Protein AF-A0A532DEG3-F1 (afdb_monomer_lite)

Sequence (647 aa):
MADTSENNSEFVMNSPAKIVIFGSCVSRDILNYPQAKAQFILVDYYARSSIASLGAGSIEMPVTVQQIRSKFQRRMVERDIRKDFLNDLARLQFDVLLIDLIDERFSLYVEPEGRACTLSSELLCSGFLKDADTASRISSGSEEFWRLWEAGWLILVNKLKDLGVLDRLRVNQVFWGSRTEKGGNFEPHYSSRGIDQANQFLDRLYQRIAVDIPSGQFLRFDQGLMTGSVTHKWGISPFHYVDAYYHAATQQLCAESTLEKRITTSKATATSHTNFSINKVILNHEGDELAATVVFEAPQAGEFAFYVFRNGERIHIQGYSPNPTLRLCIKSEPGLYQVFAFLLTPHGTKITKYSNPLFLHPVVYTLEQAIQKHQPNERTLLLQGQYWKYPALYYAGKPQQPLFIMLSAATDRIKQSLPVFNRWTWAQAGKFPGHVLCIADPTLELHEDMQLGWYLGTDKHDASEELSRFILRFAGALGLPADKIIIWGSSGGGFSALSLASRIEKATAVAINAQTDIFAYEFFKPIEAVKQNCFSNQTAQHIQEHFGPRVNMAKAWKSNRSSRAILIQNKLDAHHYACHFKPYWETLGGTAEGGASADGRHYAWIYSDSRGHAPEPEQMIPEILNLINQDPFMASTVMPRTRAANE

Structure (mmCIF, N/CA/C/O backbone):
data_AF-A0A532DEG3-F1
#
_entry.id   AF-A0A532DEG3-F1
#
loop_
_atom_site.group_PDB
_atom_site.id
_atom_site.type_symbol
_atom_site.label_atom_id
_atom_site.label_alt_id
_atom_site.label_comp_id
_atom_site.label_asym_id
_atom_site.label_entity_id
_atom_site.label_seq_id
_atom_site.pdbx_PDB_ins_code
_atom_site.Cartn_x
_atom_site.Cartn_y
_atom_site.Cartn_z
_atom_site.occupancy
_atom_site.B_iso_or_equiv
_atom_site.auth_seq_id
_atom_site.auth_comp_id
_atom_site.auth_asym_id
_atom_site.auth_atom_id
_atom_site.pdbx_PDB_model_num
ATOM 1 N N . MET A 1 1 ? 1.213 45.164 37.903 1.00 38.34 1 MET A N 1
ATOM 2 C CA . MET A 1 1 ? 1.648 44.319 36.777 1.00 38.34 1 MET A CA 1
ATOM 3 C C . MET A 1 1 ? 0.791 43.078 36.835 1.00 38.34 1 MET A C 1
ATOM 5 O O . MET A 1 1 ? 0.880 42.349 37.813 1.00 38.34 1 MET A O 1
ATOM 9 N N . ALA A 1 2 ? -0.158 42.982 35.910 1.00 27.59 2 ALA A N 1
ATOM 10 C CA . ALA A 1 2 ? -1.075 41.861 35.804 1.00 27.59 2 ALA A CA 1
ATOM 11 C C . ALA A 1 2 ? -0.341 40.704 35.123 1.00 27.59 2 ALA A C 1
ATOM 13 O O . ALA A 1 2 ? 0.267 40.911 34.076 1.00 27.59 2 ALA A O 1
ATOM 14 N N . ASP A 1 3 ? -0.384 39.534 35.747 1.00 25.50 3 ASP A N 1
ATOM 15 C CA . ASP A 1 3 ? 0.069 38.275 35.173 1.00 25.50 3 ASP A CA 1
ATOM 16 C C . ASP A 1 3 ? -1.180 37.553 34.655 1.00 25.50 3 ASP A C 1
ATOM 18 O O . ASP A 1 3 ? -2.003 37.050 35.423 1.00 25.50 3 ASP A O 1
ATOM 22 N N . THR A 1 4 ? -1.402 37.641 33.346 1.00 28.39 4 THR A N 1
ATOM 23 C CA . THR A 1 4 ? -2.490 36.964 32.639 1.00 28.39 4 THR A CA 1
ATOM 24 C C . THR A 1 4 ? -2.034 35.553 32.290 1.00 28.39 4 THR A C 1
ATOM 26 O O . THR A 1 4 ? -1.448 35.330 31.234 1.00 28.39 4 THR A O 1
ATOM 29 N N . SER A 1 5 ? -2.320 34.595 33.171 1.00 26.89 5 SER A N 1
ATOM 30 C CA . SER A 1 5 ? -2.377 33.185 32.785 1.00 26.89 5 SER A CA 1
ATOM 31 C C . SER A 1 5 ? -3.752 32.918 32.170 1.00 26.89 5 SER A C 1
ATOM 33 O O . SER A 1 5 ? -4.768 32.838 32.860 1.00 26.89 5 SER A O 1
ATOM 35 N N . GLU A 1 6 ? -3.799 32.858 30.841 1.00 27.94 6 GLU A N 1
ATOM 36 C CA . GLU A 1 6 ? -4.981 32.412 30.110 1.00 27.94 6 GLU A CA 1
ATOM 37 C C . GLU A 1 6 ? -5.273 30.946 30.453 1.00 27.94 6 GLU A C 1
ATOM 39 O O . GLU A 1 6 ? -4.488 30.036 30.179 1.00 27.94 6 GLU A O 1
ATOM 44 N N . ASN A 1 7 ? -6.433 30.735 31.074 1.00 27.77 7 ASN A N 1
ATOM 45 C CA . ASN A 1 7 ? -7.094 29.444 31.201 1.00 27.77 7 ASN A CA 1
ATOM 46 C C . ASN A 1 7 ? -7.329 28.855 29.800 1.00 27.77 7 ASN A C 1
ATOM 48 O O . ASN A 1 7 ? -8.287 29.226 29.125 1.00 27.77 7 ASN A O 1
ATOM 52 N N . ASN A 1 8 ? -6.519 27.878 29.392 1.00 28.20 8 ASN A N 1
ATOM 53 C CA . ASN A 1 8 ? -6.908 26.930 28.348 1.00 28.20 8 ASN A CA 1
ATOM 54 C C . ASN A 1 8 ? -7.848 25.891 28.968 1.00 28.20 8 ASN A C 1
ATOM 56 O O . ASN A 1 8 ? -7.444 24.795 29.354 1.00 28.20 8 ASN A O 1
ATOM 60 N N . SER A 1 9 ? -9.121 26.258 29.104 1.00 33.81 9 SER A N 1
ATOM 61 C CA . SER A 1 9 ? -10.181 25.296 29.379 1.00 33.81 9 SER A CA 1
ATOM 62 C C . SER A 1 9 ? -10.364 24.419 28.140 1.00 33.81 9 SER A C 1
ATOM 64 O O . SER A 1 9 ? -10.948 24.857 27.149 1.00 33.81 9 SER A O 1
ATOM 66 N N . GLU A 1 10 ? -9.842 23.192 28.166 1.00 37.69 10 GLU A N 1
ATOM 67 C CA . GLU A 1 10 ? -10.142 22.191 27.145 1.00 37.69 10 GLU A CA 1
ATOM 68 C C . GLU A 1 10 ? -11.659 21.957 27.118 1.00 37.69 10 GLU A C 1
ATOM 70 O O . GLU A 1 10 ? -12.242 21.392 28.045 1.00 37.69 10 GLU A O 1
ATOM 75 N N . PHE A 1 11 ? -12.316 22.425 26.056 1.00 40.41 11 PHE A N 1
ATOM 76 C CA . PHE A 1 11 ? -13.724 22.165 25.776 1.00 40.41 11 PHE A CA 1
ATOM 77 C C . PHE A 1 11 ? -13.909 20.675 25.481 1.00 40.41 11 PHE A C 1
ATOM 79 O O . PHE A 1 11 ? -13.934 20.271 24.327 1.00 40.41 11 PHE A O 1
ATOM 86 N N . VAL A 1 12 ? -14.006 19.820 26.495 1.00 40.75 12 VAL A N 1
ATOM 87 C CA . VAL A 1 12 ? -14.364 18.410 26.303 1.00 40.75 12 VAL A CA 1
ATOM 88 C C . VAL A 1 12 ? -15.884 18.324 26.195 1.00 40.75 12 VAL A C 1
ATOM 90 O O . VAL A 1 12 ? -16.603 18.537 27.170 1.00 40.75 12 VAL A O 1
ATOM 93 N N . MET A 1 13 ? -16.404 18.035 25.001 1.00 44.00 13 MET A N 1
ATOM 94 C CA . MET A 1 13 ? -17.835 17.796 24.825 1.00 44.00 13 MET A CA 1
ATOM 95 C C . MET A 1 13 ? -18.230 16.456 25.452 1.00 44.00 13 MET A C 1
ATOM 97 O O . MET A 1 13 ? -17.614 15.431 25.174 1.00 44.00 13 MET A O 1
ATOM 101 N N . ASN A 1 14 ? -19.313 16.438 26.238 1.00 49.31 14 ASN A N 1
ATOM 102 C CA . ASN A 1 14 ? -19.848 15.219 26.872 1.00 49.31 14 ASN A CA 1
ATOM 103 C C . ASN A 1 14 ? -20.275 14.125 25.863 1.00 49.31 14 ASN A C 1
ATOM 105 O O . ASN A 1 14 ? -20.556 12.995 26.257 1.00 49.31 14 ASN A O 1
ATOM 109 N N . SER A 1 15 ? -20.348 14.439 24.563 1.00 65.56 15 SER A N 1
ATOM 110 C CA . SER A 1 15 ? -20.448 13.481 23.453 1.00 65.56 15 SER A CA 1
ATOM 111 C C . SER A 1 15 ? -19.969 14.131 22.144 1.00 65.56 15 SER A C 1
ATOM 113 O O . SER A 1 15 ? -20.365 15.274 21.885 1.00 65.56 15 SER A O 1
ATOM 115 N N . PRO A 1 16 ? -19.190 13.433 21.292 1.00 80.44 16 PRO A N 1
ATOM 116 C CA . PRO A 1 16 ? -18.719 13.984 20.020 1.00 80.44 16 PRO A CA 1
ATOM 117 C C . PRO A 1 16 ? -19.877 14.369 19.084 1.00 80.44 16 PRO A C 1
ATOM 119 O O . PRO A 1 16 ? -20.900 13.679 19.022 1.00 80.44 16 PRO A O 1
ATOM 122 N N . ALA A 1 17 ? -19.726 15.459 18.335 1.00 87.19 17 ALA A N 1
ATOM 123 C CA . ALA A 1 17 ? -20.667 15.884 17.306 1.00 87.19 17 ALA A CA 1
ATOM 124 C C . ALA A 1 17 ? -20.559 15.004 16.053 1.00 87.19 17 ALA A C 1
ATOM 126 O O . ALA A 1 17 ? -19.478 14.647 15.590 1.00 87.19 17 ALA A O 1
ATOM 127 N N . LYS A 1 18 ? -21.700 14.655 15.475 1.00 93.88 18 LYS A N 1
ATOM 128 C CA . LYS A 1 18 ? -21.811 13.864 14.254 1.00 93.88 18 LYS A CA 1
ATOM 129 C C . LYS A 1 18 ? -21.634 14.765 13.036 1.00 93.88 18 LYS A C 1
ATOM 131 O O . LYS A 1 18 ? -22.444 15.662 12.820 1.00 93.88 18 LYS A O 1
ATOM 136 N N . ILE A 1 19 ? -20.614 14.516 12.224 1.00 96.44 19 ILE A N 1
ATOM 137 C CA . ILE A 1 19 ? -20.302 15.330 11.045 1.00 96.44 19 ILE A CA 1
ATOM 138 C C . ILE A 1 19 ? -20.501 14.532 9.754 1.00 96.44 19 ILE A C 1
ATOM 140 O O . ILE A 1 19 ? -20.037 13.400 9.635 1.00 96.44 19 ILE A O 1
ATOM 144 N N . VAL A 1 20 ? -21.196 15.116 8.782 1.00 98.12 20 VAL A N 1
ATOM 145 C CA . VAL A 1 20 ? -21.254 14.643 7.391 1.00 98.12 20 VAL A CA 1
ATOM 146 C C . VAL A 1 20 ? -20.410 15.585 6.550 1.00 98.12 20 VAL A C 1
ATOM 148 O O . VAL A 1 20 ? -20.459 16.794 6.754 1.00 98.12 20 VAL A O 1
ATOM 151 N N . ILE A 1 21 ? -19.639 15.044 5.610 1.00 98.38 21 ILE A N 1
ATOM 152 C CA . ILE A 1 21 ? -18.791 15.846 4.724 1.00 98.38 21 ILE A CA 1
ATOM 153 C C . ILE A 1 21 ? -19.237 15.656 3.275 1.00 98.38 21 ILE A C 1
ATOM 155 O O . ILE A 1 21 ? -19.305 14.520 2.806 1.00 98.38 21 ILE A O 1
ATOM 159 N N . PHE A 1 22 ? -19.477 16.755 2.562 1.00 98.06 22 PHE A N 1
ATOM 160 C CA . PHE A 1 22 ? -19.575 16.784 1.100 1.00 98.06 22 PHE A CA 1
ATOM 161 C C . PHE A 1 22 ? -18.453 17.674 0.569 1.00 98.06 22 PHE A C 1
ATOM 163 O O . PHE A 1 22 ? -18.509 18.889 0.708 1.00 98.06 22 PHE A O 1
ATOM 170 N N . GLY A 1 23 ? -17.395 17.086 0.024 1.00 95.00 23 GLY A N 1
ATOM 171 C CA . GLY A 1 23 ? -16.214 17.858 -0.349 1.00 95.00 23 GLY A CA 1
ATOM 172 C C . GLY A 1 23 ? -14.975 16.999 -0.516 1.00 95.00 23 GLY A C 1
ATOM 173 O O . GLY A 1 23 ? -15.050 15.796 -0.761 1.00 95.00 23 GLY A O 1
ATOM 174 N N . SER A 1 24 ? -13.811 17.616 -0.377 1.00 95.75 24 SER A N 1
ATOM 175 C CA . SER A 1 24 ? -12.537 17.006 -0.723 1.00 95.75 24 SER A CA 1
ATOM 176 C C . SER A 1 24 ? -11.783 16.441 0.487 1.00 95.75 24 SER A C 1
ATOM 178 O O . SER A 1 24 ? -12.245 16.419 1.635 1.00 95.75 24 SER A O 1
ATOM 180 N N . CYS A 1 25 ? -10.552 15.985 0.226 1.00 91.56 25 CYS A N 1
ATOM 181 C CA . CYS A 1 25 ? -9.632 15.581 1.283 1.00 91.56 25 CYS A CA 1
ATOM 182 C C . CYS A 1 25 ? -9.340 16.714 2.270 1.00 91.56 25 CYS A C 1
ATOM 184 O O . CYS A 1 25 ? -9.058 16.393 3.417 1.00 91.56 25 CYS A O 1
ATOM 186 N N . VAL A 1 26 ? -9.468 17.986 1.874 1.00 96.25 26 VAL A N 1
ATOM 187 C CA . VAL A 1 26 ? -9.225 19.139 2.751 1.00 96.25 26 VAL A CA 1
ATOM 188 C C . VAL A 1 26 ? -10.135 19.095 3.977 1.00 96.25 26 VAL A C 1
ATOM 190 O O . VAL A 1 26 ? -9.644 19.114 5.103 1.00 96.25 26 VAL A O 1
ATOM 193 N N . SER A 1 27 ? -11.448 18.937 3.791 1.00 96.88 27 SER A N 1
ATOM 194 C CA . SER A 1 27 ? -12.378 18.852 4.924 1.00 96.88 27 SER A CA 1
ATOM 195 C C . SER A 1 27 ? -12.265 17.532 5.673 1.00 96.88 27 SER A C 1
ATOM 197 O O . SER A 1 27 ? -12.284 17.505 6.904 1.00 96.88 27 SER A O 1
ATOM 199 N N . ARG A 1 28 ? -12.102 16.413 4.952 1.00 96.00 28 ARG A N 1
ATOM 200 C CA . ARG A 1 28 ? -11.952 15.102 5.602 1.00 96.00 28 ARG A CA 1
ATOM 201 C C . ARG A 1 28 ? -10.708 15.058 6.478 1.00 96.00 28 ARG A C 1
ATOM 203 O O . ARG A 1 28 ? -10.697 14.350 7.488 1.00 96.00 28 ARG A O 1
ATOM 210 N N . ASP A 1 29 ? -9.647 15.760 6.084 1.00 94.62 29 ASP A N 1
ATOM 211 C CA . ASP A 1 29 ? -8.365 15.635 6.746 1.00 94.62 29 ASP A CA 1
ATOM 212 C C . ASP A 1 29 ? -8.276 16.319 8.104 1.00 94.62 29 ASP A C 1
ATOM 214 O O . ASP A 1 29 ? -7.547 15.798 8.954 1.00 94.62 29 ASP A O 1
ATOM 218 N N . ILE A 1 30 ? -9.120 17.328 8.345 1.00 95.12 30 ILE A N 1
ATOM 219 C CA . ILE A 1 30 ? -9.346 17.952 9.658 1.00 95.12 30 ILE A CA 1
ATOM 220 C C . ILE A 1 30 ? -9.589 16.871 10.723 1.00 95.12 30 ILE A C 1
ATOM 222 O O . ILE A 1 30 ? -8.966 16.871 11.781 1.00 95.12 30 ILE A O 1
ATOM 226 N N . LEU A 1 31 ? -10.406 15.860 10.405 1.00 93.50 31 LEU A N 1
ATOM 227 C CA . LEU A 1 31 ? -10.779 14.790 11.337 1.00 93.50 31 LEU A CA 1
ATOM 228 C C . LEU A 1 31 ? -9.662 13.774 11.628 1.00 93.50 31 LEU A C 1
ATOM 230 O O . LEU A 1 31 ? -9.880 12.815 12.367 1.00 93.50 31 LEU A O 1
ATOM 234 N N . ASN A 1 32 ? -8.462 13.921 11.055 1.00 89.50 32 ASN A N 1
ATOM 235 C CA . ASN A 1 32 ? -7.340 13.046 11.415 1.00 89.50 32 ASN A CA 1
ATOM 236 C C . ASN A 1 32 ? -6.579 13.517 12.649 1.00 89.50 32 ASN A C 1
ATOM 238 O O . ASN A 1 32 ? -5.885 12.689 13.251 1.00 89.50 32 ASN A O 1
ATOM 242 N N . TYR A 1 33 ? -6.725 14.788 13.023 1.00 85.00 33 TYR A N 1
ATOM 243 C CA . TYR A 1 33 ? -6.002 15.383 14.138 1.00 85.00 33 TYR A CA 1
ATOM 244 C C . TYR A 1 33 ? -6.650 14.981 15.471 1.00 85.00 33 TYR A C 1
ATOM 246 O O . TYR A 1 33 ? -7.881 14.904 15.551 1.00 85.00 33 TYR A O 1
ATOM 254 N N . PRO A 1 34 ? -5.857 14.690 16.521 1.00 80.88 34 PRO A N 1
ATOM 255 C CA . PRO A 1 34 ? -6.378 14.207 17.801 1.00 80.88 34 PRO A CA 1
ATOM 256 C C . PRO A 1 34 ? -7.455 15.110 18.408 1.00 80.88 34 PRO A C 1
ATOM 258 O O . PRO A 1 34 ? -8.463 14.600 18.892 1.00 80.88 34 PRO A O 1
ATOM 261 N N . GLN A 1 35 ? -7.283 16.434 18.313 1.00 79.81 35 GLN A N 1
ATOM 262 C CA . GLN A 1 35 ? -8.253 17.397 18.834 1.00 79.81 35 GLN A CA 1
ATOM 263 C C . GLN A 1 35 ? -9.602 17.267 18.120 1.00 79.81 35 GLN A C 1
ATOM 265 O O . GLN A 1 35 ? -10.636 17.212 18.772 1.00 79.81 35 GLN A O 1
ATOM 270 N N . ALA A 1 36 ? -9.605 17.133 16.792 1.00 83.75 36 ALA A N 1
ATOM 271 C CA . ALA A 1 36 ? -10.836 16.950 16.028 1.00 83.75 36 ALA A CA 1
ATOM 272 C C . ALA A 1 36 ? -11.493 15.591 16.313 1.00 83.75 36 ALA A C 1
ATOM 274 O O . ALA A 1 36 ? -12.709 15.516 16.451 1.00 83.75 36 ALA A O 1
ATOM 275 N N . LYS A 1 37 ? -10.702 14.517 16.457 1.00 83.56 37 LYS A N 1
ATOM 276 C CA . LYS A 1 37 ? -11.210 13.167 16.775 1.00 83.56 37 LYS A CA 1
ATOM 277 C C . LYS A 1 37 ? -11.904 13.084 18.130 1.00 83.56 37 LYS A C 1
ATOM 279 O O . LYS A 1 37 ? -12.808 12.271 18.290 1.00 83.56 37 LYS A O 1
ATOM 284 N N . ALA A 1 38 ? -11.478 13.898 19.093 1.00 80.31 38 ALA A N 1
ATOM 285 C CA . ALA A 1 38 ? -12.138 13.987 20.390 1.00 80.31 38 ALA A CA 1
ATOM 286 C C . ALA A 1 38 ? -13.520 14.658 20.293 1.00 80.31 38 ALA A C 1
ATOM 288 O O . ALA A 1 38 ? -14.407 14.352 21.085 1.00 80.31 38 ALA A O 1
ATOM 289 N N . GLN A 1 39 ? -13.712 15.545 19.313 1.00 83.00 39 GLN A N 1
ATOM 290 C CA . GLN A 1 39 ? -14.900 16.393 19.209 1.00 83.00 39 GLN A CA 1
ATOM 291 C C . GLN A 1 39 ? -15.893 15.926 18.148 1.00 83.00 39 GLN A C 1
ATOM 293 O O . GLN A 1 39 ? -17.077 16.227 18.265 1.00 83.00 39 GLN A O 1
ATOM 298 N N . PHE A 1 40 ? -15.452 15.185 17.129 1.00 89.56 40 PHE A N 1
ATOM 299 C CA . PHE A 1 40 ? -16.274 14.849 15.971 1.00 89.56 40 PHE A CA 1
ATOM 300 C C . PHE A 1 40 ? -16.215 13.363 15.602 1.00 89.56 40 PHE A C 1
ATOM 302 O O . PHE A 1 40 ? -15.153 12.744 15.585 1.00 89.56 40 PHE A O 1
ATOM 309 N N . ILE A 1 41 ? -17.365 12.810 15.211 1.00 92.38 41 ILE A N 1
ATOM 310 C CA . ILE A 1 41 ? -17.506 11.484 14.599 1.00 92.38 41 ILE A CA 1
ATOM 311 C C . ILE A 1 41 ? -17.999 11.664 13.165 1.00 92.38 41 ILE A C 1
ATOM 313 O O . ILE A 1 41 ? -19.086 12.198 12.939 1.00 92.38 41 ILE A O 1
ATOM 317 N N . LEU A 1 42 ? -17.222 11.179 12.195 1.00 95.56 42 LEU A N 1
ATOM 318 C CA . LEU A 1 42 ? -17.619 11.166 10.788 1.00 95.56 42 LEU A CA 1
ATOM 319 C C . LEU A 1 42 ? -18.760 10.164 10.566 1.00 95.56 42 LEU A C 1
ATOM 321 O O . LEU A 1 42 ? -18.565 8.958 10.697 1.00 95.56 42 LEU A O 1
ATOM 325 N N . VAL A 1 43 ? -19.937 10.670 10.206 1.00 96.38 43 VAL A N 1
ATOM 326 C CA . VAL A 1 43 ? -21.124 9.871 9.873 1.00 96.38 43 VAL A CA 1
ATOM 327 C C . VAL A 1 43 ? -21.024 9.331 8.456 1.00 96.38 43 VAL A C 1
ATOM 329 O O . VAL A 1 43 ? -21.231 8.142 8.226 1.00 96.38 43 VAL A O 1
ATOM 332 N N . ASP A 1 44 ? -20.724 10.209 7.500 1.00 96.44 44 ASP A N 1
ATOM 333 C CA . ASP A 1 44 ? -20.568 9.837 6.100 1.00 96.44 44 ASP A CA 1
ATOM 334 C C . ASP A 1 44 ? -19.749 10.884 5.335 1.00 96.44 44 ASP A C 1
ATOM 336 O O . ASP A 1 44 ? -19.616 12.033 5.766 1.00 96.44 44 ASP A O 1
ATOM 340 N N . TYR A 1 45 ? -19.200 10.473 4.195 1.00 96.50 45 TYR A N 1
ATOM 341 C CA . TYR A 1 45 ? -18.330 11.286 3.355 1.00 96.50 45 TYR A CA 1
ATOM 342 C C . TYR A 1 45 ? -18.655 11.093 1.870 1.00 96.50 45 TYR A C 1
ATOM 344 O O . TYR A 1 45 ? -18.571 9.984 1.331 1.00 96.50 45 TYR A O 1
ATOM 352 N N . TYR A 1 46 ? -18.998 12.198 1.214 1.00 96.81 46 TYR A N 1
ATOM 353 C CA . TYR A 1 46 ? -19.266 12.308 -0.215 1.00 96.81 46 TYR A CA 1
ATOM 354 C C . TYR A 1 46 ? -18.119 13.085 -0.840 1.00 96.81 46 TYR A C 1
ATOM 356 O O . TYR A 1 46 ? -18.087 14.311 -0.789 1.00 96.81 46 TYR A O 1
ATOM 364 N N . ALA A 1 47 ? -17.154 12.350 -1.381 1.00 93.50 47 ALA A N 1
ATOM 365 C CA . ALA A 1 47 ? -16.038 12.943 -2.099 1.00 93.50 47 ALA A CA 1
ATOM 366 C C . ALA A 1 47 ? -16.194 12.779 -3.601 1.00 93.50 47 ALA A C 1
ATOM 368 O O . ALA A 1 47 ? -16.983 11.958 -4.074 1.00 93.50 47 ALA A O 1
ATOM 369 N N . ARG A 1 48 ? -15.369 13.517 -4.346 1.00 91.19 48 ARG A N 1
ATOM 370 C CA . ARG A 1 48 ? -15.261 13.436 -5.808 1.00 91.19 48 ARG A CA 1
ATOM 371 C C . ARG A 1 48 ? -16.576 13.739 -6.528 1.00 91.19 48 ARG A C 1
ATOM 373 O O . ARG A 1 48 ? -16.758 13.313 -7.663 1.00 91.19 48 ARG A O 1
ATOM 380 N N . SER A 1 49 ? -17.465 14.463 -5.855 1.00 95.25 49 SER A N 1
ATOM 381 C CA . SER A 1 49 ? -18.792 14.842 -6.329 1.00 95.25 49 SER A CA 1
ATOM 382 C C . SER A 1 49 ? -18.856 16.364 -6.386 1.00 95.25 49 SER A C 1
ATOM 384 O O . SER A 1 49 ? -18.569 17.025 -5.392 1.00 95.25 49 SER A O 1
ATOM 386 N N . SER A 1 50 ? -19.199 16.912 -7.545 1.00 97.56 50 SER A N 1
ATOM 387 C CA . SER A 1 50 ? -19.430 18.342 -7.736 1.00 97.56 50 SER A CA 1
ATOM 388 C C . SER A 1 50 ? -20.882 18.680 -7.408 1.00 97.56 50 SER A C 1
ATOM 390 O O . SER A 1 50 ? -21.798 17.939 -7.775 1.00 97.56 50 SER A O 1
ATOM 392 N N . ILE A 1 51 ? -21.115 19.832 -6.775 1.00 98.06 51 ILE A N 1
ATOM 393 C CA . ILE A 1 51 ? -22.466 20.373 -6.566 1.00 98.06 51 ILE A CA 1
ATOM 394 C C . ILE A 1 51 ? -23.177 20.576 -7.911 1.00 98.06 51 ILE A C 1
ATOM 396 O O . ILE A 1 51 ? -24.386 20.370 -8.004 1.00 98.06 51 ILE A O 1
ATOM 400 N N . ALA A 1 52 ? -22.433 20.878 -8.978 1.00 95.56 52 ALA A N 1
ATOM 401 C CA . ALA A 1 52 ? -22.970 21.039 -10.326 1.00 95.56 52 ALA A CA 1
ATOM 402 C C . ALA A 1 52 ? -23.606 19.767 -10.900 1.00 95.56 52 ALA A C 1
ATOM 404 O O . ALA A 1 52 ? -24.439 19.850 -11.798 1.00 95.56 52 ALA A O 1
ATOM 405 N N . SER A 1 53 ? -23.274 18.591 -10.359 1.00 94.38 53 SER A N 1
ATOM 406 C CA . SER A 1 53 ? -23.904 17.331 -10.755 1.00 94.38 53 SER A CA 1
ATOM 407 C C . SER A 1 53 ? -25.218 17.056 -10.003 1.00 94.38 53 SER A C 1
ATOM 409 O O . SER A 1 53 ? -25.983 16.195 -10.436 1.00 94.38 53 SER A O 1
ATOM 411 N N . LEU A 1 54 ? -25.501 17.754 -8.890 1.00 91.56 54 LEU A N 1
ATOM 412 C CA . LEU A 1 54 ? -26.617 17.431 -7.986 1.00 91.56 54 LEU A CA 1
ATOM 413 C C . LEU A 1 54 ? -27.994 17.712 -8.587 1.00 91.56 54 LEU A C 1
ATOM 415 O O . LEU A 1 54 ? -28.956 17.034 -8.233 1.00 91.56 54 LEU A O 1
ATOM 419 N N . GLY A 1 55 ? -28.092 18.709 -9.469 1.00 80.88 55 GLY A N 1
ATOM 420 C CA . GLY A 1 55 ? -29.348 19.069 -10.129 1.00 80.88 55 GLY A CA 1
ATOM 421 C C . GLY A 1 55 ? -29.701 18.210 -11.340 1.00 80.88 55 GLY A C 1
ATOM 422 O O . GLY A 1 55 ? -30.797 18.340 -11.878 1.00 80.88 55 GLY A O 1
ATOM 423 N N . ALA A 1 56 ? -28.787 17.343 -11.769 1.00 88.50 56 ALA A N 1
ATOM 424 C CA . ALA A 1 56 ? -28.964 16.493 -12.933 1.00 88.50 56 ALA A CA 1
ATOM 425 C C . ALA A 1 56 ? -29.540 15.121 -12.561 1.00 88.50 56 ALA A C 1
ATOM 427 O O . ALA A 1 56 ? -29.331 14.608 -11.458 1.00 88.50 56 ALA A O 1
ATOM 428 N N . GLY A 1 57 ? -30.208 14.483 -13.524 1.00 87.19 57 GLY A N 1
ATOM 429 C CA . GLY A 1 57 ? -30.603 13.081 -13.400 1.00 87.19 57 GLY A CA 1
ATOM 430 C C . GLY A 1 57 ? -29.392 12.139 -13.349 1.00 87.19 57 GLY A C 1
ATOM 431 O O . GLY A 1 57 ? -28.304 12.472 -13.826 1.00 87.19 57 GLY A O 1
ATOM 432 N N . SER A 1 58 ? -29.583 10.944 -12.786 1.00 92.38 58 SER A N 1
ATOM 433 C CA . SER A 1 58 ? -28.558 9.896 -12.774 1.00 92.38 58 SER A CA 1
ATOM 434 C C . SER A 1 58 ? -28.322 9.343 -14.177 1.00 92.38 58 SER A C 1
ATOM 436 O O . SER A 1 58 ? -29.286 8.935 -14.828 1.00 92.38 58 SER A O 1
ATOM 438 N N . ILE A 1 59 ? -27.066 9.261 -14.613 1.00 91.31 59 ILE A N 1
ATOM 439 C CA . ILE A 1 59 ? -26.707 8.505 -15.822 1.00 91.31 59 ILE A CA 1
ATOM 440 C C . ILE A 1 59 ? -26.844 6.996 -15.576 1.00 91.31 59 ILE A C 1
ATOM 442 O O . ILE A 1 59 ? -26.883 6.540 -14.426 1.00 91.31 59 ILE A O 1
ATOM 446 N N . GLU A 1 60 ? -26.903 6.209 -16.650 1.00 91.38 60 GLU A N 1
ATOM 447 C CA . GLU A 1 60 ? -26.796 4.754 -16.525 1.00 91.38 60 GLU A CA 1
ATOM 448 C C . GLU A 1 60 ? -25.417 4.388 -15.967 1.00 91.38 60 GLU A C 1
ATOM 450 O O . GLU A 1 60 ? -24.406 4.937 -16.401 1.00 91.38 60 GLU A O 1
ATOM 455 N N . MET A 1 61 ? -25.371 3.485 -14.980 1.00 93.88 61 MET A N 1
ATOM 456 C CA . MET A 1 61 ? -24.119 3.120 -14.317 1.00 93.88 61 MET A CA 1
ATOM 457 C C . MET A 1 61 ? -23.157 2.479 -15.326 1.00 93.88 61 MET A C 1
ATOM 459 O O . MET A 1 61 ? -23.402 1.347 -15.753 1.00 93.88 61 MET A O 1
ATOM 463 N N . PRO A 1 62 ? -22.033 3.131 -15.668 1.00 88.75 62 PRO A N 1
ATOM 464 C CA . PRO A 1 62 ? -21.125 2.587 -16.660 1.00 88.75 62 PRO A CA 1
ATOM 465 C C . PRO A 1 62 ? -20.495 1.292 -16.152 1.00 88.75 62 PRO A C 1
ATOM 467 O O . PRO A 1 62 ? -20.030 1.215 -15.011 1.00 88.75 62 PRO A O 1
ATOM 470 N N . VAL A 1 63 ? -20.398 0.279 -17.015 1.00 86.31 63 VAL A N 1
ATOM 471 C CA . VAL A 1 63 ? -19.736 -0.997 -16.675 1.00 86.31 63 VAL A CA 1
ATOM 472 C C . VAL A 1 63 ? -18.274 -0.764 -16.264 1.00 86.31 63 VAL A C 1
ATOM 474 O O . VAL A 1 63 ? -17.737 -1.473 -15.410 1.00 86.31 63 VAL A O 1
ATOM 477 N N . THR A 1 64 ? -17.644 0.283 -16.803 1.00 86.06 64 THR A N 1
ATOM 478 C CA . THR A 1 64 ? -16.293 0.733 -16.443 1.00 86.06 64 THR A CA 1
ATOM 479 C C . THR A 1 64 ? -16.155 1.103 -14.966 1.00 86.06 64 THR A C 1
ATOM 481 O O . THR A 1 64 ? -15.101 0.846 -14.390 1.00 86.06 64 THR A O 1
ATOM 484 N N . VAL A 1 65 ? -17.211 1.565 -14.283 1.00 86.75 65 VAL A N 1
ATOM 485 C CA . VAL A 1 65 ? -17.169 1.854 -12.834 1.00 86.75 65 VAL A CA 1
ATOM 486 C C . VAL A 1 65 ? -16.792 0.611 -12.021 1.00 86.75 65 VAL A C 1
ATOM 488 O O . VAL A 1 65 ? -16.076 0.720 -11.023 1.00 86.75 65 VAL A O 1
ATOM 491 N N . GLN A 1 66 ? -17.150 -0.595 -12.480 1.00 86.56 66 GLN A N 1
ATOM 492 C CA . GLN A 1 66 ? -16.738 -1.843 -11.823 1.00 86.56 66 GLN A CA 1
ATOM 493 C C . GLN A 1 66 ? -15.224 -2.100 -11.887 1.00 86.56 66 GLN A C 1
ATOM 495 O O . GLN A 1 66 ? -14.694 -2.860 -11.072 1.00 86.56 66 GLN A O 1
ATOM 500 N N . GLN A 1 67 ? -14.507 -1.430 -12.793 1.00 83.69 67 GLN A N 1
ATOM 501 C CA . GLN A 1 67 ? -13.047 -1.489 -12.902 1.00 83.69 67 GLN A CA 1
ATOM 502 C C . GLN A 1 67 ? -12.346 -0.659 -11.812 1.00 83.69 67 GLN A C 1
ATOM 504 O O . GLN A 1 67 ? -11.151 -0.845 -11.567 1.00 83.69 67 GLN A O 1
ATOM 509 N N . ILE A 1 68 ? -13.070 0.218 -11.098 1.00 82.44 68 ILE A N 1
ATOM 510 C CA . ILE A 1 68 ? -12.517 0.996 -9.983 1.00 82.44 68 ILE A CA 1
ATOM 511 C C . ILE A 1 68 ? -12.264 0.065 -8.789 1.00 82.44 68 ILE A C 1
ATOM 513 O O . ILE A 1 68 ? -13.177 -0.436 -8.127 1.00 82.44 68 ILE A O 1
ATOM 517 N N . ARG A 1 69 ? -10.986 -0.173 -8.489 1.00 64.88 69 ARG A N 1
ATOM 518 C CA . ARG A 1 69 ? -10.536 -1.220 -7.553 1.00 64.88 69 ARG A CA 1
ATOM 519 C C . ARG A 1 69 ? -10.871 -0.945 -6.103 1.00 64.88 69 ARG A C 1
ATOM 521 O O . ARG A 1 69 ? -11.358 -1.825 -5.395 1.00 64.88 69 ARG A O 1
ATOM 528 N N . SER A 1 70 ? -10.590 0.273 -5.651 1.00 84.00 70 SER A N 1
ATOM 529 C CA . SER A 1 70 ? -10.885 0.671 -4.284 1.00 84.00 70 SER A CA 1
ATOM 530 C C . SER A 1 70 ? -12.397 0.732 -4.114 1.00 84.00 70 SER A C 1
ATOM 532 O O . SER A 1 70 ? -13.062 1.543 -4.751 1.00 84.00 70 SER A O 1
ATOM 534 N N . LYS A 1 71 ? -12.942 -0.113 -3.229 1.00 82.38 71 LYS A N 1
ATOM 535 C CA . LYS A 1 71 ? -14.374 -0.100 -2.878 1.00 82.38 71 LYS A CA 1
ATOM 536 C C . LYS A 1 71 ? -14.829 1.290 -2.443 1.00 82.38 71 LYS A C 1
ATOM 538 O O . LYS A 1 71 ? -15.941 1.693 -2.749 1.00 82.38 71 LYS A O 1
ATOM 543 N N . PHE A 1 72 ? -13.952 2.021 -1.757 1.00 83.25 72 PHE A N 1
ATOM 544 C CA . PHE A 1 72 ? -14.197 3.400 -1.363 1.00 83.25 72 PHE A CA 1
ATOM 545 C C . PHE A 1 72 ? -14.282 4.329 -2.585 1.00 83.25 72 PHE A C 1
ATOM 547 O O . PHE A 1 72 ? -15.281 5.020 -2.736 1.00 83.25 72 PHE A O 1
ATOM 554 N N . GLN A 1 73 ? -13.302 4.290 -3.497 1.00 88.12 73 GLN A N 1
ATOM 555 C CA . GLN A 1 73 ? -13.323 5.085 -4.738 1.00 88.12 73 GLN A CA 1
ATOM 556 C C . GLN A 1 73 ? -14.515 4.767 -5.628 1.00 88.12 73 GLN A C 1
ATOM 558 O O . GLN A 1 73 ? -15.196 5.676 -6.093 1.00 88.12 73 GLN A O 1
ATOM 563 N N . ARG A 1 74 ? -14.810 3.479 -5.798 1.00 93.88 74 ARG A N 1
ATOM 564 C CA . ARG A 1 74 ? -15.968 3.017 -6.551 1.00 93.88 74 ARG A CA 1
ATOM 565 C C . ARG A 1 74 ? -17.256 3.534 -5.933 1.00 93.88 74 ARG A C 1
ATOM 567 O O . ARG A 1 74 ? -18.045 4.152 -6.630 1.00 93.88 74 ARG A O 1
ATOM 574 N N . ARG A 1 75 ? -17.427 3.364 -4.617 1.00 94.31 75 ARG A N 1
ATOM 575 C CA . ARG A 1 75 ? -18.597 3.871 -3.894 1.00 94.31 75 ARG A CA 1
ATOM 576 C C . ARG A 1 75 ? -18.760 5.381 -4.075 1.00 94.31 75 ARG A C 1
ATOM 578 O O . ARG A 1 75 ? -19.887 5.820 -4.229 1.00 94.31 75 ARG A O 1
ATOM 585 N N . MET A 1 76 ? -17.687 6.172 -4.069 1.00 94.25 76 MET A N 1
ATOM 586 C CA . MET A 1 76 ? -17.783 7.623 -4.296 1.00 94.25 76 MET A CA 1
ATOM 587 C C . MET A 1 76 ? -18.317 7.954 -5.695 1.00 94.25 76 MET A C 1
ATOM 589 O O . MET A 1 76 ? -19.289 8.693 -5.808 1.00 94.25 76 MET A O 1
ATOM 593 N N . VAL A 1 77 ? -17.744 7.347 -6.740 1.00 94.88 77 VAL A N 1
ATOM 594 C CA . VAL A 1 77 ? -18.194 7.536 -8.132 1.00 94.88 77 VAL A CA 1
ATOM 595 C C . VAL A 1 77 ? -19.636 7.076 -8.315 1.00 94.88 77 VAL A C 1
ATOM 597 O O . VAL A 1 77 ? -20.461 7.782 -8.886 1.00 94.88 77 VAL A O 1
ATOM 600 N N . GLU A 1 78 ? -19.964 5.906 -7.778 1.00 96.12 78 GLU A N 1
ATOM 601 C CA . GLU A 1 78 ? -21.309 5.362 -7.853 1.00 96.12 78 GLU A CA 1
ATOM 602 C C . GLU A 1 78 ? -22.353 6.261 -7.171 1.00 96.12 78 GLU A C 1
ATOM 604 O O . GLU A 1 78 ? -23.465 6.401 -7.676 1.00 96.12 78 GLU A O 1
ATOM 609 N N . ARG A 1 79 ? -22.007 6.869 -6.028 1.00 95.56 79 ARG A N 1
ATOM 610 C CA . ARG A 1 79 ? -22.898 7.770 -5.282 1.00 95.56 79 ARG A CA 1
ATOM 611 C C . ARG A 1 79 ? -23.136 9.091 -6.002 1.00 95.56 79 ARG A C 1
ATOM 613 O O . ARG A 1 79 ? -24.252 9.601 -5.928 1.00 95.56 79 ARG A O 1
ATOM 620 N N . ASP A 1 80 ? -22.129 9.624 -6.695 1.00 96.38 80 ASP A N 1
ATOM 621 C CA . ASP A 1 80 ? -22.295 10.796 -7.564 1.00 96.38 80 ASP A CA 1
ATOM 622 C C . ASP A 1 80 ? -23.216 10.476 -8.750 1.00 96.38 80 ASP A C 1
ATOM 624 O O . ASP A 1 80 ? -24.141 11.236 -9.028 1.00 96.38 80 ASP A O 1
ATOM 628 N N . ILE A 1 81 ? -23.024 9.322 -9.400 1.00 95.56 81 ILE A N 1
ATOM 629 C CA . ILE A 1 81 ? -23.863 8.884 -10.524 1.00 95.56 81 ILE A CA 1
ATOM 630 C C . ILE A 1 81 ? -25.314 8.678 -10.078 1.00 95.56 81 ILE A C 1
ATOM 632 O O . ILE A 1 81 ? -26.225 9.186 -10.725 1.00 95.56 81 ILE A O 1
ATOM 636 N N . ARG A 1 82 ? -25.547 7.985 -8.956 1.00 95.12 82 ARG A N 1
ATOM 637 C CA . ARG A 1 82 ? -26.899 7.720 -8.428 1.00 95.12 82 ARG A CA 1
ATOM 638 C C . ARG A 1 82 ? -27.556 8.917 -7.736 1.00 95.12 82 ARG A C 1
ATOM 640 O O . ARG A 1 82 ? -28.737 8.839 -7.412 1.00 95.12 82 ARG A O 1
ATOM 647 N N . LYS A 1 83 ? -26.816 10.009 -7.507 1.00 92.75 83 LYS A N 1
ATOM 648 C CA . LYS A 1 83 ? -27.273 11.185 -6.740 1.00 92.75 83 LYS A CA 1
ATOM 649 C C . LYS A 1 83 ? -27.678 10.834 -5.303 1.00 92.75 83 LYS A C 1
ATOM 651 O O . LYS A 1 83 ? -28.620 11.398 -4.747 1.00 92.75 83 LYS A O 1
ATOM 656 N N . ASP A 1 84 ? -26.936 9.919 -4.674 1.00 93.88 84 ASP A N 1
ATOM 657 C CA . ASP A 1 84 ? -27.274 9.368 -3.353 1.00 93.88 84 ASP A CA 1
ATOM 658 C C . ASP A 1 84 ? -27.293 10.455 -2.255 1.00 93.88 84 ASP A C 1
ATOM 660 O O . ASP A 1 84 ? -28.103 10.383 -1.334 1.00 93.88 84 ASP A O 1
ATOM 664 N N . PHE A 1 85 ? -26.465 11.503 -2.372 1.00 95.81 85 PHE A N 1
ATOM 665 C CA . PHE A 1 85 ? -26.294 12.534 -1.337 1.00 95.81 85 PHE A CA 1
ATOM 666 C C . PHE A 1 85 ? -27.598 13.203 -0.884 1.00 95.81 85 PHE A C 1
ATOM 668 O O . PHE A 1 85 ? -27.897 13.219 0.310 1.00 95.81 85 PHE A O 1
ATOM 675 N N . LEU A 1 86 ? -28.399 13.726 -1.819 1.00 90.00 86 LEU A N 1
ATOM 676 C CA . LEU A 1 86 ? -29.634 14.444 -1.477 1.00 90.00 86 LEU A CA 1
ATOM 677 C C . LEU A 1 86 ? -30.667 13.528 -0.805 1.00 90.00 86 LEU A C 1
ATOM 679 O O . LEU A 1 86 ? -31.427 13.973 0.059 1.00 90.00 86 LEU A O 1
ATOM 683 N N . ASN A 1 87 ? -30.680 12.246 -1.178 1.00 88.19 87 ASN A N 1
ATOM 684 C CA . ASN A 1 87 ? -31.556 11.236 -0.587 1.00 88.19 87 ASN A CA 1
ATOM 685 C C . ASN A 1 87 ? -31.071 10.816 0.804 1.00 88.19 87 ASN A C 1
ATOM 687 O O . ASN A 1 87 ? -31.865 10.652 1.732 1.00 88.19 87 ASN A O 1
ATOM 691 N N . ASP A 1 88 ? -29.761 10.674 0.964 1.00 93.56 88 ASP A N 1
ATOM 692 C CA . ASP A 1 88 ? -29.134 10.281 2.216 1.00 93.56 88 ASP A CA 1
ATOM 693 C C . ASP A 1 88 ? -29.270 11.358 3.301 1.00 93.56 88 ASP A C 1
ATOM 695 O O . ASP A 1 88 ? -29.454 11.003 4.465 1.00 93.56 88 ASP A O 1
ATOM 699 N N . LEU A 1 89 ? -29.277 12.653 2.951 1.00 92.00 89 LEU A N 1
ATOM 700 C CA . LEU A 1 89 ? -29.459 13.755 3.913 1.00 92.00 89 LEU A CA 1
ATOM 701 C C . LEU A 1 89 ? -30.706 13.600 4.797 1.00 92.00 89 LEU A C 1
ATOM 703 O O . LEU A 1 89 ? -30.673 13.974 5.964 1.00 92.00 89 LEU A O 1
ATOM 707 N N . ALA A 1 90 ? -31.788 13.017 4.273 1.00 86.88 90 ALA A N 1
ATOM 708 C CA . ALA A 1 90 ? -33.011 12.785 5.044 1.00 86.88 90 ALA A CA 1
ATOM 709 C C . ALA A 1 90 ? -32.894 11.616 6.044 1.00 86.88 90 ALA A C 1
ATOM 711 O O . ALA A 1 90 ? -33.680 11.520 6.983 1.00 86.88 90 ALA A O 1
ATOM 712 N N . ARG A 1 91 ? -31.943 10.700 5.827 1.00 90.62 91 ARG A N 1
ATOM 713 C CA . ARG A 1 91 ? -31.759 9.472 6.620 1.00 90.62 91 ARG A CA 1
ATOM 714 C C . ARG A 1 91 ? -30.634 9.598 7.640 1.00 90.62 91 ARG A C 1
ATOM 716 O O . ARG A 1 91 ? -30.676 8.961 8.692 1.00 90.62 91 ARG A O 1
ATOM 723 N N . LEU A 1 92 ? -29.612 10.382 7.315 1.00 92.12 92 LEU A N 1
ATOM 724 C CA . LEU A 1 92 ? -28.434 10.542 8.151 1.00 92.12 92 LEU A CA 1
ATOM 725 C C . LEU A 1 92 ? -28.747 11.383 9.392 1.00 92.12 92 LEU A C 1
ATOM 727 O O . LEU A 1 92 ? -29.376 12.433 9.325 1.00 92.12 92 LEU A O 1
ATOM 731 N N . GLN A 1 93 ? -28.248 10.929 10.538 1.00 91.38 93 GLN A N 1
ATOM 732 C CA . GLN A 1 93 ? -28.294 11.682 11.789 1.00 91.38 93 GLN A CA 1
ATOM 733 C C . GLN A 1 93 ? -26.979 12.439 11.949 1.00 91.38 93 GLN A C 1
ATOM 735 O O . GLN A 1 93 ? -25.960 11.821 12.258 1.00 91.38 93 GLN A O 1
ATOM 740 N N . PHE A 1 94 ? -26.994 13.754 11.737 1.00 93.81 94 PHE A N 1
ATOM 741 C CA . PHE A 1 94 ? -25.799 14.597 11.807 1.00 93.81 94 PHE A CA 1
ATOM 742 C C . PHE A 1 94 ? -26.074 15.943 12.476 1.00 93.81 94 PHE A C 1
ATOM 744 O O . PHE A 1 94 ? -27.169 16.493 12.374 1.00 93.81 94 PHE A O 1
ATOM 751 N N . ASP A 1 95 ? -25.058 16.464 13.152 1.00 93.75 95 ASP A N 1
ATOM 752 C CA . ASP A 1 95 ? -25.051 17.763 13.825 1.00 93.75 95 ASP A CA 1
ATOM 753 C C . ASP A 1 95 ? -24.431 18.852 12.946 1.00 93.75 95 ASP A C 1
ATOM 755 O O . ASP A 1 95 ? -24.834 20.007 13.030 1.00 93.75 95 ASP A O 1
ATOM 759 N N . VAL A 1 96 ? -23.472 18.474 12.094 1.00 96.00 96 VAL A N 1
ATOM 760 C CA . VAL A 1 96 ? -22.764 19.375 11.178 1.00 96.00 96 VAL A CA 1
ATOM 761 C C . VAL A 1 96 ? -22.719 18.751 9.786 1.00 96.00 96 VAL A C 1
ATOM 763 O O . VAL A 1 96 ? -22.329 17.593 9.636 1.00 96.00 96 VAL A O 1
ATOM 766 N N . LEU A 1 97 ? -23.095 19.519 8.765 1.00 97.88 97 LEU A N 1
ATOM 767 C CA . LEU A 1 97 ? -22.787 19.221 7.367 1.00 97.88 97 LEU A CA 1
ATOM 768 C C . LEU A 1 97 ? -21.658 20.152 6.934 1.00 97.88 97 LEU A C 1
ATOM 770 O O . LEU A 1 97 ? -21.877 21.351 6.818 1.00 97.88 97 LEU A O 1
ATOM 774 N N . LEU A 1 98 ? -20.466 19.614 6.707 1.00 98.31 98 LEU A N 1
ATOM 775 C CA . LEU A 1 98 ? -19.301 20.383 6.281 1.00 98.31 98 LEU A CA 1
ATOM 776 C C . LEU A 1 98 ? -19.100 20.259 4.768 1.00 98.31 98 LEU A C 1
ATOM 778 O O . LEU A 1 98 ? -19.008 19.145 4.247 1.00 98.31 98 LEU A O 1
ATOM 782 N N . ILE A 1 99 ? -19.010 21.399 4.083 1.00 98.44 99 ILE A N 1
ATOM 783 C CA . ILE A 1 99 ? -18.805 21.480 2.634 1.00 98.44 99 ILE A CA 1
ATOM 784 C C . ILE A 1 99 ? -17.539 22.264 2.301 1.00 98.44 99 ILE A C 1
ATOM 786 O O . ILE A 1 99 ? -17.344 23.353 2.830 1.00 98.44 99 ILE A O 1
ATOM 790 N N . ASP A 1 100 ? -16.718 21.749 1.383 1.00 98.38 100 ASP A N 1
ATOM 791 C CA . ASP A 1 100 ? -15.687 22.523 0.675 1.00 98.38 100 ASP A CA 1
ATOM 792 C C . ASP A 1 100 ? -15.823 22.367 -0.840 1.00 98.38 100 ASP A C 1
ATOM 794 O O . ASP A 1 100 ? -16.396 21.392 -1.325 1.00 98.38 100 ASP A O 1
ATOM 798 N N . LEU A 1 101 ? -15.272 23.328 -1.584 1.00 98.31 101 LEU A N 1
ATOM 799 C CA . LEU A 1 101 ? -15.445 23.423 -3.035 1.00 98.31 101 LEU A CA 1
ATOM 800 C C . LEU A 1 101 ? -14.208 22.986 -3.838 1.00 98.31 101 LEU A C 1
ATOM 802 O O . LEU A 1 101 ? -14.139 23.208 -5.042 1.00 98.31 101 LEU A O 1
ATOM 806 N N . ILE A 1 102 ? -13.217 22.334 -3.222 1.00 97.75 102 ILE A N 1
ATOM 807 C CA . ILE A 1 102 ? -11.985 21.938 -3.932 1.00 97.75 102 ILE A CA 1
ATOM 808 C C . ILE A 1 102 ? -12.258 20.861 -4.996 1.00 97.75 102 ILE A C 1
ATOM 810 O O . ILE A 1 102 ? -11.545 20.781 -6.002 1.00 97.75 102 ILE A O 1
ATOM 814 N N . ASP A 1 103 ? -13.285 20.027 -4.811 1.00 96.69 103 ASP A N 1
ATOM 815 C CA . ASP A 1 103 ? -13.722 19.044 -5.813 1.00 96.69 103 ASP A CA 1
ATOM 816 C C . ASP A 1 103 ? -14.447 19.688 -7.019 1.00 96.69 103 ASP A C 1
ATOM 818 O O . ASP A 1 103 ? -14.535 19.052 -8.067 1.00 96.69 103 ASP A O 1
ATOM 822 N N . GLU A 1 104 ? -14.804 20.981 -6.974 1.00 97.50 104 GLU A N 1
ATOM 823 C CA . GLU A 1 104 ? -15.322 21.725 -8.142 1.00 97.50 104 GLU A CA 1
ATOM 824 C C . GLU A 1 104 ? -14.273 21.927 -9.245 1.00 97.50 104 GLU A C 1
ATOM 826 O O . GLU A 1 104 ? -14.587 22.386 -10.341 1.00 97.50 104 GLU A O 1
ATOM 831 N N . ARG A 1 105 ? -13.023 21.516 -8.999 1.00 95.12 105 ARG A N 1
ATOM 832 C CA . ARG A 1 105 ? -11.970 21.397 -10.018 1.00 95.12 105 ARG A CA 1
ATOM 833 C C . ARG A 1 105 ? -12.272 20.350 -11.093 1.00 95.12 105 ARG A C 1
ATOM 835 O O . ARG A 1 105 ? -11.642 20.358 -12.151 1.00 95.12 105 ARG A O 1
ATOM 842 N N . PHE A 1 106 ? -13.163 19.397 -10.815 1.00 96.12 106 PHE A N 1
ATOM 843 C CA . PHE A 1 106 ? -13.513 18.348 -11.767 1.00 96.12 106 PHE A CA 1
ATOM 844 C C . PHE A 1 106 ? -14.483 18.866 -12.829 1.00 96.12 106 PHE A C 1
ATOM 846 O O . PHE A 1 106 ? -15.374 19.656 -12.551 1.00 96.12 106 PHE A O 1
ATOM 853 N N . SER A 1 107 ? -14.308 18.403 -14.068 1.00 96.06 107 SER A N 1
ATOM 854 C CA . SER A 1 107 ? -15.275 18.642 -15.149 1.00 96.06 107 SER A CA 1
ATOM 855 C C . SER A 1 107 ? -16.532 17.781 -14.951 1.00 96.06 107 SER A C 1
ATOM 857 O O . SER A 1 107 ? -16.513 16.836 -14.162 1.00 96.06 107 SER A O 1
ATOM 859 N N . LEU A 1 108 ? -17.595 18.050 -15.704 1.00 95.44 108 LEU A N 1
ATOM 860 C CA . LEU A 1 108 ? -18.774 17.183 -15.772 1.00 95.44 108 LEU A CA 1
ATOM 861 C C . LEU A 1 108 ? -18.837 16.433 -17.100 1.00 95.44 108 LEU A C 1
ATOM 863 O O . LEU A 1 108 ? -18.337 16.906 -18.122 1.00 95.44 108 LEU A O 1
ATOM 867 N N . TYR A 1 109 ? -19.497 15.283 -17.062 1.00 94.62 109 TYR A N 1
ATOM 868 C CA . TYR A 1 109 ? -20.076 14.634 -18.229 1.00 94.62 109 TYR A CA 1
ATOM 869 C C . TYR A 1 109 ? -21.584 14.857 -18.193 1.00 94.62 109 TYR A C 1
ATOM 871 O O . TYR A 1 109 ? -22.195 14.620 -17.149 1.00 94.62 109 TYR A O 1
ATOM 879 N N . VAL A 1 110 ? -22.157 15.321 -19.302 1.00 90.19 110 VAL A N 1
ATOM 880 C CA . VAL A 1 110 ? -23.582 15.635 -19.438 1.00 90.19 110 VAL A CA 1
ATOM 881 C C . VAL A 1 110 ? -24.131 15.032 -20.726 1.00 90.19 110 VAL A C 1
ATOM 883 O O . VAL A 1 110 ? -23.642 15.301 -21.823 1.00 90.19 110 VAL A O 1
ATOM 886 N N . GLU A 1 111 ? -25.162 14.212 -20.587 1.00 86.19 111 GLU A N 1
ATOM 887 C CA . GLU A 1 111 ? -25.886 13.618 -21.708 1.00 86.19 111 GLU A CA 1
ATOM 888 C C . GLU A 1 111 ? -26.910 14.607 -22.295 1.00 86.19 111 GLU A C 1
ATOM 890 O O . GLU A 1 111 ? -27.364 15.507 -21.580 1.00 86.19 111 GLU A O 1
ATOM 895 N N . PRO A 1 112 ? -27.330 14.441 -23.564 1.00 75.12 112 PRO A N 1
ATOM 896 C CA . PRO A 1 112 ? -28.315 15.318 -24.206 1.00 75.12 112 PRO A CA 1
ATOM 897 C C . PRO A 1 112 ? -29.628 15.476 -23.424 1.00 75.12 112 PRO A C 1
ATOM 899 O O . PRO A 1 112 ? -30.260 16.529 -23.479 1.00 75.12 112 PRO A O 1
ATOM 902 N N . GLU A 1 113 ? -30.028 14.456 -22.661 1.00 77.69 113 GLU A N 1
ATOM 903 C CA . GLU A 1 113 ? -31.235 14.458 -21.829 1.00 77.69 113 GLU A CA 1
ATOM 904 C C . GLU A 1 113 ? -31.055 15.182 -20.477 1.00 77.69 113 GLU A C 1
ATOM 906 O O . GLU A 1 113 ? -31.963 15.177 -19.646 1.00 77.69 113 GLU A O 1
ATOM 911 N N . GLY A 1 114 ? -29.891 15.791 -20.220 1.00 78.88 114 GLY A N 1
ATOM 912 C CA . GLY A 1 114 ? -29.602 16.539 -18.991 1.00 78.88 114 GLY A CA 1
ATOM 913 C C . GLY A 1 114 ? -29.231 15.669 -17.783 1.00 78.88 114 GLY A C 1
ATOM 914 O O . GLY A 1 114 ? -29.204 16.160 -16.652 1.00 78.88 114 GLY A O 1
ATOM 915 N N . ARG A 1 115 ? -28.942 14.377 -17.994 1.00 90.25 115 ARG A N 1
ATOM 916 C CA . ARG A 1 115 ? -28.330 13.497 -16.983 1.00 90.25 115 ARG A CA 1
ATOM 917 C C . ARG A 1 115 ? -26.834 13.785 -16.906 1.00 90.25 115 ARG A C 1
ATOM 919 O O . ARG A 1 115 ? -26.210 14.038 -17.933 1.00 90.25 115 ARG A O 1
ATOM 926 N N . ALA A 1 116 ? -26.251 13.756 -15.710 1.00 92.88 116 ALA A N 1
ATOM 927 C CA . ALA A 1 116 ? -24.847 14.128 -15.553 1.00 92.88 116 ALA A CA 1
ATOM 928 C C . ALA A 1 116 ? -24.136 13.409 -14.411 1.00 92.88 116 ALA A C 1
ATOM 930 O O . ALA A 1 116 ? -24.748 12.999 -13.423 1.00 92.88 116 ALA A O 1
ATOM 931 N N . CYS A 1 117 ? -22.811 13.346 -14.499 1.00 95.06 117 CYS A N 1
ATOM 932 C CA . CYS A 1 117 ? -21.939 12.939 -13.403 1.00 95.06 117 CYS A CA 1
ATOM 933 C C . CYS A 1 117 ? -20.639 13.747 -13.389 1.00 95.06 117 CYS A C 1
ATOM 935 O O . CYS A 1 117 ? -20.212 14.328 -14.390 1.00 95.06 117 CYS A O 1
ATOM 937 N N . THR A 1 118 ? -19.983 13.758 -12.238 1.00 97.06 118 THR A N 1
ATOM 938 C CA . THR A 1 118 ? -18.674 14.374 -12.049 1.00 97.06 118 THR A CA 1
ATOM 939 C C . THR A 1 118 ? -17.599 13.512 -12.712 1.00 97.06 118 THR A C 1
ATOM 941 O O . THR A 1 118 ? -17.439 12.335 -12.382 1.00 97.06 118 THR A O 1
ATOM 944 N N . LEU A 1 119 ? -16.799 14.095 -13.612 1.00 95.19 119 LEU A N 1
ATOM 945 C CA . LEU A 1 119 ? -15.614 13.458 -14.202 1.00 95.19 119 LEU A CA 1
ATOM 946 C C . LEU A 1 119 ? -14.445 13.473 -13.211 1.00 95.19 119 LEU A C 1
ATOM 948 O O . LEU A 1 119 ? -13.404 14.096 -13.434 1.00 95.19 119 LEU A O 1
ATOM 952 N N . SER A 1 120 ? -14.642 12.785 -12.089 1.00 93.62 120 SER A N 1
ATOM 953 C CA . SER A 1 120 ? -13.602 12.543 -11.094 1.00 93.62 120 SER A CA 1
ATOM 954 C C . SER A 1 120 ? -12.417 11.797 -11.707 1.00 93.62 120 SER A C 1
ATOM 956 O O . SER A 1 120 ? -12.568 11.030 -12.662 1.00 93.62 120 SER A O 1
ATOM 958 N N . SER A 1 121 ? -11.225 11.973 -11.133 1.00 87.94 121 SER A N 1
ATOM 959 C CA . SER A 1 121 ? -10.035 11.232 -11.570 1.00 87.94 121 SER A CA 1
ATOM 960 C C . SER A 1 121 ? -10.269 9.719 -11.550 1.00 87.94 121 SER A C 1
ATOM 962 O O . SER A 1 121 ? -9.826 9.017 -12.449 1.00 87.94 121 SER A O 1
ATOM 964 N N . GLU A 1 122 ? -11.008 9.218 -10.561 1.00 91.75 122 GLU A N 1
ATOM 965 C CA . GLU A 1 122 ? -11.362 7.810 -10.418 1.00 91.75 122 GLU A CA 1
ATOM 966 C C . GLU A 1 122 ? -12.258 7.310 -11.563 1.00 91.75 122 GLU A C 1
ATOM 968 O O . GLU A 1 122 ? -11.987 6.247 -12.125 1.00 91.75 122 GLU A O 1
ATOM 973 N N . LEU A 1 123 ? -13.280 8.083 -11.951 1.00 91.25 123 LEU A N 1
ATOM 974 C CA . LEU A 1 123 ? -14.130 7.755 -13.099 1.00 91.25 123 LEU A CA 1
ATOM 975 C C . LEU A 1 123 ? -13.333 7.808 -14.410 1.00 91.25 123 LEU A C 1
ATOM 977 O O . LEU A 1 123 ? -13.452 6.907 -15.238 1.00 91.25 123 LEU A O 1
ATOM 981 N N . LEU A 1 124 ? -12.461 8.802 -14.585 1.00 86.44 124 LEU A N 1
ATOM 982 C CA . LEU A 1 124 ? -11.598 8.898 -15.765 1.00 86.44 124 LEU A CA 1
ATOM 983 C C . LEU A 1 124 ? -10.636 7.704 -15.870 1.00 86.44 124 LEU A C 1
ATOM 985 O O . LEU A 1 124 ? -10.539 7.077 -16.926 1.00 86.44 124 LEU A O 1
ATOM 989 N N . CYS A 1 125 ? -9.987 7.331 -14.765 1.00 81.56 125 CYS A N 1
ATOM 990 C CA . CYS A 1 125 ? -9.087 6.177 -14.696 1.00 81.56 125 CYS A CA 1
ATOM 991 C C . CYS A 1 125 ? -9.800 4.836 -14.919 1.00 81.56 125 CYS A C 1
ATOM 993 O O . CYS A 1 125 ? -9.149 3.862 -15.292 1.00 81.56 125 CYS A O 1
ATOM 995 N N . SER A 1 126 ? -11.124 4.776 -14.734 1.00 84.62 126 SER A N 1
ATOM 996 C CA . SER A 1 126 ? -11.927 3.589 -15.053 1.00 84.62 126 SER A CA 1
ATOM 997 C C . SER A 1 126 ? -12.042 3.314 -16.560 1.00 84.62 126 SER A C 1
ATOM 999 O O . SER A 1 126 ? -12.506 2.253 -16.962 1.00 84.62 126 SER A O 1
ATOM 1001 N N . GLY A 1 127 ? -11.612 4.258 -17.407 1.00 83.88 127 GLY A N 1
ATOM 1002 C CA . GLY A 1 127 ? -11.746 4.169 -18.858 1.00 83.88 127 GLY A CA 1
ATOM 1003 C C . GLY A 1 127 ? -13.070 4.709 -19.394 1.00 83.88 127 GLY A C 1
ATOM 1004 O O . GLY A 1 127 ? -13.320 4.554 -20.581 1.00 83.88 127 GLY A O 1
ATOM 1005 N N . PHE A 1 128 ? -13.878 5.375 -18.562 1.00 84.88 128 PHE A N 1
ATOM 1006 C CA . PHE A 1 128 ? -15.196 5.917 -18.918 1.00 84.88 128 PHE A CA 1
ATOM 1007 C C . PHE A 1 128 ? -15.219 6.713 -20.236 1.00 84.88 128 PHE A C 1
ATOM 1009 O O . PHE A 1 128 ? -16.087 6.490 -21.071 1.00 84.88 128 PHE A O 1
ATOM 1016 N N . LEU A 1 129 ? -14.225 7.576 -20.479 1.00 80.06 129 LEU A N 1
ATOM 1017 C CA . LEU A 1 129 ? -14.165 8.385 -21.707 1.00 80.06 129 LEU A CA 1
ATOM 1018 C C . LEU A 1 129 ? -13.823 7.602 -22.985 1.00 80.06 129 LEU A C 1
ATOM 1020 O O . LEU A 1 129 ? -13.840 8.189 -24.060 1.00 80.06 129 LEU A O 1
ATOM 1024 N N . LYS A 1 130 ? -13.482 6.310 -22.904 1.00 75.38 130 LYS A N 1
ATOM 1025 C CA . LYS A 1 130 ? -13.295 5.482 -24.108 1.00 75.38 130 LYS A CA 1
ATOM 1026 C C . LYS A 1 130 ? -14.623 5.170 -24.792 1.00 75.38 130 LYS A C 1
ATOM 1028 O O . LYS A 1 130 ? -14.645 5.028 -26.008 1.00 75.38 130 LYS A O 1
ATOM 1033 N N . ASP A 1 131 ? -15.686 5.088 -23.997 1.00 64.75 131 ASP A N 1
ATOM 1034 C CA . ASP A 1 131 ? -17.024 4.702 -24.441 1.00 64.75 131 ASP A CA 1
ATOM 1035 C C . ASP A 1 131 ? -17.987 5.905 -24.486 1.00 64.75 131 ASP A C 1
ATOM 1037 O O . ASP A 1 131 ? -19.075 5.806 -25.047 1.00 64.75 131 ASP A O 1
ATOM 1041 N N . ALA A 1 132 ? -17.595 7.044 -23.901 1.00 65.50 132 ALA A N 1
ATOM 1042 C CA . ALA A 1 132 ? -18.418 8.245 -23.791 1.00 65.50 132 ALA A CA 1
ATOM 1043 C C . ALA A 1 132 ? -18.090 9.289 -24.873 1.00 65.50 132 ALA A C 1
ATOM 1045 O O . ALA A 1 132 ? -16.928 9.486 -25.234 1.00 65.50 132 ALA A O 1
ATOM 1046 N N . ASP A 1 133 ? -19.112 10.010 -25.344 1.00 70.50 133 ASP A N 1
ATOM 1047 C CA . ASP A 1 133 ? -18.934 11.121 -26.283 1.00 70.50 133 ASP A CA 1
ATOM 1048 C C . ASP A 1 133 ? -18.127 12.261 -25.638 1.00 70.50 133 ASP A C 1
ATOM 1050 O O . ASP A 1 133 ? -18.438 12.760 -24.554 1.00 70.50 133 ASP A O 1
ATOM 1054 N N . THR A 1 134 ? -17.075 12.693 -26.327 1.00 62.72 134 THR A N 1
ATOM 1055 C CA . THR A 1 134 ? -16.201 13.782 -25.875 1.00 62.72 134 THR A CA 1
ATOM 1056 C C . THR A 1 134 ? -16.861 15.159 -25.973 1.00 62.72 134 THR A C 1
ATOM 1058 O O . THR A 1 134 ? -16.450 16.065 -25.246 1.00 62.72 134 THR A O 1
ATOM 1061 N N . ALA A 1 135 ? -17.905 15.313 -26.799 1.00 61.53 135 ALA A N 1
ATOM 1062 C CA . ALA A 1 135 ? -18.701 16.540 -26.898 1.00 61.53 135 ALA A CA 1
ATOM 1063 C C . ALA A 1 135 ? -19.576 16.796 -25.655 1.00 61.53 135 ALA A C 1
ATOM 1065 O O . ALA A 1 135 ? -19.956 17.933 -25.391 1.00 61.53 135 ALA A O 1
ATOM 1066 N N . SER A 1 136 ? -19.828 15.765 -24.846 1.00 82.31 136 SER A N 1
ATOM 1067 C CA . SER A 1 136 ? -20.618 15.819 -23.609 1.00 82.31 136 SER A CA 1
ATOM 1068 C C . SER A 1 136 ? -19.836 16.315 -22.387 1.00 82.31 136 SER A C 1
ATOM 1070 O O . SER A 1 136 ? -20.305 16.211 -21.252 1.00 82.31 136 SER A O 1
ATOM 1072 N N . ARG A 1 137 ? -18.611 16.818 -22.573 1.00 91.69 137 ARG A N 1
ATOM 1073 C CA . ARG A 1 137 ? -17.771 17.295 -21.472 1.00 91.69 137 ARG A CA 1
ATOM 1074 C C . ARG A 1 137 ? -17.960 18.789 -21.227 1.00 91.69 137 ARG A C 1
ATOM 1076 O O . ARG A 1 137 ? -17.571 19.610 -22.052 1.00 91.69 137 ARG A O 1
ATOM 1083 N N . ILE A 1 138 ? -18.388 19.138 -20.017 1.00 91.75 138 ILE A N 1
ATOM 1084 C CA . ILE A 1 138 ? -18.428 20.523 -19.540 1.00 91.75 138 ILE A CA 1
ATOM 1085 C C . ILE A 1 138 ? -17.225 20.775 -18.634 1.00 91.75 138 ILE A C 1
ATOM 1087 O O . ILE A 1 138 ? -17.084 20.182 -17.561 1.00 91.75 138 ILE A O 1
ATOM 1091 N N . SER A 1 139 ? -16.333 21.661 -19.071 1.00 92.31 139 SER A N 1
ATOM 1092 C CA . SER A 1 139 ? -15.127 22.011 -18.317 1.00 92.31 139 SER A CA 1
ATOM 1093 C C . SER A 1 139 ? -15.459 22.814 -17.057 1.00 92.31 139 SER A C 1
ATOM 1095 O O . SER A 1 139 ? -16.271 23.741 -17.100 1.00 92.31 139 SER A O 1
ATOM 1097 N N . SER A 1 140 ? -14.782 22.488 -15.952 1.00 94.38 140 SER A N 1
ATOM 1098 C CA . SER A 1 140 ? -14.813 23.294 -14.723 1.00 94.38 140 SER A CA 1
ATOM 1099 C C . SER A 1 140 ? -14.400 24.741 -15.019 1.00 94.38 140 SER A C 1
ATOM 1101 O O . SER A 1 140 ? -13.549 24.987 -15.877 1.00 94.38 140 SER A O 1
ATOM 1103 N N . GLY A 1 141 ? -15.043 25.694 -14.343 1.00 91.50 141 GLY A N 1
ATOM 1104 C CA . GLY A 1 141 ? -14.813 27.128 -14.529 1.00 91.50 141 GLY A CA 1
ATOM 1105 C C . GLY A 1 141 ? -15.484 27.750 -15.760 1.00 91.50 141 GLY A C 1
ATOM 1106 O O . GLY A 1 141 ? -15.386 28.959 -15.948 1.00 91.50 141 GLY A O 1
ATOM 1107 N N . SER A 1 142 ? -16.174 26.967 -16.599 1.00 93.38 142 SER A N 1
ATOM 1108 C CA . SER A 1 142 ? -16.982 27.509 -17.702 1.00 93.38 142 SER A CA 1
ATOM 1109 C C . SER A 1 142 ? -18.304 28.121 -17.209 1.00 93.38 142 SER A C 1
ATOM 1111 O O . SER A 1 142 ? -18.817 27.755 -16.151 1.00 93.38 142 SER A O 1
ATOM 1113 N N . GLU A 1 143 ? -18.905 29.018 -17.999 1.00 93.81 143 GLU A N 1
ATOM 1114 C CA . GLU A 1 143 ? -20.230 29.588 -17.685 1.00 93.81 143 GLU A CA 1
ATOM 1115 C C . GLU A 1 143 ? -21.341 28.532 -17.646 1.00 93.81 143 GLU A C 1
ATOM 1117 O O . GLU A 1 143 ? -22.315 28.668 -16.908 1.00 93.81 143 GLU A O 1
ATOM 1122 N N . GLU A 1 144 ? -21.209 27.466 -18.431 1.00 89.38 144 GLU A N 1
ATOM 1123 C CA . GLU A 1 144 ? -22.168 26.367 -18.415 1.00 89.38 144 GLU A CA 1
ATOM 1124 C C . GLU A 1 144 ? -22.054 25.553 -17.121 1.00 89.38 144 GLU A C 1
ATOM 1126 O O . GLU A 1 144 ? -23.063 25.310 -16.458 1.00 89.38 144 GLU A O 1
ATOM 1131 N N . PHE A 1 145 ? -20.824 25.233 -16.699 1.00 95.94 145 PHE A N 1
ATOM 1132 C CA . PHE A 1 145 ? -20.574 24.618 -15.396 1.00 95.94 145 PHE A CA 1
ATOM 1133 C C . PHE A 1 145 ? -21.133 25.485 -14.265 1.00 95.94 145 PHE A C 1
ATOM 1135 O O . PHE A 1 145 ? -21.799 24.967 -13.377 1.00 95.94 145 PHE A O 1
ATOM 1142 N N . TRP A 1 146 ? -20.907 26.804 -14.312 1.00 94.94 146 TRP A N 1
ATOM 1143 C CA . TRP A 1 146 ? -21.455 27.752 -13.338 1.00 94.94 146 TRP A CA 1
ATOM 1144 C C . TRP A 1 146 ? -22.979 27.643 -13.206 1.00 94.94 146 TRP A C 1
ATOM 1146 O O . TRP A 1 146 ? -23.487 27.562 -12.091 1.00 94.94 146 TRP A O 1
ATOM 1156 N N . ARG A 1 147 ? -23.714 27.619 -14.326 1.00 89.94 147 ARG A N 1
ATOM 1157 C CA . ARG A 1 147 ? -25.185 27.527 -14.309 1.00 89.94 147 ARG A CA 1
ATOM 1158 C C . ARG A 1 147 ? -25.666 26.225 -13.671 1.00 89.94 147 ARG A C 1
ATOM 1160 O O . ARG A 1 147 ? -26.604 26.245 -12.878 1.00 89.94 147 ARG A O 1
ATOM 1167 N N . LEU A 1 148 ? -25.015 25.108 -13.997 1.00 91.94 148 LEU A N 1
ATOM 1168 C CA . LEU A 1 148 ? -25.319 23.805 -13.399 1.00 91.94 148 LEU A CA 1
ATOM 1169 C C . LEU A 1 148 ? -24.981 23.779 -11.905 1.00 91.94 148 LEU A C 1
ATOM 1171 O O . LEU A 1 148 ? -25.766 23.281 -11.099 1.00 91.94 148 LEU A O 1
ATOM 1175 N N . TRP A 1 149 ? -23.847 24.370 -11.530 1.00 98.00 149 TRP A N 1
ATOM 1176 C CA . TRP A 1 149 ? -23.425 24.527 -10.143 1.00 98.00 149 TRP A CA 1
ATOM 1177 C C . TRP A 1 149 ? -24.435 25.332 -9.329 1.00 98.00 149 TRP A C 1
ATOM 1179 O O . TRP A 1 149 ? -24.875 24.874 -8.277 1.00 98.00 149 TRP A O 1
ATOM 1189 N N . GLU A 1 150 ? -24.865 26.489 -9.834 1.00 95.19 150 GLU A N 1
ATOM 1190 C CA . GLU A 1 150 ? -25.838 27.345 -9.156 1.00 95.19 150 GLU A CA 1
ATOM 1191 C C . GLU A 1 150 ? -27.192 26.639 -8.986 1.00 95.19 150 GLU A C 1
ATOM 1193 O O . GLU A 1 150 ? -27.789 26.697 -7.908 1.00 95.19 150 GLU A O 1
ATOM 1198 N N . ALA A 1 151 ? -27.650 25.907 -10.005 1.00 88.19 151 ALA A N 1
ATOM 1199 C CA . ALA A 1 151 ? -28.863 25.098 -9.912 1.00 88.19 151 ALA A CA 1
ATOM 1200 C C . ALA A 1 151 ? -28.737 23.988 -8.850 1.00 88.19 151 ALA A C 1
ATOM 1202 O O . ALA A 1 151 ? -29.630 23.826 -8.014 1.00 88.19 151 ALA A O 1
ATOM 1203 N N . GLY A 1 152 ? -27.619 23.256 -8.837 1.00 94.44 152 GLY A N 1
ATOM 1204 C CA . GLY A 1 152 ? -27.340 22.224 -7.836 1.00 94.44 152 GLY A CA 1
ATOM 1205 C C . GLY A 1 152 ? -27.245 22.780 -6.412 1.00 94.44 152 GLY A C 1
ATOM 1206 O O . GLY A 1 152 ? -27.776 22.179 -5.475 1.00 94.44 152 GLY A O 1
ATOM 1207 N N . TRP A 1 153 ? -26.644 23.960 -6.247 1.00 97.38 153 TRP A N 1
ATOM 1208 C CA . TRP A 1 153 ? -26.561 24.665 -4.970 1.00 97.38 153 TRP A CA 1
ATOM 1209 C C . TRP A 1 153 ? -27.946 25.058 -4.445 1.00 97.38 153 TRP A C 1
ATOM 1211 O O . TRP A 1 153 ? -28.276 24.768 -3.295 1.00 97.38 153 TRP A O 1
ATOM 1221 N N . LEU A 1 154 ? -28.795 25.646 -5.294 1.00 91.88 154 LEU A N 1
ATOM 1222 C CA . LEU A 1 154 ? -30.169 25.996 -4.928 1.00 91.88 154 LEU A CA 1
ATOM 1223 C C . LEU A 1 154 ? -30.986 24.766 -4.512 1.00 91.88 154 LEU A C 1
ATOM 1225 O O . LEU A 1 154 ? -31.730 24.823 -3.531 1.00 91.88 154 LEU A O 1
ATOM 1229 N N . ILE A 1 155 ? -30.823 23.641 -5.216 1.00 93.12 155 ILE A N 1
ATOM 1230 C CA . ILE A 1 155 ? -31.460 22.366 -4.859 1.00 93.12 155 ILE A CA 1
ATOM 1231 C C . ILE A 1 155 ? -30.995 21.895 -3.479 1.00 93.12 155 ILE A C 1
ATOM 1233 O O . ILE A 1 155 ? -31.827 21.521 -2.652 1.00 93.12 155 ILE A O 1
ATOM 1237 N N . LEU A 1 156 ? -29.691 21.949 -3.203 1.00 96.94 156 LEU A N 1
ATOM 1238 C CA . LEU A 1 156 ? -29.140 21.580 -1.902 1.00 96.94 156 LEU A CA 1
ATOM 1239 C C . LEU A 1 156 ? -29.676 22.481 -0.781 1.00 96.94 156 LEU A C 1
ATOM 1241 O O . LEU A 1 156 ? -30.150 21.974 0.235 1.00 96.94 156 LEU A O 1
ATOM 1245 N N . VAL A 1 157 ? -29.651 23.802 -0.964 1.00 95.31 157 VAL A N 1
ATOM 1246 C CA . VAL A 1 157 ? -30.162 24.761 0.027 1.00 95.31 157 VAL A CA 1
ATOM 1247 C C . VAL A 1 157 ? -31.642 24.521 0.306 1.00 95.31 157 VAL A C 1
ATOM 1249 O O . VAL A 1 157 ? -32.034 24.453 1.471 1.00 95.31 157 VAL A O 1
ATOM 1252 N N . ASN A 1 158 ? -32.464 24.352 -0.732 1.00 92.81 158 ASN A N 1
ATOM 1253 C CA . ASN A 1 158 ? -33.888 24.059 -0.564 1.00 92.81 158 ASN A CA 1
ATOM 1254 C C . ASN A 1 158 ? -34.096 22.733 0.171 1.00 92.81 158 ASN A C 1
ATOM 1256 O O . ASN A 1 158 ? -34.851 22.688 1.136 1.00 92.81 158 ASN A O 1
ATOM 1260 N N . LYS A 1 159 ? -33.334 21.689 -0.176 1.00 95.31 159 LYS A N 1
ATOM 1261 C CA . LYS A 1 159 ? -33.395 20.401 0.522 1.00 95.31 159 LYS A CA 1
ATOM 1262 C C . LYS A 1 159 ? -33.060 20.524 2.011 1.00 95.31 159 LYS A C 1
ATOM 1264 O O . LYS A 1 159 ? -33.726 19.906 2.839 1.00 95.31 159 LYS A O 1
ATOM 1269 N N . LEU A 1 160 ? -32.046 21.311 2.369 1.00 96.38 160 LEU A N 1
ATOM 1270 C CA . LEU A 1 160 ? -31.668 21.545 3.767 1.00 96.38 160 LEU A CA 1
ATOM 1271 C C . LEU A 1 160 ? -32.711 22.386 4.520 1.00 96.38 160 LEU A C 1
ATOM 1273 O O . LEU A 1 160 ? -32.945 22.132 5.704 1.00 96.38 160 LEU A O 1
ATOM 1277 N N . LYS A 1 161 ? -33.353 23.353 3.848 1.00 94.31 161 LYS A N 1
ATOM 1278 C CA . LYS A 1 161 ? -34.487 24.119 4.395 1.00 94.31 161 LYS A CA 1
ATOM 1279 C C . LYS A 1 161 ? -35.685 23.214 4.668 1.00 94.31 161 LYS A C 1
ATOM 1281 O O . LYS A 1 161 ? -36.207 23.249 5.777 1.00 94.31 161 LYS A O 1
ATOM 1286 N N . ASP A 1 162 ? -36.053 22.366 3.711 1.00 94.06 162 ASP A N 1
ATOM 1287 C CA . ASP A 1 162 ? -37.175 21.428 3.830 1.00 94.06 162 ASP A CA 1
ATOM 1288 C C . ASP A 1 162 ? -36.973 20.432 4.978 1.00 94.06 162 ASP A C 1
ATOM 1290 O O . ASP A 1 162 ? -37.916 20.067 5.677 1.00 94.06 162 ASP A O 1
ATOM 1294 N N . LEU A 1 163 ? -35.727 20.005 5.198 1.00 93.75 163 LEU A N 1
ATOM 1295 C CA . LEU A 1 163 ? -35.351 19.134 6.312 1.00 93.75 163 LEU A CA 1
ATOM 1296 C C . LEU A 1 163 ? -35.197 19.881 7.650 1.00 93.75 163 LEU A C 1
ATOM 1298 O O . LEU A 1 163 ? -35.019 19.233 8.679 1.00 93.75 163 LEU A O 1
ATOM 1302 N N . GLY A 1 164 ? -35.241 21.218 7.660 1.00 93.88 164 GLY A N 1
ATOM 1303 C CA . GLY A 1 164 ? -35.053 22.030 8.865 1.00 93.88 164 GLY A CA 1
ATOM 1304 C C . GLY A 1 164 ? -33.642 21.943 9.457 1.00 93.88 164 GLY A C 1
ATOM 1305 O O . GLY A 1 164 ? -33.487 22.038 10.671 1.00 93.88 164 GLY A O 1
ATOM 1306 N N . VAL A 1 165 ? -32.623 21.718 8.619 1.00 95.44 165 VAL A N 1
ATOM 1307 C CA . VAL A 1 165 ? -31.218 21.521 9.037 1.00 95.44 165 VAL A CA 1
ATOM 1308 C C . VAL A 1 165 ? -30.237 22.462 8.334 1.00 95.44 165 VAL A C 1
ATOM 1310 O O . VAL A 1 165 ? -29.027 22.237 8.376 1.00 95.44 165 VAL A O 1
ATOM 1313 N N . LEU A 1 166 ? -30.725 23.516 7.668 1.00 95.12 166 LEU A N 1
ATOM 1314 C CA . LEU A 1 166 ? -29.862 24.503 7.003 1.00 95.12 166 LEU A CA 1
ATOM 1315 C C . LEU A 1 166 ? -28.871 25.158 7.979 1.00 95.12 166 LEU A C 1
ATOM 1317 O O . LEU A 1 166 ? -27.739 25.434 7.599 1.00 95.12 166 LEU A O 1
ATOM 1321 N N . ASP A 1 167 ? -29.257 25.350 9.238 1.00 93.06 167 ASP A N 1
ATOM 1322 C CA . ASP A 1 167 ? -28.419 25.895 10.313 1.00 93.06 167 ASP A CA 1
ATOM 1323 C C . ASP A 1 167 ? -27.225 24.993 10.688 1.00 93.06 167 ASP A C 1
ATOM 1325 O O . ASP A 1 167 ? -26.240 25.463 11.263 1.00 93.06 167 ASP A O 1
ATOM 1329 N N . ARG A 1 168 ? -27.271 23.707 10.315 1.00 95.38 168 ARG A N 1
ATOM 1330 C CA . ARG A 1 168 ? -26.181 22.732 10.509 1.00 95.38 168 ARG A CA 1
ATOM 1331 C C . ARG A 1 168 ? -25.120 22.783 9.415 1.00 95.38 168 ARG A C 1
ATOM 1333 O O . ARG A 1 168 ? -24.074 22.150 9.556 1.00 95.38 168 ARG A O 1
ATOM 1340 N N . LEU A 1 169 ? -25.373 23.498 8.320 1.00 97.38 169 LEU A N 1
ATOM 1341 C CA . LEU A 1 169 ? -24.406 23.649 7.240 1.00 97.38 169 LEU A CA 1
ATOM 1342 C C . LEU A 1 169 ? -23.213 24.492 7.707 1.00 97.38 169 LEU A C 1
ATOM 1344 O O . LEU A 1 169 ? -23.381 25.520 8.368 1.00 97.38 169 LEU A O 1
ATOM 1348 N N . ARG A 1 170 ? -22.009 24.054 7.357 1.00 97.69 170 ARG A N 1
ATOM 1349 C CA . ARG A 1 170 ? -20.760 24.798 7.480 1.00 97.69 170 ARG A CA 1
ATOM 1350 C C . ARG A 1 170 ? -20.003 24.731 6.167 1.00 97.69 170 ARG A C 1
ATOM 1352 O O . ARG A 1 170 ? -19.849 23.659 5.588 1.00 97.69 170 ARG A O 1
ATOM 1359 N N . VAL A 1 171 ? -19.531 25.881 5.708 1.00 98.38 171 VAL A N 1
ATOM 1360 C CA . VAL A 1 171 ? -18.762 26.022 4.474 1.00 98.38 171 VAL A CA 1
ATOM 1361 C C . VAL A 1 171 ? -17.314 26.288 4.847 1.00 98.38 171 VAL A C 1
ATOM 1363 O O . VAL A 1 171 ? -16.973 27.334 5.390 1.00 98.38 171 VAL A O 1
ATOM 1366 N N . ASN A 1 172 ? -16.460 25.316 4.569 1.00 98.25 172 ASN A N 1
ATOM 1367 C CA . ASN A 1 172 ? -15.021 25.415 4.715 1.00 98.25 172 ASN A CA 1
ATOM 1368 C C . ASN A 1 172 ? -14.465 26.241 3.545 1.00 98.25 172 ASN A C 1
ATOM 1370 O O . ASN A 1 172 ? -14.229 25.709 2.459 1.00 98.25 172 ASN A O 1
ATOM 1374 N N . GLN A 1 173 ? -14.332 27.557 3.743 1.00 98.00 173 GLN A N 1
ATOM 1375 C CA . GLN A 1 173 ? -13.950 28.494 2.688 1.00 98.00 173 GLN A CA 1
ATOM 1376 C C . GLN A 1 173 ? -12.435 28.467 2.473 1.00 98.00 173 GLN A C 1
ATOM 1378 O O . GLN A 1 173 ? -11.680 29.192 3.121 1.00 98.00 173 GLN A O 1
ATOM 1383 N N . VAL A 1 174 ? -12.002 27.623 1.540 1.00 97.81 174 VAL A N 1
ATOM 1384 C CA . VAL A 1 174 ? -10.589 27.410 1.203 1.00 97.81 174 VAL A CA 1
ATOM 1385 C C . VAL A 1 174 ? -10.287 27.665 -0.269 1.00 97.81 174 VAL A C 1
ATOM 1387 O O . VAL A 1 174 ? -11.145 27.486 -1.138 1.00 97.81 174 VAL A O 1
ATOM 1390 N N . PHE A 1 175 ? -9.036 28.044 -0.529 1.00 97.69 175 PHE A N 1
ATOM 1391 C CA . PHE A 1 175 ? -8.488 28.393 -1.838 1.00 97.69 175 PHE A CA 1
ATOM 1392 C C . PHE A 1 175 ? -7.178 27.652 -2.100 1.00 97.69 175 PHE A C 1
ATOM 1394 O O . PHE A 1 175 ? -6.453 27.287 -1.178 1.00 97.69 175 PHE A O 1
ATOM 1401 N N . TRP A 1 176 ? -6.844 27.439 -3.363 1.00 97.44 176 TRP A N 1
ATOM 1402 C CA . TRP A 1 176 ? -5.592 26.820 -3.779 1.00 97.44 176 TRP A CA 1
ATOM 1403 C C . TRP A 1 176 ? -4.407 27.710 -3.388 1.00 97.44 176 TRP A C 1
ATOM 1405 O O . TRP A 1 176 ? -4.339 28.879 -3.768 1.00 97.44 176 TRP A O 1
ATOM 1415 N N . GLY A 1 177 ? -3.463 27.149 -2.643 1.00 95.44 177 GLY A N 1
ATOM 1416 C CA . GLY A 1 177 ? -2.208 27.791 -2.287 1.00 95.44 177 GLY A CA 1
ATOM 1417 C C . GLY A 1 177 ? -1.335 28.038 -3.511 1.00 95.44 177 GLY A C 1
ATOM 1418 O O . GLY A 1 177 ? -1.245 27.199 -4.404 1.00 95.44 177 GLY A O 1
ATOM 1419 N N . SER A 1 178 ? -0.657 29.185 -3.546 1.00 91.88 178 SER A N 1
ATOM 1420 C CA . SER A 1 178 ? 0.276 29.536 -4.628 1.00 91.88 178 SER A CA 1
ATOM 1421 C C . SER A 1 178 ? 1.700 29.031 -4.384 1.00 91.88 178 SER A C 1
ATOM 1423 O O . SER A 1 178 ? 2.499 28.949 -5.320 1.00 91.88 178 SER A O 1
ATOM 1425 N N . ARG A 1 179 ? 2.031 28.701 -3.128 1.00 92.94 179 ARG A N 1
ATOM 1426 C CA . ARG A 1 179 ? 3.363 28.262 -2.704 1.00 92.94 179 ARG A CA 1
ATOM 1427 C C . ARG A 1 179 ? 3.310 27.155 -1.659 1.00 92.94 179 ARG A C 1
ATOM 1429 O O . ARG A 1 179 ? 2.299 26.964 -0.980 1.00 92.94 179 ARG A O 1
ATOM 1436 N N . THR A 1 180 ? 4.432 26.459 -1.527 1.00 92.88 180 THR A N 1
ATOM 1437 C CA . THR A 1 180 ? 4.712 25.555 -0.412 1.00 92.88 180 THR A CA 1
ATOM 1438 C C . THR A 1 180 ? 5.326 26.299 0.771 1.00 92.88 180 THR A C 1
ATOM 1440 O O . THR A 1 180 ? 5.809 27.425 0.627 1.00 92.88 180 THR A O 1
ATOM 1443 N N . GLU A 1 181 ? 5.383 25.662 1.939 1.00 89.69 181 GLU A N 1
ATOM 1444 C CA . GLU A 1 181 ? 6.002 26.219 3.149 1.00 89.69 181 GLU A CA 1
ATOM 1445 C C . GLU A 1 181 ? 7.510 26.470 2.991 1.00 89.69 181 GLU A C 1
ATOM 1447 O O . GLU A 1 181 ? 8.099 27.249 3.736 1.00 89.69 181 GLU A O 1
ATOM 1452 N N . LYS A 1 182 ? 8.132 25.860 1.974 1.00 88.00 182 LYS A N 1
ATOM 1453 C CA . LYS A 1 182 ? 9.527 26.101 1.571 1.00 88.00 182 LYS A CA 1
ATOM 1454 C C . LYS A 1 182 ? 9.675 27.156 0.463 1.00 88.00 182 LYS A C 1
ATOM 1456 O O . LYS A 1 182 ? 10.770 27.339 -0.060 1.00 88.00 182 LYS A O 1
ATOM 1461 N N . GLY A 1 183 ? 8.591 27.826 0.070 1.00 87.38 183 GLY A N 1
ATOM 1462 C CA . GLY A 1 183 ? 8.576 28.884 -0.947 1.00 87.38 183 GLY A CA 1
ATOM 1463 C C . GLY A 1 183 ? 8.512 28.407 -2.406 1.00 87.38 183 GLY A C 1
ATOM 1464 O O . GLY A 1 183 ? 8.446 29.251 -3.307 1.00 87.38 183 GLY A O 1
ATOM 1465 N N . GLY A 1 184 ? 8.501 27.089 -2.645 1.00 87.19 184 GLY A N 1
ATOM 1466 C CA . GLY A 1 184 ? 8.385 26.486 -3.979 1.00 87.19 184 GLY A CA 1
ATOM 1467 C C . GLY A 1 184 ? 6.987 26.646 -4.585 1.00 87.19 184 GLY A C 1
ATOM 1468 O O . GLY A 1 184 ? 6.023 26.866 -3.856 1.00 87.19 184 GLY A O 1
ATOM 1469 N N . ASN A 1 185 ? 6.875 26.548 -5.912 1.00 90.81 185 ASN A N 1
ATOM 1470 C CA . ASN A 1 185 ? 5.592 26.511 -6.625 1.00 90.81 185 ASN A CA 1
ATOM 1471 C C . ASN A 1 185 ? 5.154 25.052 -6.895 1.00 90.81 185 ASN A C 1
ATOM 1473 O O . ASN A 1 185 ? 5.797 24.108 -6.437 1.00 90.81 185 ASN A O 1
ATOM 1477 N N . PHE A 1 186 ? 4.047 24.870 -7.620 1.00 89.94 186 PHE A N 1
ATOM 1478 C CA . PHE A 1 186 ? 3.450 23.557 -7.911 1.00 89.94 186 PHE A CA 1
ATOM 1479 C C . PHE A 1 186 ? 3.653 23.095 -9.365 1.00 89.94 186 PHE A C 1
ATOM 1481 O O . PHE A 1 186 ? 2.963 22.190 -9.844 1.00 89.94 186 PHE A O 1
ATOM 1488 N N . GLU A 1 187 ? 4.591 23.710 -10.085 1.00 85.56 187 GLU A N 1
ATOM 1489 C CA . GLU A 1 187 ? 4.899 23.343 -11.466 1.00 85.56 187 GLU A CA 1
ATOM 1490 C C . GLU A 1 187 ? 5.685 22.020 -11.549 1.00 85.56 187 GLU A C 1
ATOM 1492 O O . GLU A 1 187 ? 6.431 21.684 -10.628 1.00 85.56 187 GLU A O 1
ATOM 1497 N N . PRO A 1 188 ? 5.526 21.244 -12.641 1.00 79.19 188 PRO A N 1
ATOM 1498 C CA . PRO A 1 188 ? 4.696 21.525 -13.822 1.00 79.19 188 PRO A CA 1
ATOM 1499 C C . PRO A 1 188 ? 3.217 21.124 -13.666 1.00 79.19 188 PRO A C 1
ATOM 1501 O O . PRO A 1 188 ? 2.423 21.363 -14.570 1.00 79.19 188 PRO A O 1
ATOM 1504 N N . HIS A 1 189 ? 2.834 20.498 -12.549 1.00 79.06 189 HIS A N 1
ATOM 1505 C CA . HIS A 1 189 ? 1.510 19.886 -12.386 1.00 79.06 189 HIS A CA 1
ATOM 1506 C C . HIS A 1 189 ? 0.375 20.904 -12.224 1.00 79.06 189 HIS A C 1
ATOM 1508 O O . HIS A 1 189 ? -0.730 20.667 -12.709 1.00 79.06 189 HIS A O 1
ATOM 1514 N N . TYR A 1 190 ? 0.655 22.039 -11.581 1.00 88.56 190 TYR A N 1
ATOM 1515 C CA . TYR A 1 190 ? -0.271 23.156 -11.439 1.00 88.56 190 TYR A CA 1
ATOM 1516 C C . TYR A 1 190 ? 0.461 24.456 -11.768 1.00 88.56 190 TYR A C 1
ATOM 1518 O O . TYR A 1 190 ? 1.359 24.880 -11.040 1.00 88.56 190 TYR A O 1
ATOM 1526 N N . SER A 1 191 ? 0.085 25.085 -12.880 1.00 92.19 191 SER A N 1
ATOM 1527 C CA . SER A 1 191 ? 0.645 26.380 -13.264 1.00 92.19 191 SER A CA 1
ATOM 1528 C C . SER A 1 191 ? 0.090 27.493 -12.380 1.00 92.19 191 SER A C 1
ATOM 1530 O O . SER A 1 191 ? -1.069 27.440 -11.961 1.00 92.19 191 SER A O 1
ATOM 1532 N N . SER A 1 192 ? 0.884 28.544 -12.160 1.00 90.62 192 SER A N 1
ATOM 1533 C CA . SER A 1 192 ? 0.439 29.727 -11.404 1.00 90.62 192 SER A CA 1
ATOM 1534 C C . SER A 1 192 ? -0.861 30.307 -11.977 1.00 90.62 192 SER A C 1
ATOM 1536 O O . SER A 1 192 ? -1.813 30.548 -11.244 1.00 90.62 192 SER A O 1
ATOM 1538 N N . ARG A 1 193 ? -0.961 30.401 -13.312 1.00 89.88 193 ARG A N 1
ATOM 1539 C CA . ARG A 1 193 ? -2.183 30.848 -14.001 1.00 89.88 193 ARG A CA 1
ATOM 1540 C C . ARG A 1 193 ? -3.381 29.932 -13.735 1.00 89.88 193 ARG A C 1
ATOM 1542 O O . ARG A 1 193 ? -4.493 30.426 -13.584 1.00 89.88 193 ARG A O 1
ATOM 1549 N N . GLY A 1 194 ? -3.174 28.615 -13.712 1.00 90.81 194 GLY A N 1
ATOM 1550 C CA . GLY A 1 194 ? -4.236 27.652 -13.418 1.00 90.81 194 GLY A CA 1
ATOM 1551 C C . GLY A 1 194 ? -4.739 27.767 -11.978 1.00 90.81 194 GLY A C 1
ATOM 1552 O O . GLY A 1 194 ? -5.944 27.706 -11.750 1.00 90.81 194 GLY A O 1
ATOM 1553 N N . ILE A 1 195 ? -3.831 27.999 -11.024 1.00 94.69 195 ILE A N 1
ATOM 1554 C CA . ILE A 1 195 ? -4.168 28.263 -9.616 1.00 94.69 195 ILE A CA 1
ATOM 1555 C C . ILE A 1 195 ? -4.998 29.548 -9.495 1.00 94.69 195 ILE A C 1
ATOM 1557 O O . ILE A 1 195 ? -6.047 29.536 -8.853 1.00 94.69 195 ILE A O 1
ATOM 1561 N N . ASP A 1 196 ? -4.584 30.629 -10.161 1.00 94.19 196 ASP A N 1
ATOM 1562 C CA . ASP A 1 196 ? -5.315 31.901 -10.142 1.00 94.19 196 ASP A CA 1
ATOM 1563 C C . ASP A 1 196 ? -6.730 31.755 -10.721 1.00 94.19 196 ASP A C 1
ATOM 1565 O O . ASP A 1 196 ? -7.696 32.242 -10.135 1.00 94.19 196 ASP A O 1
ATOM 1569 N N . GLN A 1 197 ? -6.873 31.038 -11.840 1.00 93.56 197 GLN A N 1
ATOM 1570 C CA . GLN A 1 197 ? -8.174 30.764 -12.459 1.00 93.56 197 GLN A CA 1
ATOM 1571 C C . GLN A 1 197 ? -9.079 29.919 -11.554 1.00 93.56 197 GLN A C 1
ATOM 1573 O O . GLN A 1 197 ? -10.263 30.228 -11.413 1.00 93.56 197 GLN A O 1
ATOM 1578 N N . ALA A 1 198 ? -8.529 28.886 -10.909 1.00 95.38 198 ALA A N 1
ATOM 1579 C CA . ALA A 1 198 ? -9.273 28.068 -9.956 1.00 95.38 198 ALA A CA 1
ATOM 1580 C C . ALA A 1 198 ? -9.758 28.906 -8.763 1.00 95.38 198 ALA A C 1
ATOM 1582 O O . ALA A 1 198 ? -10.920 28.810 -8.377 1.00 95.38 198 ALA A O 1
ATOM 1583 N N . ASN A 1 199 ? -8.904 29.778 -8.221 1.00 97.50 199 ASN A N 1
ATOM 1584 C CA . ASN A 1 199 ? -9.254 30.642 -7.094 1.00 97.50 199 ASN A CA 1
ATOM 1585 C C . ASN A 1 199 ? -10.279 31.721 -7.453 1.00 97.50 199 ASN A C 1
ATOM 1587 O O . ASN A 1 199 ? -11.179 31.972 -6.658 1.00 97.50 199 ASN A O 1
ATOM 1591 N N . GLN A 1 200 ? -10.196 32.316 -8.646 1.00 97.38 200 GLN A N 1
ATOM 1592 C CA . GLN A 1 200 ? -11.223 33.240 -9.145 1.00 97.38 200 GLN A CA 1
ATOM 1593 C C . GLN A 1 200 ? -12.583 32.548 -9.270 1.00 97.38 200 GLN A C 1
ATOM 1595 O O . GLN A 1 200 ? -13.611 33.119 -8.906 1.00 97.38 200 GLN A O 1
ATOM 1600 N N . PHE A 1 201 ? -12.593 31.305 -9.758 1.00 97.81 201 PHE A N 1
ATOM 1601 C CA . PHE A 1 201 ? -13.823 30.533 -9.850 1.00 97.81 201 PHE A CA 1
ATOM 1602 C C . PHE A 1 201 ? -14.374 30.183 -8.461 1.00 97.81 201 PHE A C 1
ATOM 1604 O O . PHE A 1 201 ? -15.545 30.443 -8.202 1.00 97.81 201 PHE A O 1
ATOM 1611 N N . LEU A 1 202 ? -13.534 29.689 -7.543 1.00 98.38 202 LEU A N 1
ATOM 1612 C CA . LEU A 1 202 ? -13.916 29.415 -6.152 1.00 98.38 202 LEU A CA 1
ATOM 1613 C C . LEU A 1 202 ? -14.501 30.651 -5.458 1.00 98.38 202 LEU A C 1
ATOM 1615 O O . LEU A 1 202 ? -15.524 30.538 -4.787 1.00 98.38 202 LEU A O 1
ATOM 1619 N N . ASP A 1 203 ? -13.895 31.826 -5.643 1.00 97.69 203 ASP A N 1
ATOM 1620 C CA . ASP A 1 203 ? -14.386 33.072 -5.050 1.00 97.69 203 ASP A CA 1
ATOM 1621 C C . ASP A 1 203 ? -15.801 33.401 -5.539 1.00 97.69 203 ASP A C 1
ATOM 1623 O O . ASP A 1 203 ? -16.694 33.659 -4.731 1.00 97.69 203 ASP A O 1
ATOM 1627 N N . ARG A 1 204 ? -16.053 33.266 -6.848 1.00 98.00 204 ARG A N 1
ATOM 1628 C CA . ARG A 1 204 ? -17.396 33.421 -7.427 1.00 98.00 204 ARG A CA 1
ATOM 1629 C C . ARG A 1 204 ? -18.407 32.451 -6.801 1.00 98.00 204 ARG A C 1
ATOM 1631 O O . ARG A 1 204 ? -19.527 32.861 -6.494 1.00 98.00 204 ARG A O 1
ATOM 1638 N N . LEU A 1 205 ? -18.029 31.186 -6.587 1.00 98.25 205 LEU A N 1
ATOM 1639 C CA . LEU A 1 205 ? -18.899 30.204 -5.927 1.00 98.25 205 LEU A CA 1
ATOM 1640 C C . LEU A 1 205 ? -19.207 30.621 -4.481 1.00 98.25 205 LEU A C 1
ATOM 1642 O O . LEU A 1 205 ? -20.374 30.679 -4.095 1.00 98.25 205 LEU A O 1
ATOM 1646 N N . TYR A 1 206 ? -18.192 30.978 -3.687 1.00 98.38 206 TYR A N 1
ATOM 1647 C CA . TYR A 1 206 ? -18.385 31.394 -2.294 1.00 98.38 206 TYR A CA 1
ATOM 1648 C C . TYR A 1 206 ? -19.217 32.673 -2.162 1.00 98.38 206 TYR A C 1
ATOM 1650 O O . TYR A 1 206 ? -20.066 32.751 -1.272 1.00 98.38 206 TYR A O 1
ATOM 1658 N N . GLN A 1 207 ? -19.030 33.650 -3.055 1.00 96.06 207 GLN A N 1
ATOM 1659 C CA . GLN A 1 207 ? -19.861 34.855 -3.105 1.00 96.06 207 GLN A CA 1
ATOM 1660 C C . GLN A 1 207 ? -21.336 34.504 -3.319 1.00 96.06 207 GLN A C 1
ATOM 1662 O O . GLN A 1 207 ? -22.205 35.074 -2.662 1.00 96.06 207 GLN A O 1
ATOM 1667 N N . ARG A 1 208 ? -21.632 33.524 -4.180 1.00 97.50 208 ARG A N 1
ATOM 1668 C CA . ARG A 1 208 ? -23.009 33.073 -4.396 1.00 97.50 208 ARG A CA 1
ATOM 1669 C C . ARG A 1 208 ? -23.584 32.326 -3.201 1.00 97.50 208 ARG A C 1
ATOM 1671 O O . ARG A 1 208 ? -24.737 32.583 -2.861 1.00 97.50 208 ARG A O 1
ATOM 1678 N N . ILE A 1 209 ? -22.802 31.470 -2.541 1.00 97.62 209 ILE A N 1
ATOM 1679 C CA . ILE A 1 209 ? -23.201 30.814 -1.282 1.00 97.62 209 ILE A CA 1
ATOM 1680 C C . ILE A 1 209 ? -23.562 31.865 -0.227 1.00 97.62 209 ILE A C 1
ATOM 1682 O O . ILE A 1 209 ? -24.579 31.731 0.450 1.00 97.62 209 ILE A O 1
ATOM 1686 N N . ALA A 1 210 ? -22.764 32.931 -0.113 1.00 93.31 210 ALA A N 1
ATOM 1687 C CA . ALA A 1 210 ? -22.936 33.976 0.898 1.00 93.31 210 ALA A CA 1
ATOM 1688 C C . ALA A 1 210 ? -24.237 34.785 0.746 1.00 93.31 210 ALA A C 1
ATOM 1690 O O . ALA A 1 210 ? -24.633 35.480 1.680 1.00 93.31 210 ALA A O 1
ATOM 1691 N N . VAL A 1 211 ? -24.914 34.685 -0.402 1.00 93.88 211 VAL A N 1
ATOM 1692 C CA . VAL A 1 211 ? -26.258 35.248 -0.600 1.00 93.88 211 VAL A CA 1
ATOM 1693 C C . VAL A 1 211 ? -27.332 34.405 0.102 1.00 93.88 211 VAL A C 1
ATOM 1695 O O . VAL A 1 211 ? -28.322 34.959 0.572 1.00 93.88 211 VAL A O 1
ATOM 1698 N N . ASP A 1 212 ? -27.150 33.084 0.199 1.00 90.56 212 ASP A N 1
ATOM 1699 C CA . ASP A 1 212 ? -28.188 32.163 0.688 1.00 90.56 212 ASP A CA 1
ATOM 1700 C C . ASP A 1 212 ? -28.020 31.754 2.156 1.00 90.56 212 ASP A C 1
ATOM 1702 O O . ASP A 1 212 ? -28.990 31.295 2.768 1.00 90.56 212 ASP A O 1
ATOM 1706 N N . ILE A 1 213 ? -26.814 31.894 2.719 1.00 92.81 213 ILE A N 1
ATOM 1707 C CA . ILE A 1 213 ? -26.514 31.530 4.111 1.00 92.81 213 ILE A CA 1
ATOM 1708 C C . ILE A 1 213 ? -25.742 32.642 4.844 1.00 92.81 213 ILE A C 1
ATOM 1710 O O . ILE A 1 213 ? -24.929 33.338 4.233 1.00 92.81 213 ILE A O 1
ATOM 1714 N N . PRO A 1 214 ? -25.955 32.817 6.161 1.00 89.62 214 PRO A N 1
ATOM 1715 C CA . PRO A 1 214 ? -25.253 33.811 6.965 1.00 89.62 214 PRO A CA 1
ATOM 1716 C C . PRO A 1 214 ? -23.733 33.609 7.004 1.00 89.62 214 PRO A C 1
ATOM 1718 O O . PRO A 1 214 ? -23.210 32.495 6.972 1.00 89.62 214 PRO A O 1
ATOM 1721 N N . SER A 1 215 ? -23.014 34.720 7.180 1.00 88.69 215 SER A N 1
ATOM 1722 C CA . SER A 1 215 ? -21.548 34.758 7.220 1.00 88.69 215 SER A CA 1
ATOM 1723 C C . SER A 1 215 ? -20.922 33.894 8.317 1.00 88.69 215 SER A C 1
ATOM 1725 O O . SER A 1 215 ? -19.789 33.458 8.130 1.00 88.69 215 SER A O 1
ATOM 1727 N N . GLY A 1 216 ? -21.648 33.643 9.414 1.00 88.06 216 GLY A N 1
ATOM 1728 C CA . GLY A 1 216 ? -21.232 32.791 10.534 1.00 88.06 216 GLY A CA 1
ATOM 1729 C C . GLY A 1 216 ? -21.382 31.286 10.293 1.00 88.06 216 GLY A C 1
ATOM 1730 O O . GLY A 1 216 ? -21.207 30.515 11.223 1.00 88.06 216 GLY A O 1
ATOM 1731 N N . GLN A 1 217 ? -21.752 30.858 9.082 1.00 94.75 217 GLN A N 1
ATOM 1732 C CA . GLN A 1 217 ? -21.659 29.454 8.661 1.00 94.75 217 GLN A CA 1
ATOM 1733 C C . GLN A 1 217 ? -20.400 29.178 7.824 1.00 94.75 217 GLN A C 1
ATOM 1735 O O . GLN A 1 217 ? -20.245 28.072 7.310 1.00 94.75 217 GLN A O 1
ATOM 1740 N N . PHE A 1 218 ? -19.512 30.162 7.658 1.00 96.31 218 PHE A N 1
ATOM 1741 C CA . PHE A 1 218 ? -18.274 30.024 6.896 1.00 96.31 218 PHE A CA 1
ATOM 1742 C C . PHE A 1 218 ? -17.066 29.941 7.822 1.00 96.31 218 PHE A C 1
ATOM 1744 O O . PHE A 1 218 ? -16.801 30.880 8.569 1.00 96.31 218 PHE A O 1
ATOM 1751 N N . LEU A 1 219 ? -16.263 28.893 7.655 1.00 96.69 219 LEU A N 1
ATOM 1752 C CA . LEU A 1 219 ? -14.920 28.834 8.220 1.00 96.69 219 LEU A CA 1
ATOM 1753 C C . LEU A 1 219 ? -13.985 29.620 7.303 1.00 96.69 219 LEU A C 1
ATOM 1755 O O . LEU A 1 219 ? -13.896 29.307 6.113 1.00 96.69 219 LEU A O 1
ATOM 1759 N N . ARG A 1 220 ? -13.310 30.640 7.836 1.00 94.62 220 ARG A N 1
ATOM 1760 C CA . ARG A 1 220 ? -12.431 31.536 7.069 1.00 94.62 220 ARG A CA 1
ATOM 1761 C C . ARG A 1 220 ? -11.045 31.574 7.679 1.00 94.62 220 ARG A C 1
ATOM 1763 O O . ARG A 1 220 ? -10.896 31.644 8.894 1.00 94.62 220 ARG A O 1
ATOM 1770 N N . PHE A 1 221 ? -10.033 31.570 6.824 1.00 94.25 221 PHE A N 1
ATOM 1771 C CA . PHE A 1 221 ? -8.645 31.397 7.234 1.00 94.25 221 PHE A CA 1
ATOM 1772 C C . PHE A 1 221 ? -7.766 32.497 6.659 1.00 94.25 221 PHE A C 1
ATOM 1774 O O . PHE A 1 221 ? -8.005 32.977 5.548 1.00 94.25 221 PHE A O 1
ATOM 1781 N N . ASP A 1 222 ? -6.704 32.835 7.383 1.00 88.31 222 ASP A N 1
ATOM 1782 C CA . ASP A 1 222 ? -5.635 33.659 6.837 1.00 88.31 222 ASP A CA 1
ATOM 1783 C C . ASP A 1 222 ? -4.994 32.961 5.635 1.00 88.31 222 ASP A C 1
ATOM 1785 O O . ASP A 1 222 ? -4.767 31.747 5.647 1.00 88.31 222 ASP A O 1
ATOM 1789 N N . GLN A 1 223 ? -4.641 33.733 4.603 1.00 80.88 223 GLN A N 1
ATOM 1790 C CA . GLN A 1 223 ? -4.039 33.193 3.376 1.00 80.88 223 GLN A CA 1
ATOM 1791 C C . GLN A 1 223 ? -2.787 32.349 3.646 1.00 80.88 223 GLN A C 1
ATOM 1793 O O . GLN A 1 223 ? -2.567 31.349 2.968 1.00 80.88 223 GLN A O 1
ATOM 1798 N N . GLY A 1 224 ? -2.004 32.699 4.673 1.00 84.31 224 GLY A N 1
ATOM 1799 C CA . GLY A 1 224 ? -0.809 31.951 5.067 1.00 84.31 224 GLY A CA 1
ATOM 1800 C C . GLY A 1 224 ? -1.088 30.514 5.523 1.00 84.31 224 GLY A C 1
ATOM 1801 O O . GLY A 1 224 ? -0.214 29.659 5.384 1.00 84.31 224 GLY A O 1
ATOM 1802 N N . LEU A 1 225 ? -2.298 30.211 6.006 1.00 90.06 225 LEU A N 1
ATOM 1803 C CA . LEU A 1 225 ? -2.686 28.849 6.382 1.00 90.06 225 LEU A CA 1
ATOM 1804 C C . LEU A 1 225 ? -2.950 27.974 5.153 1.00 90.06 225 LEU A C 1
ATOM 1806 O O . LEU A 1 225 ? -2.682 26.778 5.185 1.00 90.06 225 LEU A O 1
ATOM 1810 N N . MET A 1 226 ? -3.368 28.568 4.035 1.00 93.44 226 MET A N 1
ATOM 1811 C CA . MET A 1 226 ? -3.560 27.878 2.754 1.00 93.44 226 MET A CA 1
ATOM 1812 C C . MET A 1 226 ? -2.236 27.701 1.984 1.00 93.44 226 MET A C 1
ATOM 1814 O O . MET A 1 226 ? -2.196 27.731 0.756 1.00 93.44 226 MET A O 1
ATOM 1818 N N . THR A 1 227 ? -1.135 27.502 2.708 1.00 93.69 227 THR A N 1
ATOM 1819 C CA . THR A 1 227 ? 0.185 27.177 2.154 1.00 93.69 227 THR A CA 1
ATOM 1820 C C . THR A 1 227 ? 0.303 25.667 1.999 1.00 93.69 227 THR A C 1
ATOM 1822 O O . THR A 1 227 ? 0.012 24.934 2.944 1.00 93.69 227 THR A O 1
ATOM 1825 N N . GLY A 1 228 ? 0.722 25.183 0.827 1.00 91.06 228 GLY A N 1
ATOM 1826 C CA . GLY A 1 228 ? 0.876 23.744 0.598 1.00 91.06 228 GLY A CA 1
ATOM 1827 C C . GLY A 1 228 ? 2.008 23.155 1.434 1.00 91.06 228 GLY A C 1
ATOM 1828 O O . GLY A 1 228 ? 3.023 23.810 1.637 1.00 91.06 228 GLY A O 1
ATOM 1829 N N . SER A 1 229 ? 1.842 21.919 1.893 1.00 91.81 229 SER A N 1
ATOM 1830 C CA . SER A 1 229 ? 2.859 21.187 2.635 1.00 91.81 229 SER A CA 1
ATOM 1831 C C . SER A 1 229 ? 3.638 20.235 1.732 1.00 91.81 229 SER A C 1
ATOM 1833 O O . SER A 1 229 ? 3.058 19.396 1.035 1.00 91.81 229 SER A O 1
ATOM 1835 N N . VAL A 1 230 ? 4.970 20.315 1.779 1.00 88.25 230 VAL A N 1
ATOM 1836 C CA . VAL A 1 230 ? 5.853 19.383 1.064 1.00 88.25 230 VAL A CA 1
ATOM 1837 C C . VAL A 1 230 ? 5.873 17.982 1.683 1.00 88.25 230 VAL A C 1
ATOM 1839 O O . VAL A 1 230 ? 6.295 17.031 1.028 1.00 88.25 230 VAL A O 1
ATOM 1842 N N . THR A 1 231 ? 5.415 17.839 2.929 1.00 85.75 231 THR A N 1
ATOM 1843 C CA . THR A 1 231 ? 5.329 16.568 3.667 1.00 85.75 231 THR A CA 1
ATOM 1844 C C . THR A 1 231 ? 3.896 16.049 3.798 1.00 85.75 231 THR A C 1
ATOM 1846 O O . THR A 1 231 ? 3.660 15.069 4.508 1.00 85.75 231 THR A O 1
ATOM 1849 N N . HIS A 1 232 ? 2.928 16.656 3.100 1.00 85.19 232 HIS A N 1
ATOM 1850 C CA . HIS A 1 232 ? 1.536 16.231 3.181 1.00 85.19 232 HIS A CA 1
ATOM 1851 C C . HIS A 1 232 ? 1.371 14.757 2.785 1.00 85.19 232 HIS A C 1
ATOM 1853 O O . HIS A 1 232 ? 1.889 14.293 1.768 1.00 85.19 232 HIS A O 1
ATOM 1859 N N . LYS A 1 233 ? 0.573 14.008 3.551 1.00 79.12 233 LYS A N 1
ATOM 1860 C CA . LYS A 1 233 ? 0.372 12.555 3.370 1.00 79.12 233 LYS A CA 1
ATOM 1861 C C . LYS A 1 233 ? -0.171 12.129 1.996 1.00 79.12 233 LYS A C 1
ATOM 1863 O O . LYS A 1 233 ? -0.026 10.967 1.629 1.00 79.12 233 LYS A O 1
ATOM 1868 N N . TRP A 1 234 ? -0.801 13.044 1.256 1.00 78.38 234 TRP A N 1
ATOM 1869 C CA . TRP A 1 234 ? -1.323 12.812 -0.101 1.00 78.38 234 TRP A CA 1
ATOM 1870 C C . TRP A 1 234 ? -0.415 13.374 -1.208 1.00 78.38 234 TRP A C 1
ATOM 1872 O O . TRP A 1 234 ? -0.836 13.448 -2.359 1.00 78.38 234 TRP A O 1
ATOM 1882 N N . GLY A 1 235 ? 0.813 13.779 -0.870 1.00 85.62 235 GLY A N 1
ATOM 1883 C CA . GLY A 1 235 ? 1.759 14.411 -1.789 1.00 85.62 235 GLY A CA 1
ATOM 1884 C C . GLY A 1 235 ? 1.569 15.923 -1.910 1.00 85.62 235 GLY A C 1
ATOM 1885 O O . GLY A 1 235 ? 0.662 16.502 -1.316 1.00 85.62 235 GLY A O 1
ATOM 1886 N N . ILE A 1 236 ? 2.432 16.569 -2.691 1.00 89.62 236 ILE A N 1
ATOM 1887 C CA . ILE A 1 236 ? 2.444 18.026 -2.858 1.00 89.62 236 ILE A CA 1
ATOM 1888 C C . ILE A 1 236 ? 1.318 18.444 -3.810 1.00 89.62 236 ILE A C 1
ATOM 1890 O O . ILE A 1 236 ? 1.226 17.953 -4.932 1.00 89.62 236 ILE A O 1
ATOM 1894 N N . SER A 1 237 ? 0.453 19.349 -3.359 1.00 92.38 237 SER A N 1
ATOM 1895 C CA . SER A 1 237 ? -0.656 19.905 -4.139 1.00 92.38 237 SER A CA 1
ATOM 1896 C C . SER A 1 237 ? -1.034 21.281 -3.584 1.00 92.38 237 SER A C 1
ATOM 1898 O O . SER A 1 237 ? -0.894 21.479 -2.373 1.00 92.38 237 SER A O 1
ATOM 1900 N N . PRO A 1 238 ? -1.565 22.216 -4.394 1.00 94.88 238 PRO A N 1
ATOM 1901 C CA . PRO A 1 238 ? -1.998 23.527 -3.906 1.00 94.88 238 PRO A CA 1
ATOM 1902 C C . PRO A 1 238 ? -3.126 23.475 -2.862 1.00 94.88 238 PRO A C 1
ATOM 1904 O O . PRO A 1 238 ? -3.382 24.4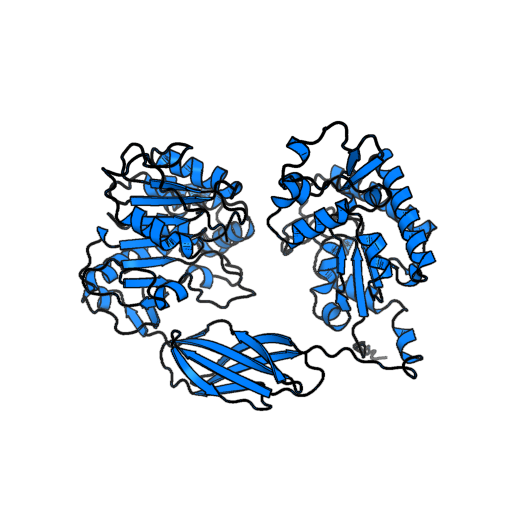59 -2.187 1.00 94.88 238 PRO A O 1
ATOM 1907 N N . PHE A 1 239 ? -3.795 22.341 -2.684 1.00 94.88 239 PHE A N 1
ATOM 1908 C CA . PHE A 1 239 ? -4.858 22.143 -1.689 1.00 94.88 239 PHE A CA 1
ATOM 1909 C C . PHE A 1 239 ? -4.494 21.070 -0.647 1.00 94.88 239 PHE A C 1
ATOM 1911 O O . PHE A 1 239 ? -5.359 20.431 -0.062 1.00 94.88 239 PHE A O 1
ATOM 1918 N N . HIS A 1 240 ? -3.202 20.822 -0.437 1.00 95.12 240 HIS A N 1
ATOM 1919 C CA . HIS A 1 240 ? -2.679 19.933 0.602 1.00 95.12 240 HIS A CA 1
ATOM 1920 C C . HIS A 1 240 ? -1.894 20.767 1.612 1.00 95.12 240 HIS A C 1
ATOM 1922 O O . HIS A 1 240 ? -0.673 20.854 1.525 1.00 95.12 240 HIS A O 1
ATOM 1928 N N . TYR A 1 241 ? -2.610 21.451 2.505 1.00 95.88 241 TYR A N 1
ATOM 1929 C CA . TYR A 1 241 ? -2.046 22.521 3.328 1.00 95.88 241 TYR A CA 1
ATOM 1930 C C . TYR A 1 241 ? -1.147 22.034 4.471 1.00 95.88 241 TYR A C 1
ATOM 1932 O O . TYR A 1 241 ? -1.112 20.850 4.802 1.00 95.88 241 TYR A O 1
ATOM 1940 N N . VAL A 1 242 ? -0.429 22.968 5.091 1.00 94.31 242 VAL A N 1
ATOM 1941 C CA . VAL A 1 242 ? 0.308 22.764 6.347 1.00 94.31 242 VAL A CA 1
ATOM 1942 C C . VAL A 1 242 ? -0.609 22.404 7.522 1.00 94.31 242 VAL A C 1
ATOM 1944 O O . VAL A 1 242 ? -1.763 22.822 7.578 1.00 94.31 242 VAL A O 1
ATOM 1947 N N . ASP A 1 243 ? -0.070 21.693 8.517 1.00 93.31 243 ASP A N 1
ATOM 1948 C CA . ASP A 1 243 ? -0.807 21.250 9.715 1.00 93.31 243 ASP A CA 1
ATOM 1949 C C . ASP A 1 243 ? -1.521 22.389 10.460 1.00 93.31 243 ASP A C 1
ATOM 1951 O O . ASP A 1 243 ? -2.613 22.200 11.001 1.00 93.31 243 ASP A O 1
ATOM 1955 N N . ALA A 1 244 ? -0.942 23.595 10.439 1.00 93.38 244 ALA A N 1
ATOM 1956 C CA . ALA A 1 244 ? -1.521 24.786 11.057 1.00 93.38 244 ALA A CA 1
ATOM 1957 C C . ALA A 1 244 ? -2.942 25.092 10.548 1.00 93.38 244 ALA A C 1
ATOM 1959 O O . ALA A 1 244 ? -3.796 25.500 11.336 1.00 93.38 244 ALA A O 1
ATOM 1960 N N . TYR A 1 245 ? -3.226 24.841 9.264 1.00 96.56 245 TYR A N 1
ATOM 1961 C CA . TYR A 1 245 ? -4.571 24.990 8.709 1.00 96.56 245 TYR A CA 1
ATOM 1962 C C . TYR A 1 245 ? -5.566 24.041 9.380 1.00 96.56 245 TYR A C 1
ATOM 1964 O O . TYR A 1 245 ? -6.632 24.467 9.820 1.00 96.56 245 TYR A O 1
ATOM 1972 N N . TYR A 1 246 ? -5.219 22.759 9.503 1.00 94.88 246 TYR A N 1
ATOM 1973 C CA . TYR A 1 246 ? -6.132 21.757 10.051 1.00 94.88 246 TYR A CA 1
ATOM 1974 C C . TYR A 1 246 ? -6.403 21.975 11.543 1.00 94.88 246 TYR A C 1
ATOM 1976 O O . TYR A 1 246 ? -7.523 21.747 12.012 1.00 94.88 246 TYR A O 1
ATOM 1984 N N . HIS A 1 247 ? -5.412 22.476 12.285 1.00 92.25 247 HIS A N 1
ATOM 1985 C CA . HIS A 1 247 ? -5.606 22.918 13.664 1.00 92.25 247 HIS A CA 1
ATOM 1986 C C . HIS A 1 247 ? -6.552 24.123 13.754 1.00 92.25 247 HIS A C 1
ATOM 1988 O O . HIS A 1 247 ? -7.502 24.078 14.537 1.00 92.25 247 HIS A O 1
ATOM 1994 N N . ALA A 1 248 ? -6.364 25.148 12.918 1.00 92.69 248 ALA A N 1
ATOM 1995 C CA . ALA A 1 248 ? -7.254 26.310 12.874 1.00 92.69 248 ALA A CA 1
ATOM 1996 C C . ALA A 1 248 ? -8.692 25.926 12.478 1.00 92.69 248 ALA A C 1
ATOM 1998 O O . ALA A 1 248 ? -9.656 26.378 13.094 1.00 92.69 248 ALA A O 1
ATOM 1999 N N . ALA A 1 249 ? -8.849 25.033 11.497 1.00 94.56 249 ALA A N 1
ATOM 2000 C CA . ALA A 1 249 ? -10.153 24.535 11.066 1.00 94.56 249 ALA A CA 1
ATOM 2001 C C . ALA A 1 249 ? -10.861 23.746 12.175 1.00 94.56 249 ALA A C 1
ATOM 2003 O O . ALA A 1 249 ? -12.062 23.911 12.380 1.00 94.56 249 ALA A O 1
ATOM 2004 N N . THR A 1 250 ? -10.112 22.947 12.943 1.00 92.25 250 THR A N 1
ATOM 2005 C CA . THR A 1 250 ? -10.641 22.257 14.130 1.00 92.25 250 THR A CA 1
ATOM 2006 C C . THR A 1 250 ? -11.147 23.257 15.167 1.00 92.25 250 THR A C 1
ATOM 2008 O O . THR A 1 250 ? -12.245 23.092 15.689 1.00 92.25 250 THR A O 1
ATOM 2011 N N . GLN A 1 251 ? -10.376 24.309 15.452 1.00 89.56 251 GLN A N 1
ATOM 2012 C CA . GLN A 1 251 ? -10.756 25.326 16.433 1.00 89.56 251 GLN A CA 1
ATOM 2013 C C . GLN A 1 251 ? -12.038 26.064 16.033 1.00 89.56 251 GLN A C 1
ATOM 2015 O O . GLN A 1 251 ? -12.942 26.178 16.857 1.00 89.56 251 GLN A O 1
ATOM 2020 N N . GLN A 1 252 ? -12.156 26.509 14.778 1.00 92.00 252 GLN A N 1
ATOM 2021 C CA . GLN A 1 252 ? -13.361 27.208 14.312 1.00 92.00 252 GLN A CA 1
ATOM 2022 C C . GLN A 1 252 ? -14.599 26.302 14.330 1.00 92.00 252 GLN A C 1
ATOM 2024 O O . GLN A 1 252 ? -15.655 26.721 14.801 1.00 92.00 252 GLN A O 1
ATOM 2029 N N . LEU A 1 253 ? -14.462 25.035 13.919 1.00 90.00 253 LEU A N 1
ATOM 2030 C CA . LEU A 1 253 ? -15.552 24.057 14.002 1.00 90.00 253 LEU A CA 1
ATOM 2031 C C . LEU A 1 253 ? -16.023 23.811 15.442 1.00 90.00 253 LEU A C 1
ATOM 2033 O O . LEU A 1 253 ? -17.207 23.558 15.659 1.00 90.00 253 LEU A O 1
ATOM 2037 N N . CYS A 1 254 ? -15.118 23.878 16.420 1.00 82.94 254 CYS A N 1
ATOM 2038 C CA . CYS A 1 254 ? -15.457 23.742 17.837 1.00 82.94 254 CYS A CA 1
ATOM 2039 C C . CYS A 1 254 ? -16.066 25.021 18.438 1.00 82.94 254 CYS A C 1
ATOM 2041 O O . CYS A 1 254 ? -16.882 24.925 19.351 1.00 82.94 254 CYS A O 1
ATOM 2043 N N . ALA A 1 255 ? -15.674 26.202 17.951 1.00 71.69 255 ALA A N 1
ATOM 2044 C CA . ALA A 1 255 ? -16.091 27.494 18.499 1.00 71.69 255 ALA A CA 1
ATOM 2045 C C . ALA A 1 255 ? -17.518 27.915 18.085 1.00 71.69 255 ALA A C 1
ATOM 2047 O O . ALA A 1 255 ? -18.177 28.671 18.798 1.00 71.69 255 ALA A O 1
ATOM 2048 N N . GLU A 1 256 ? -18.033 27.435 16.950 1.00 59.75 256 GLU A N 1
ATOM 2049 C CA . GLU A 1 256 ? -19.317 27.890 16.400 1.00 59.75 256 GLU A CA 1
ATOM 2050 C C . GLU A 1 256 ? -20.551 27.140 16.954 1.00 59.75 256 GLU A C 1
ATOM 2052 O O . GLU A 1 256 ? -21.035 26.155 16.390 1.00 59.75 256 GLU A O 1
ATOM 2057 N N . SER A 1 257 ? -21.082 27.651 18.072 1.00 48.38 257 SER A N 1
ATOM 2058 C CA . SER A 1 257 ? -22.507 27.961 18.366 1.00 48.38 257 SER A CA 1
ATOM 2059 C C . SER A 1 257 ? -23.663 27.001 17.986 1.00 48.38 257 SER A C 1
ATOM 2061 O O . SER A 1 257 ? -24.832 27.381 18.080 1.00 48.38 257 SER A O 1
ATOM 2063 N N . THR A 1 258 ? -23.405 25.726 17.685 1.00 43.78 258 THR A N 1
ATOM 2064 C CA . THR A 1 258 ? -24.439 24.656 17.658 1.00 43.78 258 THR A CA 1
ATOM 2065 C C . THR A 1 258 ? -24.295 23.679 18.830 1.00 43.78 258 THR A C 1
ATOM 2067 O O . THR A 1 258 ? -25.186 22.874 19.102 1.00 43.78 258 THR A O 1
ATOM 2070 N N . LEU A 1 259 ? -23.192 23.788 19.575 1.00 45.72 259 LEU A N 1
ATOM 2071 C CA . LEU A 1 259 ? -22.812 22.884 20.660 1.00 45.72 259 LEU A CA 1
ATOM 2072 C C . LEU A 1 259 ? -23.141 23.417 22.061 1.00 45.72 259 LEU A C 1
ATOM 2074 O O . LEU A 1 259 ? -23.459 22.621 22.942 1.00 45.72 259 LEU A O 1
ATOM 2078 N N . GLU A 1 260 ? -23.219 24.737 22.255 1.00 40.09 260 GLU A N 1
ATOM 2079 C CA . GLU A 1 260 ? -23.661 25.333 23.530 1.00 40.09 260 GLU A CA 1
ATOM 2080 C C . GLU A 1 260 ? -25.142 25.047 23.842 1.00 40.09 260 GLU A C 1
ATOM 2082 O O . GLU A 1 260 ? -25.516 24.854 25.000 1.00 40.09 260 GLU A O 1
ATOM 2087 N N . LYS A 1 261 ? -25.996 24.902 22.816 1.00 41.91 261 LYS A N 1
ATOM 2088 C CA . LYS A 1 261 ? -27.420 24.555 23.003 1.00 41.91 261 LYS A CA 1
ATOM 2089 C C . LYS A 1 261 ? -27.640 23.143 23.568 1.00 41.91 261 LYS A C 1
ATOM 2091 O O . LYS A 1 261 ? -28.722 22.868 24.082 1.00 41.91 261 LYS A O 1
ATOM 2096 N N . ARG A 1 262 ? -26.632 22.255 23.554 1.00 41.22 262 ARG A N 1
ATOM 2097 C CA . ARG A 1 262 ? -26.736 20.910 24.157 1.00 41.22 262 ARG A CA 1
ATOM 2098 C C . ARG A 1 262 ? -26.743 20.920 25.690 1.00 41.22 262 ARG A C 1
ATOM 2100 O O . ARG A 1 262 ? -27.160 19.928 26.285 1.00 41.22 262 ARG A O 1
ATOM 2107 N N . ILE A 1 263 ? -26.359 22.025 26.337 1.00 37.81 263 ILE A N 1
ATOM 2108 C CA . ILE A 1 263 ? -26.320 22.118 27.807 1.00 37.81 263 ILE A CA 1
ATOM 2109 C C . ILE A 1 263 ? -27.730 22.270 28.413 1.00 37.81 263 ILE A C 1
ATOM 2111 O O . ILE A 1 263 ? -27.944 21.910 29.568 1.00 37.81 263 ILE A O 1
ATOM 2115 N N . THR A 1 264 ? -28.733 22.715 27.648 1.00 29.59 264 THR A N 1
ATOM 2116 C CA . THR A 1 264 ? -30.053 23.073 28.207 1.00 29.59 264 THR A CA 1
ATOM 2117 C C . THR A 1 264 ? -31.209 22.131 27.865 1.00 29.59 264 THR A C 1
ATOM 2119 O O . THR A 1 264 ? -32.268 22.263 28.470 1.00 29.59 264 THR A O 1
ATOM 2122 N N . THR A 1 265 ? -31.044 21.147 26.974 1.00 28.47 265 THR A N 1
ATOM 2123 C CA . THR A 1 265 ? -32.171 20.277 26.548 1.00 28.47 265 THR A CA 1
ATOM 2124 C C . THR A 1 265 ? -31.969 18.774 26.764 1.00 28.47 265 THR A C 1
ATOM 2126 O O . THR A 1 265 ? -32.886 17.996 26.522 1.00 28.47 265 THR A O 1
ATOM 2129 N N . SER A 1 266 ? -30.842 18.341 27.340 1.00 32.53 266 SER A N 1
ATOM 2130 C CA . SER A 1 266 ? -30.592 16.941 27.745 1.00 32.53 266 SER A CA 1
ATOM 2131 C C . SER A 1 266 ? -31.277 16.559 29.079 1.00 32.53 266 SER A C 1
ATOM 2133 O O . SER A 1 266 ? -30.726 15.837 29.911 1.00 32.53 266 SER A O 1
ATOM 2135 N N . LYS A 1 267 ? -32.499 17.051 29.301 1.00 29.83 267 LYS A N 1
ATOM 2136 C CA . LYS A 1 267 ? -33.415 16.603 30.363 1.00 29.83 267 LYS A CA 1
ATOM 2137 C C . LYS A 1 267 ? -34.736 16.114 29.765 1.00 29.83 267 LYS A C 1
ATOM 2139 O O . LYS A 1 267 ? -35.797 16.357 30.316 1.00 29.83 267 LYS A O 1
ATOM 2144 N N . ALA A 1 268 ? -34.695 15.421 28.636 1.00 30.47 268 ALA A N 1
ATOM 2145 C CA . ALA A 1 268 ? -35.811 14.588 28.214 1.00 30.47 268 ALA A CA 1
ATOM 2146 C C . ALA A 1 268 ? -35.330 13.573 27.180 1.00 30.47 268 ALA A C 1
ATOM 2148 O O . ALA A 1 268 ? -34.682 13.927 26.201 1.00 30.47 268 ALA A O 1
ATOM 2149 N N . THR A 1 269 ? -35.696 12.313 27.407 1.00 29.27 269 THR A N 1
ATOM 2150 C CA . THR A 1 269 ? -35.703 11.212 26.431 1.00 29.27 269 THR A CA 1
ATOM 2151 C C . THR A 1 269 ? -34.347 10.712 25.924 1.00 29.27 269 THR A C 1
ATOM 2153 O O . THR A 1 269 ? -33.953 10.916 24.781 1.00 29.27 269 THR A O 1
ATOM 2156 N N . ALA A 1 270 ? -33.679 9.938 26.783 1.00 28.36 270 ALA A N 1
ATOM 2157 C CA . ALA A 1 270 ? -32.684 8.952 26.382 1.00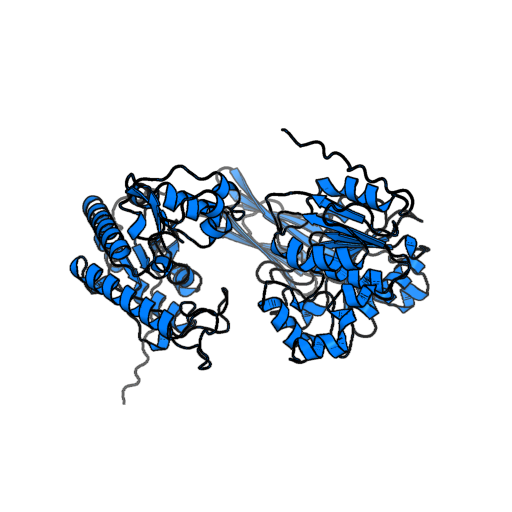 28.36 270 ALA A CA 1
ATOM 2158 C C . ALA A 1 270 ? -33.371 7.705 25.795 1.00 28.36 270 ALA A C 1
ATOM 2160 O O . ALA A 1 270 ? -34.236 7.116 26.442 1.00 28.36 270 ALA A O 1
ATOM 2161 N N . THR A 1 271 ? -32.945 7.264 24.611 1.00 26.20 271 THR A N 1
ATOM 2162 C CA . THR A 1 271 ? -33.035 5.857 24.179 1.00 26.20 271 THR A CA 1
ATOM 2163 C C . THR A 1 271 ? -31.727 5.475 23.477 1.00 26.20 271 THR A C 1
ATOM 2165 O O . THR A 1 271 ? -31.233 6.185 22.605 1.00 26.20 271 THR A O 1
ATOM 2168 N N . SER A 1 272 ? -31.109 4.397 23.962 1.00 29.31 272 SER A N 1
ATOM 2169 C CA . SER A 1 272 ? -29.732 3.963 23.709 1.00 29.31 272 SER A CA 1
ATOM 2170 C C . SER A 1 272 ? -29.577 3.113 22.445 1.00 29.31 272 SER A C 1
ATOM 2172 O O . SER A 1 272 ? -30.343 2.169 22.251 1.00 29.31 272 SER A O 1
ATOM 2174 N N . HIS A 1 273 ? -28.496 3.320 21.687 1.00 37.84 273 HIS A N 1
ATOM 2175 C CA . HIS A 1 273 ? -27.934 2.292 20.805 1.00 37.84 273 HIS A CA 1
ATOM 2176 C C . HIS A 1 273 ? -26.548 1.873 21.314 1.00 37.84 273 HIS A C 1
ATOM 2178 O O . HIS A 1 273 ? -25.633 2.682 21.436 1.00 37.84 273 HIS A O 1
ATOM 2184 N N . THR A 1 274 ? -26.441 0.595 21.662 1.00 40.78 274 THR A N 1
ATOM 2185 C CA . THR A 1 274 ? -25.329 -0.085 22.332 1.00 40.78 274 THR A CA 1
ATOM 2186 C C . THR A 1 274 ? -24.405 -0.758 21.311 1.00 40.78 274 THR A C 1
ATOM 2188 O O . THR A 1 274 ? -24.782 -1.794 20.770 1.00 40.78 274 THR A O 1
ATOM 2191 N N . ASN A 1 275 ? -23.197 -0.239 21.065 1.00 62.19 275 ASN A N 1
ATOM 2192 C CA . ASN A 1 275 ? -22.214 -0.921 20.209 1.00 62.19 275 ASN A CA 1
ATOM 2193 C C . ASN A 1 275 ? -20.951 -1.299 20.995 1.00 62.19 275 ASN A C 1
ATOM 2195 O O . ASN A 1 275 ? -20.338 -0.454 21.639 1.00 62.19 275 ASN A O 1
ATOM 2199 N N . PHE A 1 276 ? -20.577 -2.580 20.922 1.00 74.50 276 PHE A N 1
ATOM 2200 C CA . PHE A 1 276 ? -19.311 -3.130 21.416 1.00 74.50 276 PHE A CA 1
ATOM 2201 C C . PHE A 1 276 ? -18.354 -3.335 20.227 1.00 74.50 276 PHE A C 1
ATOM 2203 O O . PHE A 1 276 ? -18.789 -3.847 19.194 1.00 74.50 276 PHE A O 1
ATOM 2210 N N . SER A 1 277 ? -17.068 -2.988 20.339 1.00 77.56 277 SER A N 1
ATOM 2211 C CA . SER A 1 277 ? -16.069 -3.202 19.272 1.00 77.56 277 SER A CA 1
ATOM 2212 C C . SER A 1 277 ? -14.635 -3.351 19.816 1.00 77.56 277 SER A C 1
ATOM 2214 O O . SER A 1 277 ? -14.330 -2.840 20.888 1.00 77.56 277 SER A O 1
ATOM 2216 N N . ILE A 1 278 ? -13.735 -4.037 19.087 1.00 77.56 278 ILE A N 1
ATOM 2217 C CA . ILE A 1 278 ? -12.281 -4.032 19.366 1.00 77.56 278 ILE A CA 1
ATOM 2218 C C . ILE A 1 278 ? -11.548 -3.191 18.306 1.00 77.56 278 ILE A C 1
ATOM 2220 O O . ILE A 1 278 ? -11.401 -3.595 17.145 1.00 77.56 278 ILE A O 1
ATOM 2224 N N . ASN A 1 279 ? -10.991 -2.058 18.733 1.00 77.25 279 ASN A N 1
ATOM 2225 C CA . ASN A 1 279 ? -10.246 -1.118 17.896 1.00 77.25 279 ASN A CA 1
ATOM 2226 C C . ASN A 1 279 ? -8.853 -1.647 17.534 1.00 77.25 279 ASN A C 1
ATOM 2228 O O . ASN A 1 279 ? -8.482 -1.635 16.359 1.00 77.25 279 ASN A O 1
ATOM 2232 N N . LYS A 1 280 ? -8.089 -2.173 18.496 1.00 82.25 280 LYS A N 1
ATOM 2233 C CA . LYS A 1 280 ? -6.798 -2.854 18.263 1.00 82.25 280 LYS A CA 1
ATOM 2234 C C . LYS A 1 280 ? -6.385 -3.687 19.476 1.00 82.25 280 LYS A C 1
ATOM 2236 O O . LYS A 1 280 ? -6.885 -3.465 20.572 1.00 82.25 280 LYS A O 1
ATOM 2241 N N . VAL A 1 281 ? -5.444 -4.605 19.278 1.00 87.06 281 VAL A N 1
ATOM 2242 C CA . VAL A 1 281 ? -4.736 -5.288 20.369 1.00 87.06 281 VAL A CA 1
ATOM 2243 C C . VAL A 1 281 ? -3.289 -4.817 20.327 1.00 87.06 281 VAL A C 1
ATOM 2245 O O . VAL A 1 281 ? -2.593 -5.055 19.339 1.00 87.06 281 VAL A O 1
ATOM 2248 N N . ILE A 1 282 ? -2.863 -4.096 21.360 1.00 89.38 282 ILE A N 1
ATOM 2249 C CA . ILE A 1 282 ? -1.481 -3.629 21.504 1.00 89.38 282 ILE A CA 1
ATOM 2250 C C . ILE A 1 282 ? -0.692 -4.754 22.166 1.00 89.38 282 ILE A C 1
ATOM 2252 O O . ILE A 1 282 ? -1.083 -5.199 23.241 1.00 89.38 282 ILE A O 1
ATOM 2256 N N . LEU A 1 283 ? 0.390 -5.202 21.534 1.00 93.19 283 LEU A N 1
ATOM 2257 C CA . LEU A 1 283 ? 1.289 -6.223 22.066 1.00 93.19 283 LEU A CA 1
ATOM 2258 C C . LEU A 1 283 ? 2.673 -5.609 22.266 1.00 93.19 283 LEU A C 1
ATOM 2260 O O . LEU A 1 283 ? 3.298 -5.209 21.289 1.00 93.19 283 LEU A O 1
ATOM 2264 N N . ASN A 1 284 ? 3.128 -5.558 23.514 1.00 92.88 284 ASN A N 1
ATOM 2265 C CA . ASN A 1 284 ? 4.426 -5.017 23.912 1.00 92.88 284 ASN A CA 1
ATOM 2266 C C . ASN A 1 284 ? 5.150 -6.017 24.825 1.00 92.88 284 ASN A C 1
ATOM 2268 O O . ASN A 1 284 ? 4.536 -6.964 25.320 1.00 92.88 284 ASN A O 1
ATOM 2272 N N . HIS A 1 285 ? 6.435 -5.781 25.086 1.00 93.06 285 HIS A N 1
ATOM 2273 C CA . HIS A 1 285 ? 7.187 -6.523 26.097 1.00 93.06 285 HIS A CA 1
ATOM 2274 C C . HIS A 1 285 ? 8.052 -5.586 26.947 1.00 93.06 285 HIS A C 1
ATOM 2276 O O . HIS A 1 285 ? 8.486 -4.540 26.456 1.00 93.06 285 HIS A O 1
ATOM 2282 N N . GLU A 1 286 ? 8.326 -5.997 28.181 1.00 87.81 286 GLU A N 1
ATOM 2283 C CA . GLU A 1 286 ? 9.342 -5.416 29.056 1.00 87.81 286 GLU A CA 1
ATOM 2284 C C . GLU A 1 286 ? 10.118 -6.559 29.726 1.00 87.81 286 GLU A C 1
ATOM 2286 O O . GLU A 1 286 ? 9.561 -7.333 30.507 1.00 87.81 286 GLU A O 1
ATOM 2291 N N . GLY A 1 287 ? 11.399 -6.711 29.379 1.00 86.25 287 GLY A N 1
ATOM 2292 C CA . GLY A 1 287 ? 12.207 -7.844 29.837 1.00 86.25 287 GLY A CA 1
ATOM 2293 C C . GLY A 1 287 ? 11.598 -9.182 29.407 1.00 86.25 287 GLY A C 1
ATOM 2294 O O . GLY A 1 287 ? 11.375 -9.413 28.227 1.00 86.25 287 GLY A O 1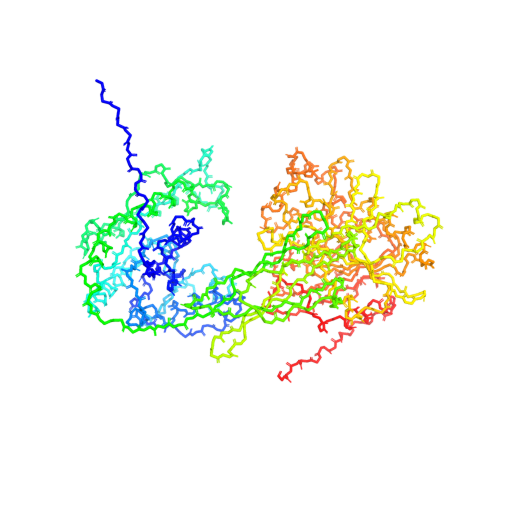
ATOM 2295 N N . ASP A 1 288 ? 11.297 -10.054 30.366 1.00 89.81 288 ASP A N 1
ATOM 2296 C CA . ASP A 1 288 ? 10.669 -11.353 30.098 1.00 89.81 288 ASP A CA 1
ATOM 2297 C C . ASP A 1 288 ? 9.139 -11.321 30.151 1.00 89.81 288 ASP A C 1
ATOM 2299 O O . ASP A 1 288 ? 8.514 -12.379 30.094 1.00 89.81 288 ASP A O 1
ATOM 2303 N N . GLU A 1 289 ? 8.510 -10.153 30.283 1.00 93.88 289 GLU A N 1
ATOM 2304 C CA . GLU A 1 289 ? 7.058 -10.039 30.368 1.00 93.88 289 GLU A CA 1
ATOM 2305 C C . GLU A 1 289 ? 6.452 -9.520 29.061 1.00 93.88 289 GLU A C 1
ATOM 2307 O O . GLU A 1 289 ? 6.747 -8.421 28.598 1.00 93.88 289 GLU A O 1
ATOM 2312 N N . LEU A 1 290 ? 5.552 -10.311 28.483 1.00 95.19 290 LEU A N 1
ATOM 2313 C CA . LEU A 1 290 ? 4.714 -9.952 27.349 1.00 95.19 290 LEU A CA 1
ATOM 2314 C C . LEU A 1 290 ? 3.385 -9.386 27.860 1.00 95.19 290 LEU A C 1
ATOM 2316 O O . LEU A 1 290 ? 2.664 -10.063 28.594 1.00 95.19 290 LEU A O 1
ATOM 2320 N N . ALA A 1 291 ? 3.028 -8.179 27.426 1.00 96.31 291 ALA A N 1
ATOM 2321 C CA . ALA A 1 291 ? 1.778 -7.518 27.784 1.00 96.31 291 ALA A CA 1
ATOM 2322 C C . ALA A 1 291 ? 0.915 -7.275 26.540 1.00 96.31 291 ALA A C 1
ATOM 2324 O O . ALA A 1 291 ? 1.336 -6.606 25.592 1.00 96.31 291 ALA A O 1
ATOM 2325 N N . ALA A 1 292 ? -0.316 -7.788 26.553 1.00 96.00 292 ALA A N 1
ATOM 2326 C CA . ALA A 1 292 ? -1.281 -7.602 25.474 1.00 96.00 292 ALA A CA 1
ATOM 2327 C C . ALA A 1 292 ? -2.524 -6.879 25.989 1.00 96.00 292 ALA A C 1
ATOM 2329 O O . ALA A 1 292 ? -3.223 -7.404 26.848 1.00 96.00 292 ALA A O 1
ATOM 2330 N N . THR A 1 293 ? -2.806 -5.689 25.460 1.00 94.88 293 THR A N 1
ATOM 2331 C CA . THR A 1 293 ? -3.925 -4.838 25.896 1.00 94.88 293 THR A CA 1
ATOM 2332 C C . THR A 1 293 ? -4.942 -4.665 24.775 1.00 94.88 293 THR A C 1
ATOM 2334 O O . THR A 1 293 ? -4.596 -4.246 23.665 1.00 94.88 293 THR A O 1
ATOM 2337 N N . VAL A 1 294 ? -6.209 -4.958 25.063 1.00 89.62 294 VAL A N 1
ATOM 2338 C CA . VAL A 1 294 ? -7.328 -4.702 24.152 1.00 89.62 294 VAL A CA 1
ATOM 2339 C C . VAL A 1 294 ? -7.735 -3.237 24.256 1.00 89.62 294 VAL A C 1
ATOM 2341 O O . VAL A 1 294 ? -8.103 -2.758 25.322 1.00 89.62 294 VAL A O 1
ATOM 2344 N N . VAL A 1 295 ? -7.714 -2.528 23.130 1.00 87.44 295 VAL A N 1
ATOM 2345 C CA . VAL A 1 295 ? -8.343 -1.210 22.990 1.00 87.44 295 VAL A CA 1
ATOM 2346 C C . VAL A 1 295 ? -9.717 -1.434 22.370 1.00 87.44 295 VAL A C 1
ATOM 2348 O O . VAL A 1 295 ? -9.802 -1.932 21.245 1.00 87.44 295 VAL A O 1
ATOM 2351 N N . PHE A 1 296 ? -10.782 -1.101 23.096 1.00 85.62 296 PHE A N 1
ATOM 2352 C CA . PHE A 1 296 ? -12.167 -1.418 22.741 1.00 85.62 296 PHE A CA 1
ATOM 2353 C C . PHE A 1 296 ? -13.110 -0.243 23.022 1.00 85.62 296 PHE A C 1
ATOM 2355 O O . PHE A 1 296 ? -12.779 0.658 23.789 1.00 85.62 296 PHE A O 1
ATOM 2362 N N . GLU A 1 297 ? -14.291 -0.287 22.415 1.00 81.62 297 GLU A N 1
ATOM 2363 C CA . GLU A 1 297 ? -15.431 0.568 22.752 1.00 81.62 297 GLU A CA 1
ATOM 2364 C C . GLU A 1 297 ? -16.543 -0.323 23.298 1.00 81.62 297 GLU A C 1
ATOM 2366 O O . GLU A 1 297 ? -16.900 -1.321 22.670 1.00 81.62 297 GLU A O 1
ATOM 2371 N N . ALA A 1 298 ? -17.068 -0.004 24.481 1.00 73.94 298 ALA A N 1
ATOM 2372 C CA . ALA A 1 298 ? -18.178 -0.737 25.074 1.00 73.94 298 ALA A CA 1
ATOM 2373 C C . ALA A 1 298 ? -19.004 0.165 26.009 1.00 73.94 298 ALA A C 1
ATOM 2375 O O . ALA A 1 298 ? -18.421 0.919 26.788 1.00 73.94 298 ALA A O 1
ATOM 2376 N N . PRO A 1 299 ? -20.347 0.069 25.982 1.00 63.47 299 PRO A N 1
ATOM 2377 C CA . PRO A 1 299 ? -21.229 0.847 26.856 1.00 63.47 299 PRO A CA 1
ATOM 2378 C C . PRO A 1 299 ? -21.273 0.328 28.304 1.00 63.47 299 PRO A C 1
ATOM 2380 O O . PRO A 1 299 ? -21.748 1.024 29.193 1.00 63.47 299 PRO A O 1
ATOM 2383 N N . GLN A 1 300 ? -20.809 -0.898 28.543 1.00 69.19 300 GLN A N 1
ATOM 2384 C CA . GLN A 1 300 ? -20.728 -1.536 29.858 1.00 69.19 300 GLN A CA 1
ATOM 2385 C C . GLN A 1 300 ? -19.577 -2.551 29.861 1.00 69.19 300 GLN A C 1
ATOM 2387 O O . GLN A 1 300 ? -19.083 -2.926 28.794 1.00 69.19 300 GLN A O 1
ATOM 2392 N N . ALA A 1 301 ? -19.147 -2.993 31.046 1.00 63.94 301 ALA A N 1
ATOM 2393 C CA . ALA A 1 301 ? -18.050 -3.949 31.185 1.00 63.94 301 ALA A CA 1
ATOM 2394 C C . ALA A 1 301 ? -18.348 -5.255 30.420 1.00 63.94 301 ALA A C 1
ATOM 2396 O O . ALA A 1 301 ? -19.410 -5.853 30.586 1.00 63.94 301 ALA A O 1
ATOM 2397 N N . GLY A 1 302 ? -17.415 -5.671 29.564 1.00 81.44 302 GLY A N 1
ATOM 2398 C CA . GLY A 1 302 ? -17.392 -7.000 28.952 1.00 81.44 302 GLY A CA 1
ATOM 2399 C C . GLY A 1 302 ? -16.278 -7.852 29.555 1.00 81.44 302 GLY A C 1
ATOM 2400 O O . GLY A 1 302 ? -15.490 -7.368 30.367 1.00 81.44 302 GLY A O 1
ATOM 2401 N N . GLU A 1 303 ? -16.196 -9.112 29.139 1.00 91.50 303 GLU A N 1
ATOM 2402 C CA . GLU A 1 303 ? -15.120 -10.011 29.560 1.00 91.50 303 GLU A CA 1
ATOM 2403 C C . GLU A 1 303 ? -14.140 -10.276 28.420 1.00 91.50 303 GLU A C 1
ATOM 2405 O O . GLU A 1 303 ? -14.525 -10.413 27.260 1.00 91.50 303 GLU A O 1
ATOM 2410 N N . PHE A 1 304 ? -12.864 -10.406 28.751 1.00 93.44 304 PHE A N 1
ATOM 2411 C CA . PHE A 1 304 ? -11.773 -10.585 27.812 1.00 93.44 304 PHE A CA 1
ATOM 2412 C C . PHE A 1 304 ? -11.097 -11.931 28.005 1.00 93.44 304 PHE A C 1
ATOM 2414 O O . PHE A 1 304 ? -10.811 -12.326 29.134 1.00 93.44 304 PHE A O 1
ATOM 2421 N N . ALA A 1 305 ? -10.809 -12.603 26.897 1.00 90.69 305 ALA A N 1
ATOM 2422 C CA . ALA A 1 305 ? -9.986 -13.806 26.860 1.00 90.69 305 ALA A CA 1
ATOM 2423 C C . ALA A 1 305 ? -8.856 -13.627 25.843 1.00 90.69 305 ALA A C 1
ATOM 2425 O O . ALA A 1 305 ? -8.969 -12.827 24.909 1.00 90.69 305 ALA A O 1
ATOM 2426 N N . PHE A 1 306 ? -7.772 -14.383 26.007 1.00 94.88 306 PHE A N 1
ATOM 2427 C CA . PHE A 1 306 ? -6.566 -14.226 25.195 1.00 94.88 306 PHE A CA 1
ATOM 2428 C C . PHE A 1 306 ? -5.958 -15.572 24.841 1.00 94.88 306 PHE A C 1
ATOM 2430 O O . PHE A 1 306 ? -5.733 -16.406 25.718 1.00 94.88 306 PHE A O 1
ATOM 2437 N N . TYR A 1 307 ? -5.624 -15.762 23.567 1.00 94.62 307 TYR A N 1
ATOM 2438 C CA . TYR A 1 307 ? -4.741 -16.836 23.120 1.00 94.62 307 TYR A CA 1
ATOM 2439 C C . TYR A 1 307 ? -3.407 -16.233 22.699 1.00 94.62 307 TYR A C 1
ATOM 2441 O O . TYR A 1 307 ? -3.375 -15.347 21.845 1.00 94.62 307 TYR A O 1
ATOM 2449 N N . VAL A 1 308 ? -2.311 -16.727 23.272 1.00 94.81 308 VAL A N 1
ATOM 2450 C CA . VAL A 1 308 ? -0.956 -16.323 22.881 1.00 94.81 308 VAL A CA 1
ATOM 2451 C C . VAL A 1 308 ? -0.367 -17.381 21.978 1.00 94.81 308 VAL A C 1
ATOM 2453 O O . VAL A 1 308 ? -0.353 -18.566 22.320 1.00 94.81 308 VAL A O 1
ATOM 2456 N N . PHE A 1 309 ? 0.143 -16.936 20.842 1.00 91.31 309 PHE A N 1
ATOM 2457 C CA . PHE A 1 309 ? 0.853 -17.751 19.881 1.00 91.31 309 PHE A CA 1
ATOM 2458 C C . PHE A 1 309 ? 2.324 -17.360 19.887 1.00 91.31 309 PHE A C 1
ATOM 2460 O O . PHE A 1 309 ? 2.647 -16.175 19.856 1.00 91.31 309 PHE A O 1
ATOM 2467 N N . ARG A 1 310 ? 3.205 -18.356 19.879 1.00 93.25 310 ARG A N 1
ATOM 2468 C CA . ARG A 1 310 ? 4.628 -18.202 19.584 1.00 93.25 310 ARG A CA 1
ATOM 2469 C C . ARG A 1 310 ? 4.918 -19.037 18.360 1.00 93.25 310 ARG A C 1
ATOM 2471 O O . ARG A 1 310 ? 4.603 -20.224 18.342 1.00 93.25 310 ARG A O 1
ATOM 2478 N N . ASN A 1 311 ? 5.500 -18.427 17.333 1.00 86.12 311 ASN A N 1
ATOM 2479 C CA . ASN A 1 311 ? 5.803 -19.119 16.082 1.00 86.12 311 ASN A CA 1
ATOM 2480 C C . ASN A 1 311 ? 4.546 -19.751 15.448 1.00 86.12 311 ASN A C 1
ATOM 2482 O O . ASN A 1 311 ? 4.628 -20.742 14.733 1.00 86.12 311 ASN A O 1
ATOM 2486 N N . GLY A 1 312 ? 3.373 -19.178 15.731 1.00 81.81 312 GLY A N 1
ATOM 2487 C CA . GLY A 1 312 ? 2.080 -19.677 15.275 1.00 81.81 312 GLY A CA 1
ATOM 2488 C C . GLY A 1 312 ? 1.542 -20.906 16.023 1.00 81.81 312 GLY A C 1
ATOM 2489 O O . GLY A 1 312 ? 0.433 -21.349 15.729 1.00 81.81 312 GLY A O 1
ATOM 2490 N N . GLU A 1 313 ? 2.261 -21.41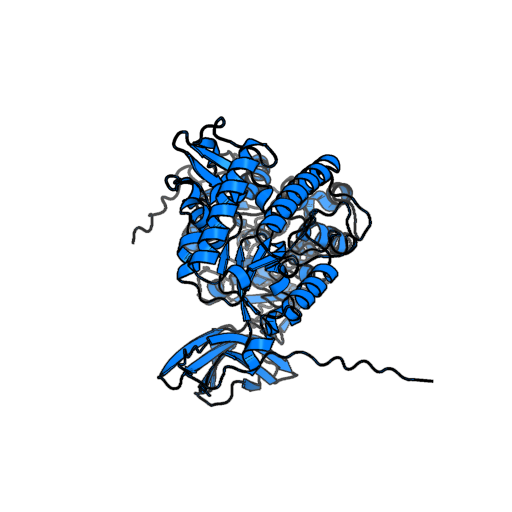8 17.022 1.00 85.19 313 GLU A N 1
ATOM 2491 C CA . GLU A 1 313 ? 1.767 -22.424 17.964 1.00 85.19 313 GLU A CA 1
ATOM 2492 C C . GLU A 1 313 ? 1.183 -21.735 19.196 1.00 85.19 313 GLU A C 1
ATOM 2494 O O . GLU A 1 313 ? 1.776 -20.805 19.742 1.00 85.19 313 GLU A O 1
ATOM 2499 N N . ARG A 1 314 ? 0.003 -22.171 19.644 1.00 91.56 314 ARG A N 1
ATOM 2500 C CA . ARG A 1 314 ? -0.644 -21.590 20.824 1.00 91.56 314 ARG A CA 1
ATOM 2501 C C . ARG A 1 314 ? 0.059 -22.075 22.090 1.00 91.56 314 ARG A C 1
ATOM 2503 O O . ARG A 1 314 ? -0.042 -23.250 22.425 1.00 91.56 314 ARG A O 1
ATOM 2510 N N . ILE A 1 315 ? 0.711 -21.161 22.802 1.00 95.00 315 ILE A N 1
ATOM 2511 C CA . ILE A 1 315 ? 1.487 -21.453 24.017 1.00 95.00 315 ILE A CA 1
ATOM 2512 C C . ILE A 1 315 ? 0.738 -21.122 25.309 1.00 95.00 315 ILE A C 1
ATOM 2514 O O . ILE A 1 315 ? 1.086 -21.632 26.369 1.00 95.00 315 ILE A O 1
ATOM 2518 N N . HIS A 1 316 ? -0.287 -20.269 25.243 1.00 95.00 316 HIS A N 1
ATOM 2519 C CA . HIS A 1 316 ? -1.034 -19.855 26.426 1.00 95.00 316 HIS A CA 1
ATOM 2520 C C . HIS A 1 316 ? -2.495 -19.540 26.099 1.00 95.00 316 HIS A C 1
ATOM 2522 O O . HIS A 1 316 ? -2.817 -19.052 25.010 1.00 95.00 316 HIS A O 1
ATOM 2528 N N . ILE A 1 317 ? -3.369 -19.811 27.068 1.00 93.50 317 ILE A N 1
ATOM 2529 C CA . ILE A 1 317 ? -4.787 -19.463 27.049 1.00 93.50 317 ILE A CA 1
ATOM 2530 C C . ILE A 1 317 ? -5.118 -18.814 28.387 1.00 93.50 317 ILE A C 1
ATOM 2532 O O . ILE A 1 317 ? -4.979 -19.448 29.430 1.00 93.50 317 ILE A O 1
ATOM 2536 N N . GLN A 1 318 ? -5.630 -17.591 28.332 1.00 94.25 318 GLN A N 1
ATOM 2537 C CA . GLN A 1 318 ? -6.300 -16.955 29.455 1.00 94.25 318 GLN A CA 1
ATOM 2538 C C . GLN A 1 318 ? -7.805 -16.953 29.181 1.00 94.25 318 GLN A C 1
ATOM 2540 O O . GLN A 1 318 ? -8.245 -16.509 28.116 1.00 94.25 318 GLN A O 1
ATOM 2545 N N . GLY A 1 319 ? -8.580 -17.482 30.130 1.00 87.19 319 GLY A N 1
ATOM 2546 C CA . GLY A 1 319 ? -10.042 -17.485 30.075 1.00 87.19 319 GLY A CA 1
ATOM 2547 C C . GLY A 1 319 ? -10.648 -16.085 30.192 1.00 87.19 319 GLY A C 1
ATOM 2548 O O . GLY A 1 319 ? -9.934 -15.098 30.363 1.00 87.19 319 GLY A O 1
ATOM 2549 N N . TYR A 1 320 ? -11.976 -16.017 30.094 1.00 91.62 320 TYR A N 1
ATOM 2550 C CA . TYR A 1 320 ? -12.716 -14.763 30.217 1.00 91.62 320 TYR A CA 1
ATOM 2551 C C . TYR A 1 320 ? -12.541 -14.147 31.608 1.00 91.62 320 TYR A C 1
ATOM 2553 O O . TYR A 1 320 ? -12.637 -14.833 32.623 1.00 91.62 320 TYR A O 1
ATOM 2561 N N . SER A 1 321 ? -12.240 -12.853 31.634 1.00 93.12 321 SER A N 1
ATOM 2562 C CA . SER A 1 321 ? -12.082 -12.055 32.850 1.00 93.12 321 SER A CA 1
ATOM 2563 C C . SER A 1 321 ? -12.413 -10.589 32.556 1.00 93.12 321 SER A C 1
ATOM 2565 O O . SER A 1 321 ? -12.293 -10.174 31.405 1.00 93.12 321 SER A O 1
ATOM 2567 N N . PRO A 1 322 ? -12.747 -9.748 33.545 1.00 90.50 322 PRO A N 1
ATOM 2568 C CA . PRO A 1 322 ? -12.983 -8.322 33.302 1.00 90.50 322 PRO A CA 1
ATOM 2569 C C . PRO A 1 322 ? -11.710 -7.543 32.916 1.00 90.50 322 PRO A C 1
ATOM 2571 O O . PRO A 1 322 ? -11.792 -6.361 32.594 1.00 90.50 322 PRO A O 1
ATOM 2574 N N . ASN A 1 323 ? -10.528 -8.170 32.962 1.00 92.38 323 ASN A N 1
ATOM 2575 C CA . ASN A 1 323 ? -9.257 -7.509 32.698 1.00 92.38 323 ASN A CA 1
ATOM 2576 C C . ASN A 1 323 ? -8.965 -7.454 31.182 1.00 92.38 323 ASN A C 1
ATOM 2578 O O . ASN A 1 323 ? -8.754 -8.507 30.576 1.00 92.38 323 ASN A O 1
ATOM 2582 N N . PRO A 1 324 ? -8.882 -6.258 30.564 1.00 93.56 324 PRO A N 1
ATOM 2583 C CA . PRO A 1 324 ? -8.579 -6.103 29.140 1.00 93.56 324 PRO A CA 1
ATOM 2584 C C . PRO A 1 324 ? -7.093 -6.296 28.812 1.00 93.56 324 PRO A C 1
ATOM 2586 O O . PRO A 1 324 ? -6.696 -6.117 27.656 1.00 93.56 324 PRO A O 1
ATOM 2589 N N . THR A 1 325 ? -6.275 -6.658 29.802 1.00 95.31 325 THR A N 1
ATOM 2590 C CA . THR A 1 325 ? -4.836 -6.843 29.653 1.00 95.31 325 THR A CA 1
ATOM 2591 C C . THR A 1 325 ? -4.401 -8.231 30.111 1.00 95.31 325 THR A C 1
ATOM 2593 O O . THR A 1 325 ? -4.608 -8.629 31.256 1.00 95.31 325 THR A O 1
ATOM 2596 N N . LEU A 1 326 ? -3.723 -8.947 29.219 1.00 96.19 326 LEU A N 1
ATOM 2597 C CA . LEU A 1 326 ? -2.948 -10.146 29.526 1.00 96.19 326 LEU A CA 1
ATOM 2598 C C . LEU A 1 326 ? -1.506 -9.749 29.861 1.00 96.19 326 LEU A C 1
ATOM 2600 O O . LEU A 1 326 ? -0.918 -8.931 29.152 1.00 96.19 326 LEU A O 1
ATOM 2604 N N . ARG A 1 327 ? -0.921 -10.401 30.871 1.00 95.88 327 ARG A N 1
ATOM 2605 C CA . ARG A 1 327 ? 0.525 -10.412 31.137 1.00 95.88 327 ARG A CA 1
ATOM 2606 C C . ARG A 1 327 ? 1.016 -11.856 31.181 1.00 95.88 327 ARG A C 1
ATOM 2608 O O . ARG A 1 327 ? 0.409 -12.685 31.854 1.00 95.88 327 ARG A O 1
ATOM 2615 N N . LEU A 1 328 ? 2.082 -12.162 30.448 1.00 95.69 328 LEU A N 1
ATOM 2616 C CA . LEU A 1 328 ? 2.650 -13.505 30.343 1.00 95.69 328 LEU A CA 1
ATOM 2617 C C . LEU A 1 328 ? 4.176 -13.435 30.384 1.00 95.69 328 LEU A C 1
ATOM 2619 O O . LEU A 1 328 ? 4.778 -12.756 29.562 1.00 95.69 328 LEU A O 1
ATOM 2623 N N . CYS A 1 329 ? 4.809 -14.192 31.279 1.00 94.00 329 CYS A N 1
ATOM 2624 C CA . CYS A 1 329 ? 6.259 -14.355 31.250 1.00 94.00 329 CYS A CA 1
ATOM 2625 C C . CYS A 1 329 ? 6.673 -15.283 30.091 1.00 94.00 329 CYS A C 1
ATOM 2627 O O . CYS A 1 329 ? 6.236 -16.435 30.039 1.00 94.00 329 CYS A O 1
ATOM 2629 N N . ILE A 1 330 ? 7.511 -14.789 29.176 1.00 91.38 330 ILE A N 1
ATOM 2630 C CA . ILE A 1 330 ? 7.989 -15.493 27.971 1.00 91.38 330 ILE A CA 1
ATOM 2631 C C . ILE A 1 330 ? 9.417 -16.042 28.105 1.00 91.38 330 ILE A C 1
ATOM 2633 O O . ILE A 1 330 ? 9.914 -16.647 27.161 1.00 91.38 330 ILE A O 1
ATOM 2637 N N . LYS A 1 331 ? 10.065 -15.860 29.268 1.00 89.69 331 LYS A N 1
ATOM 2638 C CA . LYS A 1 331 ? 11.379 -16.442 29.623 1.00 89.69 331 LYS A CA 1
ATOM 2639 C C . LYS A 1 331 ? 12.462 -16.264 28.544 1.00 89.69 331 LYS A C 1
ATOM 2641 O O . LYS A 1 331 ? 13.229 -17.190 28.287 1.00 89.69 331 LYS A O 1
ATOM 2646 N N . SER A 1 332 ? 12.491 -15.113 27.875 1.00 87.56 332 SER A N 1
ATOM 2647 C CA . SER A 1 332 ? 13.402 -14.826 26.762 1.00 87.56 332 SER A CA 1
ATOM 2648 C C . SER A 1 332 ? 13.388 -15.864 25.627 1.00 87.56 332 SER A C 1
ATOM 2650 O O . SER A 1 332 ? 14.367 -16.003 24.893 1.00 87.56 332 SER A O 1
ATOM 2652 N N . GLU A 1 333 ? 12.297 -16.617 25.452 1.00 91.69 333 GLU A N 1
ATOM 2653 C CA . GLU A 1 333 ? 12.245 -17.651 24.423 1.00 91.69 333 GLU A CA 1
ATOM 2654 C C . GLU A 1 333 ? 12.145 -17.018 23.016 1.00 91.69 333 GLU A C 1
ATOM 2656 O O . GLU A 1 333 ? 11.275 -16.163 22.791 1.00 91.69 333 GLU A O 1
ATOM 2661 N N . PRO A 1 334 ? 12.974 -17.446 22.041 1.00 93.38 334 PRO A N 1
ATOM 2662 C CA . PRO A 1 334 ? 12.932 -16.940 20.672 1.00 93.38 334 PRO A CA 1
ATOM 2663 C C . PRO A 1 334 ? 11.565 -17.149 20.025 1.00 93.38 334 PRO A C 1
ATOM 2665 O O . PRO A 1 334 ? 11.015 -18.255 20.014 1.00 93.38 334 PRO A O 1
ATOM 2668 N N . GLY A 1 335 ? 10.999 -16.106 19.418 1.00 93.50 335 GLY A N 1
ATOM 2669 C CA . GLY A 1 335 ? 9.654 -16.238 18.875 1.00 93.50 335 GLY A CA 1
ATOM 2670 C C . GLY A 1 335 ? 9.129 -15.049 18.097 1.00 93.50 335 GLY A C 1
ATOM 2671 O O . GLY A 1 335 ? 9.383 -13.895 18.431 1.00 93.50 335 GLY A O 1
ATOM 2672 N N . LEU A 1 336 ? 8.304 -15.354 17.096 1.00 93.12 336 LEU A N 1
ATOM 2673 C CA . LEU A 1 336 ? 7.292 -14.428 16.607 1.00 93.12 336 LEU A CA 1
ATOM 2674 C C . LEU A 1 336 ? 6.031 -14.582 17.468 1.00 93.12 336 LEU A C 1
ATOM 2676 O O . LEU A 1 336 ? 5.303 -15.571 17.337 1.00 93.12 336 LEU A O 1
ATOM 2680 N N . TYR A 1 337 ? 5.796 -13.630 18.366 1.00 94.88 337 TYR A N 1
ATOM 2681 C CA . TYR A 1 337 ? 4.669 -13.631 19.294 1.00 94.88 337 TYR A CA 1
ATOM 2682 C C . TYR A 1 337 ? 3.465 -12.910 18.699 1.00 94.88 337 TYR A C 1
ATOM 2684 O O . TYR A 1 337 ? 3.601 -11.829 18.140 1.00 94.88 337 TYR A O 1
ATOM 2692 N N . GLN A 1 338 ? 2.270 -13.474 18.843 1.00 93.94 338 GLN A N 1
ATOM 2693 C CA . GLN A 1 338 ? 1.023 -12.830 18.433 1.00 93.94 338 GLN A CA 1
ATOM 2694 C C . GLN A 1 338 ? -0.093 -13.182 19.414 1.00 93.94 338 GLN A C 1
ATOM 2696 O O . GLN A 1 338 ? -0.164 -14.310 19.898 1.00 93.94 338 GLN A O 1
ATOM 2701 N N . VAL A 1 339 ? -0.988 -12.237 19.697 1.00 94.50 339 VAL A N 1
ATOM 2702 C CA . VAL A 1 339 ? -2.113 -12.456 20.611 1.00 94.50 339 VAL A CA 1
ATOM 2703 C C . VAL A 1 339 ? -3.431 -12.351 19.868 1.00 94.50 339 VAL A C 1
ATOM 2705 O O . VAL A 1 339 ? -3.674 -11.385 19.150 1.00 94.50 339 VAL A O 1
ATOM 2708 N N . PHE A 1 340 ? -4.295 -13.343 20.060 1.00 92.50 340 PHE A N 1
ATOM 2709 C CA . PHE A 1 340 ? -5.681 -13.320 19.615 1.00 92.50 340 PHE A CA 1
ATOM 2710 C C . PHE A 1 340 ? -6.575 -13.017 20.812 1.00 92.50 340 PHE A C 1
ATOM 2712 O O . PHE A 1 340 ? -6.694 -13.835 21.726 1.00 92.50 340 PHE A O 1
ATOM 2719 N N . ALA A 1 341 ? -7.153 -11.821 20.827 1.00 91.00 341 ALA A N 1
ATOM 2720 C CA . ALA A 1 341 ? -8.004 -11.359 21.910 1.00 91.00 341 ALA A CA 1
ATOM 2721 C C . ALA A 1 341 ? -9.482 -11.536 21.565 1.00 91.00 341 ALA A C 1
ATOM 2723 O O . ALA A 1 341 ? -9.893 -11.381 20.411 1.00 91.00 341 ALA A O 1
ATOM 2724 N N . PHE A 1 342 ? -10.273 -11.804 22.596 1.00 89.06 342 PHE A N 1
ATOM 2725 C CA . PHE A 1 342 ? -11.717 -11.963 22.548 1.00 89.06 342 PHE A CA 1
ATOM 2726 C C . PHE A 1 342 ? -12.349 -10.963 23.511 1.00 89.06 342 PHE A C 1
ATOM 2728 O O . PHE A 1 342 ? -11.862 -10.820 24.624 1.00 89.06 342 PHE A O 1
ATOM 2735 N N . LEU A 1 343 ? -13.449 -10.335 23.109 1.00 89.25 343 LEU A N 1
ATOM 2736 C CA . LEU A 1 343 ? -14.355 -9.566 23.958 1.00 89.25 343 LEU A CA 1
ATOM 2737 C C . LEU A 1 343 ? -15.718 -10.263 23.934 1.00 89.25 343 LEU A C 1
ATOM 2739 O O . LEU A 1 343 ? -16.329 -10.389 22.872 1.00 89.25 343 LEU A O 1
ATOM 2743 N N . LEU A 1 344 ? -16.175 -10.736 25.088 1.00 85.88 344 LEU A N 1
ATOM 2744 C CA . LEU A 1 344 ? -17.517 -11.250 25.315 1.00 85.88 344 LEU A CA 1
ATOM 2745 C C . LEU A 1 344 ? -18.386 -10.119 25.860 1.00 85.88 344 LEU A C 1
ATOM 2747 O O . LEU A 1 344 ? -18.143 -9.577 26.937 1.00 85.88 344 LEU A O 1
ATOM 2751 N N . THR A 1 345 ? -19.397 -9.749 25.087 1.00 84.06 345 THR A N 1
ATOM 2752 C CA . THR A 1 345 ? -20.408 -8.781 25.521 1.00 84.06 345 THR A CA 1
ATOM 2753 C C . THR A 1 345 ? -21.332 -9.412 26.574 1.00 84.06 345 THR A C 1
ATOM 2755 O O . THR A 1 345 ? -21.527 -10.630 26.545 1.00 84.06 345 THR A O 1
ATOM 2758 N N . PRO A 1 346 ? -22.004 -8.622 27.431 1.00 74.94 346 PRO A N 1
ATOM 2759 C CA . PRO A 1 346 ? -22.990 -9.145 28.387 1.00 74.94 346 PRO A CA 1
ATOM 2760 C C . PRO A 1 346 ? -24.171 -9.886 27.745 1.00 74.94 346 PRO A C 1
ATOM 2762 O O . PRO A 1 346 ? -24.840 -10.675 28.401 1.00 74.94 346 PRO A O 1
ATOM 2765 N N . HIS A 1 347 ? -24.413 -9.669 26.449 1.00 75.12 347 HIS A N 1
ATOM 2766 C CA . HIS A 1 347 ? -25.428 -10.380 25.668 1.00 75.12 347 HIS A CA 1
ATOM 2767 C C . HIS A 1 347 ? -24.895 -11.668 25.010 1.00 75.12 347 HIS A C 1
ATOM 2769 O O . HIS A 1 347 ? -25.569 -12.253 24.168 1.00 75.12 347 HIS A O 1
ATOM 2775 N N . GLY A 1 348 ? -23.671 -12.098 25.335 1.00 74.31 348 GLY A N 1
ATOM 2776 C CA . GLY A 1 348 ? -23.074 -13.344 24.843 1.00 74.31 348 GLY A CA 1
ATOM 2777 C C . GLY A 1 348 ? -22.398 -13.260 23.468 1.00 74.31 348 GLY A C 1
ATOM 2778 O O . GLY A 1 348 ? -21.847 -14.253 22.995 1.00 74.31 348 GLY A O 1
ATOM 2779 N N . THR A 1 349 ? -22.385 -12.090 22.817 1.00 74.44 349 THR A N 1
ATOM 2780 C CA . THR A 1 349 ? -21.690 -11.897 21.526 1.00 74.44 349 THR A CA 1
ATOM 2781 C C . THR A 1 349 ? -20.175 -11.871 21.720 1.00 74.44 349 THR A C 1
ATOM 2783 O O . THR A 1 349 ? -19.691 -11.172 22.611 1.00 74.44 349 THR A O 1
ATOM 2786 N N . LYS A 1 350 ? -19.428 -12.590 20.869 1.00 77.81 350 LYS A N 1
ATOM 2787 C CA . LYS A 1 350 ? -17.956 -12.624 20.860 1.00 77.81 350 LYS A CA 1
ATOM 2788 C C . LYS A 1 350 ? -17.393 -11.768 19.729 1.00 77.81 350 LYS A C 1
ATOM 2790 O O . LYS A 1 350 ? -17.722 -11.984 18.567 1.00 77.81 350 LYS A O 1
ATOM 2795 N N . ILE A 1 351 ? -16.497 -10.849 20.068 1.00 82.31 351 ILE A N 1
ATOM 2796 C CA . ILE A 1 351 ? -15.750 -10.005 19.129 1.00 82.31 351 ILE A CA 1
ATOM 2797 C C . ILE A 1 351 ? -14.278 -10.384 19.236 1.00 82.31 351 ILE A C 1
ATOM 2799 O O . ILE A 1 351 ? -13.775 -10.548 20.344 1.00 82.31 351 ILE A O 1
ATOM 2803 N N . THR A 1 352 ? -13.576 -10.539 18.114 1.00 78.56 352 THR A N 1
ATOM 2804 C CA . THR A 1 352 ? -12.199 -11.056 18.121 1.00 78.56 352 THR A CA 1
ATOM 2805 C C . THR A 1 352 ? -11.247 -10.218 17.288 1.00 78.56 352 THR A C 1
ATOM 2807 O O . THR A 1 352 ? -11.634 -9.722 16.228 1.00 78.56 352 THR A O 1
ATOM 2810 N N . LYS A 1 353 ? -9.986 -10.105 17.714 1.00 84.94 353 LYS A N 1
ATOM 2811 C CA . LYS A 1 353 ? -8.946 -9.414 16.940 1.00 84.94 353 LYS A CA 1
ATOM 2812 C C . LYS A 1 353 ? -7.548 -9.938 17.261 1.00 84.94 353 LYS A C 1
ATOM 2814 O O . LYS A 1 353 ? -7.250 -10.242 18.412 1.00 84.94 353 LYS A O 1
ATOM 2819 N N . TYR A 1 354 ? -6.691 -10.020 16.245 1.00 84.62 354 TYR A N 1
ATOM 2820 C CA . TYR A 1 354 ? -5.265 -10.299 16.421 1.00 84.62 354 TYR A CA 1
ATOM 2821 C C . TYR A 1 354 ? -4.479 -9.017 16.715 1.00 84.62 354 TYR A C 1
ATOM 2823 O O . TYR A 1 354 ? -4.804 -7.945 16.197 1.00 84.62 354 TYR A O 1
ATOM 2831 N N . SER A 1 355 ? -3.417 -9.141 17.505 1.00 89.81 355 SER A N 1
ATOM 2832 C CA . SER A 1 355 ? -2.349 -8.150 17.573 1.00 89.81 355 SER A CA 1
ATOM 2833 C C . SER A 1 355 ? -1.481 -8.200 16.316 1.00 89.81 355 SER A C 1
ATOM 2835 O O . SER A 1 355 ? -1.453 -9.198 15.585 1.00 89.81 355 SER A O 1
ATOM 2837 N N . ASN A 1 356 ? -0.695 -7.147 16.107 1.00 86.25 356 ASN A N 1
ATOM 2838 C CA . ASN A 1 356 ? 0.489 -7.281 15.266 1.00 86.25 356 ASN A CA 1
ATOM 2839 C C . ASN A 1 356 ? 1.462 -8.285 15.898 1.00 86.25 356 ASN A C 1
ATOM 2841 O O . ASN A 1 356 ? 1.496 -8.398 17.131 1.00 86.25 356 ASN A O 1
ATOM 2845 N N . PRO A 1 357 ? 2.216 -9.032 15.080 1.00 90.81 357 PRO A N 1
ATOM 2846 C CA . PRO A 1 357 ? 3.236 -9.920 15.596 1.00 90.81 357 PRO A CA 1
ATOM 2847 C C . PRO A 1 357 ? 4.424 -9.121 16.150 1.00 90.81 357 PRO A C 1
ATOM 2849 O O . PRO A 1 357 ? 4.785 -8.078 15.607 1.00 90.81 357 PRO A O 1
ATOM 2852 N N . LEU A 1 358 ? 5.041 -9.638 17.209 1.00 93.12 358 LEU A N 1
ATOM 2853 C CA . LEU A 1 358 ? 6.211 -9.075 17.871 1.00 93.12 358 LEU A CA 1
ATOM 2854 C C . LEU A 1 358 ? 7.362 -10.088 17.796 1.00 93.12 358 LEU A C 1
ATOM 2856 O O . LEU A 1 358 ? 7.230 -11.221 18.254 1.00 93.12 358 LEU A O 1
ATOM 2860 N N . PHE A 1 359 ? 8.472 -9.698 17.174 1.00 94.62 359 PHE A N 1
ATOM 2861 C CA . PHE A 1 359 ? 9.644 -10.552 16.968 1.00 94.62 359 PHE A CA 1
ATOM 2862 C C . PHE A 1 359 ? 10.636 -10.366 18.117 1.00 94.62 359 PHE A C 1
ATOM 2864 O O . PHE A 1 359 ? 11.200 -9.283 18.262 1.00 94.62 359 PHE A O 1
ATOM 2871 N N . LEU A 1 360 ? 10.835 -11.403 18.933 1.00 94.38 360 LEU A N 1
ATOM 2872 C CA . LEU A 1 360 ? 11.612 -11.318 20.171 1.00 94.38 360 LEU A CA 1
ATOM 2873 C C . LEU A 1 360 ? 12.680 -12.410 20.270 1.00 94.38 360 LEU A C 1
ATOM 2875 O O . LEU A 1 360 ? 12.501 -13.526 19.776 1.00 94.38 360 LEU A O 1
ATOM 2879 N N . HIS A 1 361 ? 13.774 -12.052 20.948 1.00 93.25 361 HIS A N 1
ATOM 2880 C CA . HIS A 1 361 ? 14.905 -12.913 21.319 1.00 93.25 361 HIS A CA 1
ATOM 2881 C C . HIS A 1 361 ? 15.417 -13.827 20.190 1.00 93.25 361 HIS A C 1
ATOM 2883 O O . HIS A 1 361 ? 15.564 -15.028 20.400 1.00 93.25 361 HIS A O 1
ATOM 2889 N N . PRO A 1 362 ? 15.674 -13.316 18.972 1.00 95.25 362 PRO A N 1
ATOM 2890 C CA . PRO A 1 362 ? 16.111 -14.172 17.879 1.00 95.25 362 PRO A CA 1
ATOM 2891 C C . PRO A 1 362 ? 17.458 -14.829 18.179 1.00 95.25 362 PRO A C 1
ATOM 2893 O O . PRO A 1 362 ? 18.363 -14.200 18.732 1.00 95.25 362 PRO A O 1
ATOM 2896 N N . VAL A 1 363 ? 17.627 -16.072 17.731 1.00 94.94 363 VAL A N 1
ATOM 2897 C CA . VAL A 1 363 ? 18.929 -16.734 17.793 1.00 94.94 363 VAL A CA 1
ATOM 2898 C C . VAL A 1 363 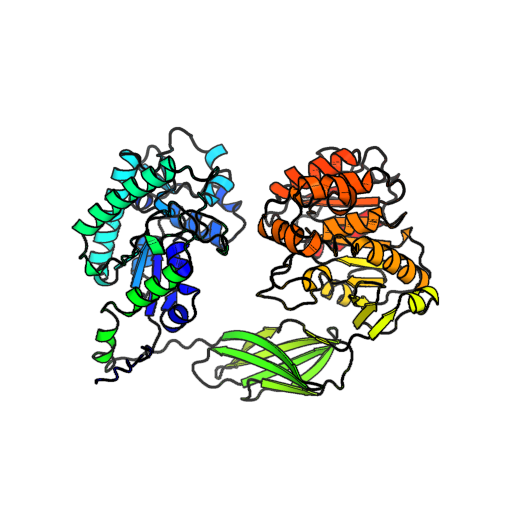? 19.818 -16.199 16.682 1.00 94.94 363 VAL A C 1
ATOM 2900 O O . VAL A 1 363 ? 19.471 -16.241 15.500 1.00 94.94 363 VAL A O 1
ATOM 2903 N N . VAL A 1 364 ? 20.976 -15.672 17.069 1.00 95.38 364 VAL A N 1
ATOM 2904 C CA . VAL A 1 364 ? 21.970 -15.168 16.123 1.00 95.38 364 VAL A CA 1
ATOM 2905 C C . VAL A 1 364 ? 22.557 -16.342 15.347 1.00 95.38 364 VAL A C 1
ATOM 2907 O O . VAL A 1 364 ? 23.090 -17.277 15.940 1.00 95.38 364 VAL A O 1
ATOM 2910 N N . TYR A 1 365 ? 22.470 -16.270 14.021 1.00 94.00 365 TYR A N 1
ATOM 2911 C CA . TYR A 1 365 ? 23.069 -17.239 13.113 1.00 94.00 365 TYR A CA 1
ATOM 2912 C C . TYR A 1 365 ? 24.090 -16.527 12.225 1.00 94.00 365 TYR A C 1
ATOM 2914 O O . TYR A 1 365 ? 23.736 -15.636 11.450 1.00 94.00 365 TYR A O 1
ATOM 2922 N N . THR A 1 366 ? 25.368 -16.867 12.372 1.00 91.50 366 THR A N 1
ATOM 2923 C CA . THR A 1 366 ? 26.479 -16.157 11.725 1.00 91.50 366 THR A CA 1
ATOM 2924 C C . THR A 1 366 ? 26.881 -16.794 10.398 1.00 91.50 366 THR A C 1
ATOM 2926 O O . THR A 1 366 ? 26.618 -17.969 10.128 1.00 91.50 366 THR A O 1
ATOM 2929 N N . LEU A 1 367 ? 27.591 -16.026 9.567 1.00 83.31 367 LEU A N 1
ATOM 2930 C CA . LEU A 1 367 ? 28.175 -16.549 8.331 1.00 83.31 367 LEU A CA 1
ATOM 2931 C C . LEU A 1 367 ? 29.161 -17.700 8.600 1.00 83.31 367 LEU A C 1
ATOM 2933 O O . LEU A 1 367 ? 29.234 -18.641 7.815 1.00 83.31 367 LEU A O 1
ATOM 2937 N N . GLU A 1 368 ? 29.894 -17.653 9.715 1.00 84.50 368 GLU A N 1
ATOM 2938 C CA . GLU A 1 368 ? 30.820 -18.715 10.118 1.00 84.50 368 GLU A CA 1
ATOM 2939 C C . GLU A 1 368 ? 30.084 -20.025 10.416 1.00 84.50 368 GLU A C 1
ATOM 2941 O O . GLU A 1 368 ? 30.479 -21.077 9.915 1.00 84.50 368 GLU A O 1
ATOM 2946 N N . GLN A 1 369 ? 28.970 -19.967 11.151 1.00 83.12 369 GLN A N 1
ATOM 2947 C CA . GLN A 1 369 ? 28.139 -21.146 11.412 1.00 83.12 369 GLN A CA 1
ATOM 2948 C C . GLN A 1 369 ? 27.585 -21.746 10.112 1.00 83.12 369 GLN A C 1
ATOM 2950 O O . GLN A 1 369 ? 27.594 -22.968 9.947 1.00 83.12 369 GLN A O 1
ATOM 2955 N N . ALA A 1 370 ? 27.182 -20.897 9.160 1.00 77.75 370 ALA A N 1
ATOM 2956 C CA . ALA A 1 370 ? 26.769 -21.335 7.827 1.00 77.75 370 ALA A CA 1
ATOM 2957 C C . ALA A 1 370 ? 27.916 -22.009 7.053 1.00 77.75 370 ALA A C 1
ATOM 2959 O O . ALA A 1 370 ? 27.720 -23.041 6.413 1.00 77.75 370 ALA A O 1
ATOM 2960 N N . ILE A 1 371 ? 29.137 -21.473 7.141 1.00 76.50 371 ILE A N 1
ATOM 2961 C CA . ILE A 1 371 ? 30.336 -22.058 6.517 1.00 76.50 371 ILE A CA 1
ATOM 2962 C C . ILE A 1 371 ? 30.681 -23.418 7.137 1.00 76.50 371 ILE A C 1
ATOM 2964 O O . ILE A 1 371 ? 31.031 -24.349 6.413 1.00 76.50 371 ILE A O 1
ATOM 2968 N N . GLN A 1 372 ? 30.526 -23.558 8.454 1.00 80.19 372 GLN A N 1
ATOM 2969 C CA . GLN A 1 372 ? 30.733 -24.810 9.187 1.00 80.19 372 GLN A CA 1
ATOM 2970 C C . GLN A 1 372 ? 29.619 -25.847 8.952 1.00 80.19 372 GLN A C 1
ATOM 2972 O O . GLN A 1 372 ? 29.654 -26.929 9.531 1.00 80.19 372 GLN A O 1
ATOM 2977 N N . LYS A 1 373 ? 28.650 -25.546 8.076 1.00 76.69 373 LYS A N 1
ATOM 2978 C CA . LYS A 1 373 ? 27.511 -26.403 7.724 1.00 76.69 373 LYS A CA 1
ATOM 2979 C C . LYS A 1 373 ? 26.625 -26.791 8.912 1.00 76.69 373 LYS A C 1
ATOM 2981 O O . LYS A 1 373 ? 26.002 -27.850 8.910 1.00 76.69 373 LYS A O 1
ATOM 2986 N N . HIS A 1 374 ? 26.528 -25.924 9.916 1.00 78.50 374 HIS A N 1
ATOM 2987 C CA . HIS A 1 374 ? 25.586 -26.119 11.010 1.00 78.50 374 HIS A CA 1
ATOM 2988 C C . HIS A 1 374 ? 24.182 -25.714 10.559 1.00 78.50 374 HIS A C 1
ATOM 2990 O O . HIS A 1 374 ? 23.925 -24.533 10.328 1.00 78.50 374 HIS A O 1
ATOM 2996 N N . GLN A 1 375 ? 23.260 -26.669 10.445 1.00 78.25 375 GLN A N 1
ATOM 2997 C CA . GLN A 1 375 ? 21.853 -26.356 10.205 1.00 78.25 375 GLN A CA 1
ATOM 2998 C C . GLN A 1 375 ? 21.249 -25.676 11.450 1.00 78.25 375 GLN A C 1
ATOM 3000 O O . GLN A 1 375 ? 21.422 -26.187 12.558 1.00 78.25 375 GLN A O 1
ATOM 3005 N N . PRO A 1 376 ? 20.531 -24.546 11.308 1.00 81.00 376 PRO A N 1
ATOM 3006 C CA . PRO A 1 376 ? 19.843 -23.938 12.440 1.00 81.00 376 PRO A CA 1
ATOM 3007 C C . PRO A 1 376 ? 18.667 -24.809 12.895 1.00 81.00 376 PRO A C 1
ATOM 3009 O O . PRO A 1 376 ? 17.873 -25.280 12.079 1.00 81.00 376 PRO A O 1
ATOM 3012 N N . ASN A 1 377 ? 18.547 -24.979 14.212 1.00 81.94 377 ASN A N 1
ATOM 3013 C CA . ASN A 1 377 ? 17.439 -25.701 14.847 1.00 81.94 377 ASN A CA 1
ATOM 3014 C C . ASN A 1 377 ? 16.279 -24.773 15.239 1.00 81.94 377 ASN A C 1
ATOM 3016 O O . ASN A 1 377 ? 15.169 -25.239 15.479 1.00 81.94 377 ASN A O 1
ATOM 3020 N N . GLU A 1 378 ? 16.535 -23.466 15.289 1.00 89.25 378 GLU A N 1
ATOM 3021 C CA . GLU A 1 378 ? 15.574 -22.460 15.728 1.00 89.25 378 GLU A CA 1
ATOM 3022 C C . GLU A 1 378 ? 14.815 -21.834 14.562 1.00 89.25 378 GLU A C 1
ATOM 3024 O O . GLU A 1 378 ? 15.362 -21.614 13.478 1.00 89.25 378 GLU A O 1
ATOM 3029 N N . ARG A 1 379 ? 13.537 -21.515 14.803 1.00 91.88 379 ARG A N 1
ATOM 3030 C CA . ARG A 1 379 ? 12.686 -20.846 13.808 1.00 91.88 379 ARG A CA 1
ATOM 3031 C C . ARG A 1 379 ? 12.995 -19.359 13.722 1.00 91.88 379 ARG A C 1
ATOM 3033 O O . ARG A 1 379 ? 12.996 -18.801 12.633 1.00 91.88 379 ARG A O 1
ATOM 3040 N N . THR A 1 380 ? 13.222 -18.718 14.860 1.00 95.12 380 THR A N 1
ATOM 3041 C CA . THR A 1 380 ? 13.395 -17.267 14.960 1.00 95.12 380 THR A CA 1
ATOM 3042 C C . THR A 1 380 ? 14.879 -16.940 14.915 1.00 95.12 380 THR A C 1
ATOM 3044 O O . THR A 1 380 ? 15.586 -17.132 15.903 1.00 95.12 380 THR A O 1
ATOM 3047 N N . LEU A 1 381 ? 15.355 -16.456 13.770 1.00 96.38 381 LEU A N 1
ATOM 3048 C CA . LEU A 1 381 ? 16.776 -16.247 13.511 1.00 96.38 381 LEU A CA 1
ATOM 3049 C C . LEU A 1 381 ? 17.098 -14.772 13.275 1.00 96.38 381 LEU A C 1
ATOM 3051 O O . LEU A 1 381 ? 16.318 -14.034 12.678 1.00 96.38 381 LEU A O 1
ATOM 3055 N N . LEU A 1 382 ? 18.295 -14.360 13.681 1.00 97.19 382 LEU A N 1
ATOM 3056 C CA . LEU A 1 382 ? 18.922 -13.121 13.238 1.00 97.19 382 LEU A CA 1
ATOM 3057 C C . LEU A 1 382 ? 20.151 -13.492 12.415 1.00 97.19 382 LEU A C 1
ATOM 3059 O O . LEU A 1 382 ? 21.186 -13.853 12.976 1.00 97.19 382 LEU A O 1
ATOM 3063 N N . LEU A 1 383 ? 20.029 -13.441 11.088 1.00 96.94 383 LEU A N 1
ATOM 3064 C CA . LEU A 1 383 ? 21.150 -13.741 10.202 1.00 96.94 383 LEU A CA 1
ATOM 3065 C C . LEU A 1 383 ? 22.142 -12.581 10.293 1.00 96.94 383 LEU A C 1
ATOM 3067 O O . LEU A 1 383 ? 21.836 -11.453 9.898 1.00 96.94 383 LEU A O 1
ATOM 3071 N N . GLN A 1 384 ? 23.309 -12.847 10.863 1.00 95.94 384 GLN A N 1
ATOM 3072 C CA . GLN A 1 384 ? 24.316 -11.835 11.146 1.00 95.94 384 GLN A CA 1
ATOM 3073 C C . GLN A 1 384 ? 25.339 -11.800 10.010 1.00 95.94 384 GLN A C 1
ATOM 3075 O O . GLN A 1 384 ? 26.259 -12.621 9.959 1.00 95.94 384 GLN A O 1
ATOM 3080 N N . GLY A 1 385 ? 25.160 -10.839 9.102 1.00 92.88 385 GLY A N 1
ATOM 3081 C CA . GLY A 1 385 ? 26.169 -10.450 8.125 1.00 92.88 385 GLY A CA 1
ATOM 3082 C C . GLY A 1 385 ? 27.315 -9.662 8.766 1.00 92.88 385 GLY A C 1
ATOM 3083 O O . GLY A 1 385 ? 27.336 -9.415 9.976 1.00 92.88 385 GLY A O 1
ATOM 3084 N N . GLN A 1 386 ? 28.273 -9.260 7.936 1.00 93.00 386 GLN A N 1
ATOM 3085 C CA . GLN A 1 386 ? 29.363 -8.368 8.314 1.00 93.00 386 GLN A CA 1
ATOM 3086 C C . GLN A 1 386 ? 28.845 -6.953 8.606 1.00 93.00 386 GLN A C 1
ATOM 3088 O O . GLN A 1 386 ? 29.288 -6.344 9.577 1.00 93.00 386 GLN A O 1
ATOM 3093 N N . TYR A 1 387 ? 27.917 -6.442 7.790 1.00 96.31 387 TYR A N 1
ATOM 3094 C CA . TYR A 1 387 ? 27.385 -5.079 7.925 1.00 96.31 387 TYR A CA 1
ATOM 3095 C C . TYR A 1 387 ? 25.916 -5.046 8.337 1.00 96.31 387 TYR A C 1
ATOM 3097 O O . TYR A 1 387 ? 25.507 -4.155 9.080 1.00 96.31 387 TYR A O 1
ATOM 3105 N N . TRP A 1 388 ? 25.127 -6.020 7.888 1.00 97.62 388 TRP A N 1
ATOM 3106 C CA . TRP A 1 388 ? 23.687 -6.042 8.107 1.00 97.62 388 TRP A CA 1
ATOM 3107 C C . TRP A 1 388 ? 23.246 -7.206 8.987 1.00 97.62 388 TRP A C 1
ATOM 3109 O O . TRP A 1 388 ? 23.869 -8.268 9.048 1.00 97.62 388 TRP A O 1
ATOM 3119 N N . LYS A 1 389 ? 22.116 -6.998 9.660 1.00 97.38 389 LYS A N 1
ATOM 3120 C CA . LYS A 1 389 ? 21.400 -8.021 10.419 1.00 97.38 389 LYS A CA 1
ATOM 3121 C C . LYS A 1 389 ? 20.072 -8.262 9.726 1.00 97.38 389 LYS A C 1
ATOM 3123 O O . LYS A 1 389 ? 19.319 -7.313 9.548 1.00 97.38 389 LYS A O 1
ATOM 3128 N N . TYR A 1 390 ? 19.782 -9.505 9.362 1.00 97.88 390 TYR A N 1
ATOM 3129 C CA . TYR A 1 390 ? 18.547 -9.862 8.669 1.00 97.88 390 TYR A CA 1
ATOM 3130 C C . TYR A 1 390 ? 17.674 -10.700 9.603 1.00 97.88 390 TYR A C 1
ATOM 3132 O O . TYR A 1 390 ? 17.942 -11.894 9.783 1.00 97.88 390 TYR A O 1
ATOM 3140 N N . PRO A 1 391 ? 16.643 -10.108 10.232 1.00 97.88 391 PRO A N 1
ATOM 3141 C CA . PRO A 1 391 ? 15.630 -10.881 10.930 1.00 97.88 391 PRO A CA 1
ATOM 3142 C C . PRO A 1 391 ? 15.018 -11.899 9.970 1.00 97.88 391 PRO A C 1
ATOM 3144 O O . PRO A 1 391 ? 14.685 -11.557 8.830 1.00 97.88 391 PRO A O 1
ATOM 3147 N N . ALA A 1 392 ? 14.883 -13.144 10.417 1.00 97.62 392 ALA A N 1
ATOM 3148 C CA . ALA A 1 392 ? 14.394 -14.233 9.591 1.00 97.62 392 ALA A CA 1
ATOM 3149 C C . ALA A 1 392 ? 13.548 -15.245 10.375 1.00 97.62 392 ALA A C 1
ATOM 3151 O O . ALA A 1 392 ? 13.749 -15.474 11.569 1.00 97.62 392 ALA A O 1
ATOM 3152 N N . LEU A 1 393 ? 12.615 -15.882 9.667 1.00 96.94 393 LEU A N 1
ATOM 3153 C CA . LEU A 1 393 ? 11.844 -17.028 10.139 1.00 96.94 393 LEU A CA 1
ATOM 3154 C C . LEU A 1 393 ? 12.175 -18.246 9.277 1.00 96.94 393 LEU A C 1
ATOM 3156 O O . LEU A 1 393 ? 11.932 -18.226 8.069 1.00 96.94 393 LEU A O 1
ATOM 3160 N N . TYR A 1 394 ? 12.712 -19.294 9.895 1.00 96.56 394 TYR A N 1
ATOM 3161 C CA . TYR A 1 394 ? 13.137 -20.520 9.231 1.00 96.56 394 TYR A CA 1
ATOM 3162 C C . TYR A 1 394 ? 12.196 -21.695 9.514 1.00 96.56 394 TYR A C 1
ATOM 3164 O O . TYR A 1 394 ? 12.030 -22.137 10.649 1.00 96.56 394 TYR A O 1
ATOM 3172 N N . TYR A 1 395 ? 11.612 -22.242 8.455 1.00 95.25 395 TYR A N 1
ATOM 3173 C CA . TYR A 1 395 ? 10.783 -23.440 8.477 1.00 95.25 395 TYR A CA 1
ATOM 3174 C C . TYR A 1 395 ? 11.557 -24.564 7.791 1.00 95.25 395 TYR A C 1
ATOM 3176 O O . TYR A 1 395 ? 11.769 -24.537 6.577 1.00 95.25 395 TYR A O 1
ATOM 3184 N N . ALA A 1 396 ? 12.020 -25.536 8.575 1.00 94.31 396 ALA A N 1
ATOM 3185 C CA . ALA A 1 396 ? 12.810 -26.645 8.060 1.00 94.31 396 ALA A CA 1
ATOM 3186 C C . ALA A 1 396 ? 11.962 -27.579 7.177 1.00 94.31 396 ALA A C 1
ATOM 3188 O O . ALA A 1 396 ? 10.892 -28.032 7.581 1.00 94.31 396 ALA A O 1
ATOM 3189 N N . GLY A 1 397 ? 12.473 -27.877 5.982 1.00 93.62 397 GLY A N 1
ATOM 3190 C CA . GLY A 1 397 ? 11.956 -28.911 5.092 1.00 93.62 397 GLY A CA 1
ATOM 3191 C C . GLY A 1 397 ? 12.646 -30.257 5.310 1.00 93.62 397 GLY A C 1
ATOM 3192 O O . GLY A 1 397 ? 13.486 -30.418 6.199 1.00 93.62 397 GLY A O 1
ATOM 3193 N N . LYS A 1 398 ? 12.299 -31.239 4.474 1.00 92.69 398 LYS A N 1
ATOM 3194 C CA . LYS A 1 398 ? 13.002 -32.528 4.440 1.00 92.69 398 LYS A CA 1
ATOM 3195 C C . LYS A 1 398 ? 14.347 -32.376 3.713 1.00 92.69 398 LYS A C 1
ATOM 3197 O O . LYS A 1 398 ? 14.446 -31.540 2.814 1.00 92.69 398 LYS A O 1
ATOM 3202 N N . PRO A 1 399 ? 15.348 -33.221 4.024 1.00 90.06 399 PRO A N 1
ATOM 3203 C CA . PRO A 1 399 ? 16.632 -33.209 3.328 1.00 90.06 399 PRO A CA 1
ATOM 3204 C C . PRO A 1 399 ? 16.479 -33.229 1.804 1.00 90.06 399 PRO A C 1
ATOM 3206 O O . PRO A 1 399 ? 15.587 -33.896 1.278 1.00 90.06 399 PRO A O 1
ATOM 3209 N N . GLN A 1 400 ? 17.373 -32.526 1.103 1.00 89.94 400 GLN A N 1
ATOM 3210 C CA . GLN A 1 400 ? 17.417 -32.430 -0.367 1.00 89.94 400 GLN A CA 1
ATOM 3211 C C . GLN A 1 400 ? 16.215 -31.725 -1.029 1.00 89.94 400 GLN A C 1
ATOM 3213 O O . GLN A 1 400 ? 16.182 -31.591 -2.257 1.00 89.94 400 GLN A O 1
ATOM 3218 N N . GLN A 1 401 ? 15.233 -31.243 -0.258 1.00 95.25 401 GLN A N 1
ATOM 3219 C CA . GLN A 1 401 ? 14.172 -30.393 -0.796 1.00 95.25 401 GLN A CA 1
ATOM 3220 C C . GLN A 1 401 ? 14.676 -28.963 -1.058 1.00 95.25 401 GLN A C 1
ATOM 3222 O O . GLN A 1 401 ? 15.639 -28.531 -0.427 1.00 95.25 401 GLN A O 1
ATOM 3227 N N . PRO A 1 402 ? 14.040 -28.207 -1.972 1.00 97.69 402 PRO A N 1
ATOM 3228 C CA . PRO A 1 402 ? 14.453 -26.842 -2.283 1.00 97.69 402 PRO A CA 1
ATOM 3229 C C . PRO A 1 402 ? 14.422 -25.895 -1.080 1.00 97.69 402 PRO A C 1
ATOM 3231 O O . PRO A 1 402 ? 13.666 -26.101 -0.128 1.00 97.69 402 PRO A O 1
ATOM 3234 N N . LEU A 1 403 ? 15.207 -24.822 -1.169 1.00 98.44 403 LEU A N 1
ATOM 3235 C CA . LEU A 1 403 ? 15.173 -23.690 -0.251 1.00 98.44 403 LEU A CA 1
ATOM 3236 C C . LEU A 1 403 ? 14.416 -22.528 -0.896 1.00 98.44 403 LEU A C 1
ATOM 3238 O O . LEU A 1 403 ? 14.883 -21.934 -1.865 1.00 98.44 403 LEU A O 1
ATOM 3242 N N . PHE A 1 404 ? 13.272 -22.183 -0.320 1.00 98.69 404 PHE A N 1
ATOM 3243 C CA . PHE A 1 404 ? 12.471 -21.034 -0.703 1.00 98.69 404 PHE A CA 1
ATOM 3244 C C . PHE A 1 404 ? 12.804 -19.826 0.177 1.00 98.69 404 PHE A C 1
ATOM 3246 O O . PHE A 1 404 ? 12.678 -19.881 1.399 1.00 98.69 404 PHE A O 1
ATOM 3253 N N . ILE A 1 405 ? 13.182 -18.712 -0.438 1.00 98.75 405 ILE A N 1
ATOM 3254 C CA . ILE A 1 405 ? 13.456 -17.441 0.231 1.00 98.75 405 ILE A CA 1
ATOM 3255 C C . ILE A 1 405 ? 12.265 -16.512 0.007 1.00 98.75 405 ILE A C 1
ATOM 3257 O O . ILE A 1 405 ? 11.986 -16.152 -1.133 1.00 98.75 405 ILE A O 1
ATOM 3261 N N . MET A 1 406 ? 11.572 -16.110 1.074 1.00 98.62 406 MET A N 1
ATOM 3262 C CA . MET A 1 406 ? 10.433 -15.188 0.991 1.00 98.62 406 MET A CA 1
ATOM 3263 C C . MET A 1 406 ? 10.877 -13.777 1.353 1.00 98.62 406 MET A C 1
ATOM 3265 O O . MET A 1 406 ? 11.328 -13.540 2.477 1.00 98.62 406 MET A O 1
ATOM 3269 N N . LEU A 1 407 ? 10.709 -12.848 0.415 1.00 98.44 407 LEU A N 1
ATOM 3270 C CA . LEU A 1 407 ? 11.070 -11.444 0.589 1.00 98.44 407 LEU A CA 1
ATOM 3271 C C . LEU A 1 407 ? 9.834 -10.569 0.810 1.00 98.44 407 LEU A C 1
ATOM 3273 O O . LEU A 1 407 ? 8.745 -10.824 0.278 1.00 98.44 407 LEU A O 1
ATOM 3277 N N . SER A 1 408 ? 10.024 -9.529 1.611 1.00 95.31 408 SER A N 1
ATOM 3278 C CA . SER A 1 408 ? 8.991 -8.589 2.014 1.00 95.31 408 SER A CA 1
ATOM 3279 C C . SER A 1 408 ? 8.756 -7.512 0.953 1.00 95.31 408 SER A C 1
ATOM 3281 O O . SER A 1 408 ? 9.675 -7.039 0.289 1.00 95.31 408 SER A O 1
ATOM 3283 N N . ALA A 1 409 ? 7.492 -7.141 0.785 1.00 94.25 409 ALA A N 1
ATOM 3284 C CA . ALA A 1 409 ? 7.032 -6.030 -0.032 1.00 94.25 409 ALA A CA 1
ATOM 3285 C C . ALA A 1 409 ? 6.958 -4.735 0.802 1.00 94.25 409 ALA A C 1
ATOM 3287 O O . ALA A 1 409 ? 7.433 -4.675 1.939 1.00 94.25 409 ALA A O 1
ATOM 3288 N N . ALA A 1 410 ? 6.342 -3.694 0.236 1.00 92.81 410 ALA A N 1
ATOM 3289 C CA . ALA A 1 410 ? 6.106 -2.442 0.946 1.00 92.81 410 ALA A CA 1
ATOM 3290 C C . ALA A 1 410 ? 5.325 -2.672 2.251 1.00 92.81 410 ALA A C 1
ATOM 3292 O O . ALA A 1 410 ? 4.370 -3.450 2.298 1.00 92.81 410 ALA A O 1
ATOM 3293 N N . THR A 1 411 ? 5.731 -1.964 3.299 1.00 89.62 411 THR A N 1
ATOM 3294 C CA . THR A 1 411 ? 5.194 -2.067 4.653 1.00 89.62 411 THR A CA 1
ATOM 3295 C C . THR A 1 411 ? 4.537 -0.756 5.067 1.00 89.62 411 THR A C 1
ATOM 3297 O O . THR A 1 411 ? 5.134 0.318 4.992 1.00 89.62 411 THR A O 1
ATOM 3300 N N . ASP A 1 412 ? 3.308 -0.845 5.572 1.00 83.94 412 ASP A N 1
ATOM 3301 C CA . ASP A 1 412 ? 2.627 0.278 6.212 1.00 83.94 412 ASP A CA 1
ATOM 3302 C C . ASP A 1 412 ? 3.102 0.399 7.669 1.00 83.94 412 ASP A C 1
ATOM 3304 O O . ASP A 1 412 ? 2.603 -0.291 8.562 1.00 83.94 412 ASP A O 1
ATOM 3308 N N . ARG A 1 413 ? 4.074 1.290 7.897 1.00 80.88 413 ARG A N 1
ATOM 3309 C CA . ARG A 1 413 ? 4.712 1.549 9.204 1.00 80.88 413 ARG A CA 1
ATOM 3310 C C . ARG A 1 413 ? 3.747 2.079 10.278 1.00 80.88 413 ARG A C 1
ATOM 3312 O O . ARG A 1 413 ? 4.092 2.060 11.453 1.00 80.88 413 ARG A O 1
ATOM 3319 N N . ILE A 1 414 ? 2.535 2.510 9.908 1.00 75.62 414 ILE A N 1
ATOM 3320 C CA . ILE A 1 414 ? 1.474 2.871 10.868 1.00 75.62 414 ILE A CA 1
ATOM 3321 C C . ILE A 1 414 ? 0.775 1.609 11.384 1.00 75.62 414 ILE A C 1
ATOM 3323 O O . ILE A 1 414 ? 0.346 1.543 12.537 1.00 75.62 414 ILE A O 1
ATOM 3327 N N . LYS A 1 415 ? 0.626 0.602 10.518 1.00 70.88 415 LYS A N 1
ATOM 3328 C CA . LYS A 1 415 ? -0.099 -0.632 10.829 1.00 70.88 415 LYS A CA 1
ATOM 3329 C C . LYS A 1 415 ? 0.790 -1.746 11.341 1.00 70.88 415 LYS A C 1
ATOM 3331 O O . LYS A 1 415 ? 0.254 -2.620 12.006 1.00 70.88 415 LYS A O 1
ATOM 3336 N N . GLN A 1 416 ? 2.079 -1.764 11.019 1.00 79.81 416 GLN A N 1
ATOM 3337 C CA . GLN A 1 416 ? 2.988 -2.860 11.356 1.00 79.81 416 GLN A CA 1
ATOM 3338 C C . GLN A 1 416 ? 4.303 -2.325 11.921 1.00 79.81 416 GLN A C 1
ATOM 3340 O O . GLN A 1 416 ? 4.864 -1.359 11.406 1.00 79.81 416 GLN A O 1
ATOM 3345 N N . SER A 1 417 ? 4.806 -2.988 12.959 1.00 85.19 417 SER A N 1
ATOM 3346 C CA . SER A 1 417 ? 6.152 -2.789 13.492 1.00 85.19 417 SER A CA 1
ATOM 3347 C C . SER A 1 417 ? 7.157 -3.663 12.746 1.00 85.19 417 SER A C 1
ATOM 3349 O O . SER A 1 417 ? 6.825 -4.772 12.323 1.00 85.19 417 SER A O 1
ATOM 3351 N N . LEU A 1 418 ? 8.388 -3.172 12.603 1.00 92.19 418 LEU A N 1
ATOM 3352 C CA . LEU A 1 418 ? 9.494 -3.982 12.105 1.00 92.19 418 LEU A CA 1
ATOM 3353 C C . LEU A 1 418 ? 9.924 -5.025 13.154 1.00 92.19 418 LEU A C 1
ATOM 3355 O O . LEU A 1 418 ? 9.739 -4.793 14.352 1.00 92.19 418 LEU A O 1
ATOM 3359 N N . PRO A 1 419 ? 10.506 -6.156 12.724 1.00 95.44 419 PRO A N 1
ATOM 3360 C CA . PRO A 1 419 ? 10.620 -6.618 11.338 1.00 95.44 419 PRO A CA 1
ATOM 3361 C C . PRO A 1 419 ? 9.293 -7.143 10.765 1.00 95.44 419 PRO A C 1
ATOM 3363 O O . PRO A 1 419 ? 8.502 -7.777 11.462 1.00 95.44 419 PRO A O 1
ATOM 3366 N N . VAL A 1 420 ? 9.074 -6.935 9.460 1.00 93.50 420 VAL A N 1
ATOM 3367 C CA . VAL A 1 420 ? 7.906 -7.467 8.736 1.00 93.50 420 VAL A CA 1
ATOM 3368 C C . VAL A 1 420 ? 8.310 -8.614 7.822 1.00 93.50 420 VAL A C 1
ATOM 3370 O O . VAL A 1 420 ? 9.204 -8.482 6.986 1.00 93.50 420 VAL A O 1
ATOM 3373 N N . PHE A 1 421 ? 7.587 -9.725 7.950 1.00 95.25 421 PHE A N 1
ATOM 3374 C CA . PHE A 1 421 ? 7.748 -10.929 7.142 1.00 95.25 421 PHE A CA 1
ATOM 3375 C C . PHE A 1 421 ? 6.520 -11.123 6.256 1.00 95.25 421 PHE A C 1
ATOM 3377 O O . PHE A 1 421 ? 5.387 -11.110 6.744 1.00 95.25 421 PHE A O 1
ATOM 3384 N N . ASN A 1 422 ? 6.708 -11.361 4.960 1.00 94.00 422 ASN A N 1
ATOM 3385 C CA . ASN A 1 422 ? 5.624 -11.831 4.100 1.00 94.00 422 ASN A CA 1
ATOM 3386 C C . ASN A 1 422 ? 5.662 -13.354 3.928 1.00 94.00 422 ASN A C 1
ATOM 3388 O O . ASN A 1 422 ? 6.721 -13.971 3.984 1.00 94.00 422 ASN A O 1
ATOM 3392 N N . ARG A 1 423 ? 4.479 -13.953 3.714 1.00 94.38 423 ARG A N 1
ATOM 3393 C CA . ARG A 1 423 ? 4.275 -15.389 3.411 1.00 94.38 423 ARG A CA 1
ATOM 3394 C C . ARG A 1 423 ? 4.663 -16.362 4.532 1.00 94.38 423 ARG A C 1
ATOM 3396 O O . ARG A 1 423 ? 4.584 -17.571 4.340 1.00 94.38 423 ARG A O 1
ATOM 3403 N N . TRP A 1 424 ? 4.998 -15.866 5.724 1.00 93.38 424 TRP A N 1
ATOM 3404 C CA . TRP A 1 424 ? 5.332 -16.716 6.873 1.00 93.38 424 TRP A CA 1
ATOM 3405 C C . TRP A 1 424 ? 4.161 -17.604 7.318 1.00 93.38 424 TRP A C 1
ATOM 3407 O O . TRP A 1 424 ? 4.385 -18.740 7.719 1.00 93.38 424 TRP A O 1
ATOM 3417 N N . THR A 1 425 ? 2.913 -17.143 7.181 1.00 91.38 425 THR A N 1
ATOM 3418 C CA . THR A 1 425 ? 1.722 -17.958 7.473 1.00 91.38 425 THR A CA 1
ATOM 3419 C C . THR A 1 425 ? 1.545 -19.104 6.474 1.00 91.38 425 THR A C 1
ATOM 3421 O O . THR A 1 425 ? 1.121 -20.190 6.856 1.00 91.38 425 THR A O 1
ATOM 3424 N N . TRP A 1 426 ? 1.915 -18.909 5.204 1.00 94.81 426 TRP A N 1
ATOM 3425 C CA . TRP A 1 426 ? 1.911 -19.971 4.191 1.00 94.81 426 TRP A CA 1
ATOM 3426 C C . TRP A 1 426 ? 3.036 -20.980 4.421 1.00 94.81 426 TRP A C 1
ATOM 3428 O O . TRP A 1 426 ? 2.827 -22.182 4.257 1.00 94.81 426 TRP A O 1
ATOM 3438 N N . ALA A 1 427 ? 4.209 -20.504 4.849 1.00 93.88 427 ALA A N 1
ATOM 3439 C CA . ALA A 1 427 ? 5.307 -21.363 5.280 1.00 93.88 427 ALA A CA 1
ATOM 3440 C C . ALA A 1 427 ? 4.891 -22.225 6.483 1.00 93.88 427 ALA A C 1
ATOM 3442 O O . ALA A 1 427 ? 5.042 -23.444 6.448 1.00 93.88 427 ALA A O 1
ATOM 3443 N N . GLN A 1 428 ? 4.266 -21.613 7.494 1.00 90.69 428 GLN A N 1
ATOM 3444 C CA . GLN A 1 428 ? 3.720 -22.316 8.655 1.00 90.69 428 GLN A CA 1
ATOM 3445 C C . GLN A 1 428 ? 2.657 -23.352 8.259 1.00 90.69 428 GLN A C 1
ATOM 3447 O O . GLN A 1 428 ? 2.632 -24.450 8.808 1.00 90.69 428 GLN A O 1
ATOM 3452 N N . ALA A 1 429 ? 1.798 -23.027 7.291 1.00 91.50 429 ALA A N 1
ATOM 3453 C CA . ALA A 1 429 ? 0.774 -23.931 6.775 1.00 91.50 429 ALA A CA 1
ATOM 3454 C C . ALA A 1 429 ? 1.317 -25.011 5.813 1.00 91.50 429 ALA A C 1
ATOM 3456 O O . ALA A 1 429 ? 0.523 -25.742 5.220 1.00 91.50 429 ALA A O 1
ATOM 3457 N N . GLY A 1 430 ? 2.640 -25.107 5.621 1.00 94.06 430 GLY A N 1
ATOM 3458 C CA . GLY A 1 430 ? 3.270 -26.142 4.797 1.00 94.06 430 GLY A CA 1
ATOM 3459 C C . GLY A 1 430 ? 2.967 -26.024 3.301 1.00 94.06 430 GLY A C 1
ATOM 3460 O O . GLY A 1 430 ? 2.935 -27.031 2.600 1.00 94.06 430 GLY A O 1
ATOM 3461 N N . LYS A 1 431 ? 2.715 -24.808 2.797 1.00 96.06 431 LYS A N 1
ATOM 3462 C CA . LYS A 1 431 ? 2.316 -24.574 1.393 1.00 96.06 431 LYS A CA 1
ATOM 3463 C C . LYS A 1 431 ? 3.463 -24.704 0.391 1.00 96.06 431 LYS A C 1
ATOM 3465 O O . LYS A 1 431 ? 3.214 -24.762 -0.809 1.00 96.06 431 LYS A O 1
ATOM 3470 N N . PHE A 1 432 ? 4.703 -24.764 0.871 1.00 96.38 432 PHE A N 1
ATOM 3471 C CA . PHE A 1 432 ? 5.900 -24.890 0.046 1.00 96.38 432 PHE A CA 1
ATOM 3472 C C . PHE A 1 432 ? 6.576 -26.247 0.290 1.00 96.38 432 PHE A C 1
ATOM 3474 O O . PHE A 1 432 ? 6.778 -26.624 1.446 1.00 96.38 432 PHE A O 1
ATOM 3481 N N . PRO A 1 433 ? 6.951 -26.989 -0.766 1.00 95.00 433 PRO A N 1
ATOM 3482 C CA . PRO A 1 433 ? 7.514 -28.331 -0.644 1.00 95.00 433 PRO A CA 1
ATOM 3483 C C . PRO A 1 433 ? 9.028 -28.301 -0.366 1.00 95.00 433 PRO A C 1
ATOM 3485 O O . PRO A 1 433 ? 9.815 -28.828 -1.152 1.00 95.00 433 PRO A O 1
ATOM 3488 N N . GLY A 1 434 ? 9.456 -27.675 0.734 1.00 96.00 434 GLY A N 1
ATOM 3489 C CA . GLY A 1 434 ? 10.868 -27.613 1.109 1.00 96.00 434 GLY A CA 1
ATOM 3490 C C . GLY A 1 434 ? 11.169 -26.721 2.306 1.00 96.00 434 GLY A C 1
ATOM 3491 O O . GLY A 1 434 ? 10.294 -26.423 3.115 1.00 96.00 434 GLY A O 1
ATOM 3492 N N . HIS A 1 435 ? 12.430 -26.318 2.421 1.00 97.75 435 HIS A N 1
ATOM 3493 C CA . HIS A 1 435 ? 12.876 -25.357 3.422 1.00 97.75 435 HIS A CA 1
ATOM 3494 C C . HIS A 1 435 ? 12.343 -23.969 3.064 1.00 97.75 435 HIS A C 1
ATOM 3496 O O . HIS A 1 435 ? 12.403 -23.582 1.901 1.00 97.75 435 HIS A O 1
ATOM 3502 N N . VAL A 1 436 ? 11.865 -23.196 4.037 1.00 98.25 436 VAL A N 1
ATOM 3503 C CA . VAL A 1 436 ? 11.413 -21.817 3.804 1.00 98.25 436 VAL A CA 1
ATOM 3504 C C . VAL A 1 436 ? 12.121 -20.865 4.751 1.00 98.25 436 VAL A C 1
ATOM 3506 O O . VAL A 1 436 ? 12.138 -21.084 5.959 1.00 98.25 436 VAL A O 1
ATOM 3509 N N . LEU A 1 437 ? 12.679 -19.789 4.209 1.00 98.00 437 LEU A N 1
ATOM 3510 C CA . LEU A 1 437 ? 13.315 -18.720 4.963 1.00 98.00 437 LEU A CA 1
ATOM 3511 C C . LEU A 1 437 ? 12.631 -17.395 4.613 1.00 98.00 437 LEU A C 1
ATOM 3513 O O . LEU A 1 437 ? 12.825 -16.854 3.525 1.00 98.00 437 LEU A O 1
ATOM 3517 N N . CYS A 1 438 ? 11.796 -16.880 5.515 1.00 98.31 438 CYS A N 1
ATOM 3518 C CA . CYS A 1 438 ? 11.186 -15.558 5.369 1.00 98.31 438 CYS A CA 1
ATOM 3519 C C . CYS A 1 438 ? 12.121 -14.512 5.960 1.00 98.31 438 CYS A C 1
ATOM 3521 O O . CYS A 1 438 ? 12.423 -14.596 7.145 1.00 98.31 438 CYS A O 1
ATOM 3523 N N . ILE A 1 439 ? 12.559 -13.535 5.172 1.00 98.44 439 ILE A N 1
ATOM 3524 C CA . ILE A 1 439 ? 13.597 -12.579 5.577 1.00 98.44 439 ILE A CA 1
ATOM 3525 C C . ILE A 1 439 ? 13.016 -11.173 5.526 1.00 98.44 439 ILE A C 1
ATOM 3527 O O . ILE A 1 439 ? 12.461 -10.787 4.502 1.00 98.44 439 ILE A O 1
ATOM 3531 N N . ALA A 1 440 ? 13.143 -10.399 6.600 1.00 98.00 440 ALA A N 1
ATOM 3532 C CA . ALA A 1 440 ? 12.735 -8.997 6.605 1.00 98.00 440 ALA A CA 1
ATOM 3533 C C . ALA A 1 440 ? 13.784 -8.107 5.917 1.00 98.00 440 ALA A C 1
ATOM 3535 O O . ALA A 1 440 ? 14.974 -8.415 5.938 1.00 98.00 440 ALA A O 1
ATOM 3536 N N . ASP A 1 441 ? 13.343 -7.002 5.312 1.00 98.12 441 ASP A N 1
ATOM 3537 C CA . ASP A 1 441 ? 14.236 -6.021 4.685 1.00 98.12 441 ASP A CA 1
ATOM 3538 C C . ASP A 1 441 ? 14.926 -5.162 5.761 1.00 98.12 441 ASP A C 1
ATOM 3540 O O . ASP A 1 441 ? 14.251 -4.353 6.406 1.00 98.12 441 ASP A O 1
ATOM 3544 N N . PRO A 1 442 ? 16.252 -5.292 5.964 1.00 97.25 442 PRO A N 1
ATOM 3545 C CA . PRO A 1 442 ? 16.955 -4.531 6.995 1.00 97.25 442 PRO A CA 1
ATOM 3546 C C . PRO A 1 442 ? 17.114 -3.052 6.627 1.00 97.25 442 PRO A C 1
ATOM 3548 O O . PRO A 1 442 ? 17.393 -2.223 7.486 1.00 97.25 442 PRO A O 1
ATOM 3551 N N . THR A 1 443 ? 16.911 -2.696 5.357 1.00 98.00 443 THR A N 1
ATOM 3552 C CA . THR A 1 443 ? 17.012 -1.316 4.869 1.00 98.00 443 THR A CA 1
ATOM 3553 C C . THR A 1 443 ? 15.926 -0.432 5.492 1.00 98.00 443 THR A C 1
ATOM 3555 O O . THR A 1 443 ? 16.104 0.776 5.618 1.00 98.00 443 THR A O 1
ATOM 3558 N N . LEU A 1 444 ? 14.806 -1.024 5.929 1.00 97.06 444 LEU A N 1
ATOM 3559 C CA . LEU A 1 444 ? 13.721 -0.300 6.597 1.00 97.06 444 LEU A CA 1
ATOM 3560 C C . LEU A 1 444 ? 14.122 0.248 7.978 1.00 97.06 444 LEU A C 1
ATOM 3562 O O . LEU A 1 444 ? 13.476 1.174 8.467 1.00 97.06 444 LEU A O 1
ATOM 3566 N N . GLU A 1 445 ? 15.181 -0.288 8.591 1.00 95.56 445 GLU A N 1
ATOM 3567 C CA . GLU A 1 445 ? 15.703 0.168 9.888 1.00 95.56 445 GLU A CA 1
ATOM 3568 C C . GLU A 1 445 ? 16.552 1.443 9.773 1.00 95.56 445 GLU A C 1
ATOM 3570 O O . GLU A 1 445 ? 16.871 2.063 10.783 1.00 95.56 445 GLU A O 1
ATOM 3575 N N . LEU A 1 446 ? 16.915 1.868 8.555 1.00 95.38 446 LEU A N 1
ATOM 3576 C CA . LEU A 1 446 ? 17.715 3.082 8.358 1.00 95.38 446 LEU A CA 1
ATOM 3577 C C . LEU A 1 446 ? 16.969 4.356 8.762 1.00 95.38 446 LEU A C 1
ATOM 3579 O O . LEU A 1 446 ? 17.601 5.324 9.176 1.00 95.38 446 LEU A O 1
ATOM 3583 N N . HIS A 1 447 ? 15.641 4.373 8.612 1.00 94.19 447 HIS A N 1
ATOM 3584 C CA . HIS A 1 447 ? 14.813 5.523 8.963 1.00 94.19 447 HIS A CA 1
ATOM 3585 C C . HIS A 1 447 ? 13.344 5.124 9.159 1.00 94.19 447 HIS A C 1
ATOM 3587 O O . HIS A 1 447 ? 12.846 4.193 8.523 1.00 94.19 447 HIS A O 1
ATOM 3593 N N . GLU A 1 448 ? 12.609 5.857 9.995 1.00 86.12 448 GLU A N 1
ATOM 3594 C CA . GLU A 1 448 ? 11.188 5.588 10.271 1.00 86.12 448 GLU A CA 1
ATOM 3595 C C . GLU A 1 448 ? 10.266 5.779 9.053 1.00 86.12 448 GLU A C 1
ATOM 3597 O O . GLU A 1 448 ? 9.281 5.056 8.894 1.00 86.12 448 GLU A O 1
ATOM 3602 N N . ASP A 1 449 ? 10.638 6.680 8.141 1.00 83.81 449 ASP A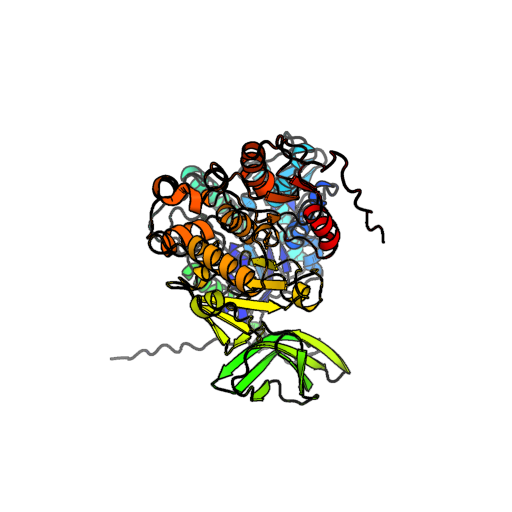 N 1
ATOM 3603 C CA . ASP A 1 449 ? 9.921 6.932 6.881 1.00 83.81 449 ASP A CA 1
ATOM 3604 C C . ASP A 1 449 ? 10.105 5.846 5.812 1.00 83.81 449 ASP A C 1
ATOM 3606 O O . ASP A 1 449 ? 9.414 5.861 4.785 1.00 83.81 449 ASP A O 1
ATOM 3610 N N . MET A 1 450 ? 11.018 4.894 6.024 1.00 91.88 450 MET A N 1
ATOM 3611 C CA . MET A 1 450 ? 11.260 3.814 5.074 1.00 91.88 450 MET A CA 1
ATOM 3612 C C . MET A 1 450 ? 10.110 2.804 5.127 1.00 91.88 450 MET A C 1
ATOM 3614 O O . MET A 1 450 ? 9.990 1.994 6.049 1.00 91.88 450 MET A O 1
ATOM 3618 N N . GLN A 1 451 ? 9.257 2.852 4.105 1.00 93.38 451 GLN A N 1
ATOM 3619 C CA . GLN A 1 451 ? 8.158 1.902 3.890 1.00 93.38 451 GLN A CA 1
ATOM 3620 C C . GLN A 1 451 ? 8.524 0.801 2.888 1.00 93.38 451 GLN A C 1
ATOM 3622 O O . GLN A 1 451 ? 7.878 -0.243 2.850 1.00 93.38 451 GLN A O 1
ATOM 3627 N N . LEU A 1 452 ? 9.555 1.019 2.073 1.00 97.06 452 LEU A N 1
ATOM 3628 C CA . LEU A 1 452 ? 10.068 0.056 1.110 1.00 97.06 452 LEU A CA 1
ATOM 3629 C C . LEU A 1 452 ? 11.553 0.345 0.866 1.00 97.06 452 LEU A C 1
ATOM 3631 O O . LEU A 1 452 ? 11.898 1.471 0.521 1.00 97.06 452 LEU A O 1
ATOM 3635 N N . GLY A 1 453 ? 12.417 -0.649 1.083 1.00 97.06 453 GLY A N 1
ATOM 3636 C CA . GLY A 1 453 ? 13.871 -0.489 0.998 1.00 97.06 453 GLY A CA 1
ATOM 3637 C C . GLY A 1 453 ? 14.545 -1.357 -0.061 1.00 97.06 453 GLY A C 1
ATOM 3638 O O . GLY A 1 453 ? 15.735 -1.185 -0.311 1.00 97.06 453 GLY A O 1
ATOM 3639 N N . TRP A 1 454 ? 13.799 -2.268 -0.696 1.00 98.44 454 TRP A N 1
ATOM 3640 C CA . TRP A 1 454 ? 14.275 -3.173 -1.746 1.00 98.44 454 TRP A CA 1
ATOM 3641 C C . TRP A 1 454 ? 15.530 -3.986 -1.383 1.00 98.44 454 TRP A C 1
ATOM 3643 O O . TRP A 1 454 ? 16.180 -4.534 -2.278 1.00 98.44 454 TRP A O 1
ATOM 3653 N N . TYR A 1 455 ? 15.841 -4.133 -0.089 1.00 98.38 455 TYR A N 1
ATOM 3654 C CA . TYR A 1 455 ? 17.063 -4.776 0.408 1.00 98.38 455 TYR A CA 1
ATOM 3655 C C . TYR A 1 455 ? 18.345 -4.108 -0.119 1.00 98.38 455 TYR A C 1
ATOM 3657 O O . TYR A 1 455 ? 19.349 -4.779 -0.340 1.00 98.38 455 TYR A O 1
ATOM 3665 N N . LEU A 1 456 ? 18.325 -2.795 -0.362 1.00 98.19 456 LEU A N 1
ATOM 3666 C CA . LEU A 1 456 ? 19.458 -2.071 -0.949 1.00 98.19 456 LEU A CA 1
ATOM 3667 C C . LEU A 1 456 ? 20.623 -1.883 0.024 1.00 98.19 456 LEU A C 1
ATOM 3669 O O . LEU A 1 456 ? 21.785 -1.921 -0.382 1.00 98.19 456 LEU A O 1
ATOM 3673 N N . GLY A 1 457 ? 20.318 -1.662 1.301 1.00 98.12 457 GLY A N 1
ATOM 3674 C CA . GLY A 1 457 ? 21.294 -1.178 2.264 1.00 98.12 457 GLY A CA 1
ATOM 3675 C C . GLY A 1 457 ? 21.688 0.281 2.011 1.00 98.12 457 GLY A C 1
ATOM 3676 O O . GLY A 1 457 ? 20.819 1.136 1.855 1.00 98.12 457 GLY A O 1
ATOM 3677 N N . THR A 1 458 ? 22.990 0.572 1.983 1.00 98.06 458 THR A N 1
ATOM 3678 C CA . THR A 1 458 ? 23.533 1.919 1.736 1.00 98.06 458 THR A CA 1
ATOM 3679 C C . THR A 1 458 ? 24.467 1.944 0.525 1.00 98.06 458 THR A C 1
ATOM 3681 O O . THR A 1 458 ? 24.892 0.907 0.008 1.00 98.06 458 THR A O 1
ATOM 3684 N N . ASP A 1 459 ? 24.835 3.142 0.079 1.00 96.19 459 ASP A N 1
ATOM 3685 C CA . ASP A 1 459 ? 25.862 3.394 -0.930 1.00 96.19 459 ASP A CA 1
ATOM 3686 C C . ASP A 1 459 ? 27.182 2.675 -0.595 1.00 96.19 459 ASP A C 1
ATOM 3688 O O . ASP A 1 459 ? 27.793 2.056 -1.472 1.00 96.19 459 ASP A O 1
ATOM 3692 N N . LYS A 1 460 ? 27.562 2.659 0.688 1.00 96.62 460 LYS A N 1
ATOM 3693 C CA . LYS A 1 460 ? 28.760 1.988 1.218 1.00 96.62 460 LYS A CA 1
ATOM 3694 C C . LYS A 1 460 ? 28.604 0.475 1.372 1.00 96.62 460 LYS A C 1
ATOM 3696 O O . LYS A 1 460 ? 29.556 -0.257 1.099 1.00 96.62 460 LYS A O 1
ATOM 3701 N N . HIS A 1 461 ? 27.442 -0.000 1.819 1.00 97.69 461 HIS A N 1
ATOM 3702 C CA . HIS A 1 461 ? 27.232 -1.404 2.181 1.00 97.69 461 HIS A CA 1
ATOM 3703 C C . HIS A 1 461 ? 25.967 -1.966 1.525 1.00 97.69 461 HIS A C 1
ATOM 3705 O O . HIS A 1 461 ? 24.857 -1.758 2.011 1.00 97.69 461 HIS A O 1
ATOM 3711 N N . ASP A 1 462 ? 26.155 -2.728 0.446 1.00 97.94 462 ASP A N 1
ATOM 3712 C CA . ASP A 1 462 ? 25.080 -3.385 -0.308 1.00 97.94 462 ASP A CA 1
ATOM 3713 C C . ASP A 1 462 ? 24.490 -4.562 0.482 1.00 97.94 462 ASP A C 1
ATOM 3715 O O . ASP A 1 462 ? 25.124 -5.616 0.616 1.00 97.94 462 ASP A O 1
ATOM 3719 N N . ALA A 1 463 ? 23.273 -4.382 1.000 1.00 98.31 463 ALA A N 1
ATOM 3720 C CA . ALA A 1 463 ? 22.581 -5.432 1.743 1.00 98.31 463 ALA A CA 1
ATOM 3721 C C . ALA A 1 463 ? 22.172 -6.602 0.831 1.00 98.31 463 ALA A C 1
ATOM 3723 O O . ALA A 1 463 ? 22.226 -7.759 1.239 1.00 98.31 463 ALA A O 1
ATOM 3724 N N . SER A 1 464 ? 21.828 -6.348 -0.434 1.00 97.19 464 SER A N 1
ATOM 3725 C CA . SER A 1 464 ? 21.435 -7.407 -1.371 1.00 97.19 464 SER A CA 1
ATOM 3726 C C . SER A 1 464 ? 22.614 -8.317 -1.735 1.00 97.19 464 SER A C 1
ATOM 3728 O O . SER A 1 464 ? 22.471 -9.539 -1.789 1.00 97.19 464 SER A O 1
ATOM 3730 N N . GLU A 1 465 ? 23.806 -7.743 -1.908 1.00 97.25 465 GLU A N 1
ATOM 3731 C CA . GLU A 1 465 ? 25.037 -8.497 -2.158 1.00 97.25 465 GLU A CA 1
ATOM 3732 C C . GLU A 1 465 ? 25.413 -9.371 -0.959 1.00 97.25 465 GLU A C 1
ATOM 3734 O O . GLU A 1 465 ? 25.688 -10.564 -1.103 1.00 97.25 465 GLU A O 1
ATOM 3739 N N . GLU A 1 466 ? 25.406 -8.802 0.246 1.00 97.56 466 GLU A N 1
ATOM 3740 C CA . GLU A 1 466 ? 25.708 -9.555 1.461 1.00 97.56 466 GLU A CA 1
ATOM 3741 C C . GLU A 1 466 ? 24.682 -10.665 1.723 1.00 97.56 466 GLU A C 1
ATOM 3743 O O . GLU A 1 466 ? 25.074 -11.808 1.978 1.00 97.56 466 GLU A O 1
ATOM 3748 N N . LEU A 1 467 ? 23.389 -10.368 1.578 1.00 98.25 467 LEU A N 1
ATOM 3749 C CA . LEU A 1 467 ? 22.324 -11.351 1.736 1.00 98.25 467 LEU A CA 1
ATOM 3750 C C . LEU A 1 467 ? 22.443 -12.496 0.723 1.00 98.25 467 LEU A C 1
ATOM 3752 O O . LEU A 1 467 ? 22.258 -13.654 1.093 1.00 98.25 467 LEU A O 1
ATOM 3756 N N . SER A 1 468 ? 22.797 -12.209 -0.534 1.00 97.25 468 SER A N 1
ATOM 3757 C CA . SER A 1 468 ? 22.954 -13.244 -1.565 1.00 97.25 468 SER A CA 1
ATOM 3758 C C . SER A 1 468 ? 24.047 -14.262 -1.206 1.00 97.25 468 SER A C 1
ATOM 3760 O O . SER A 1 468 ? 23.837 -15.477 -1.290 1.00 97.25 468 SER A O 1
ATOM 3762 N N . ARG A 1 469 ? 25.188 -13.777 -0.694 1.00 95.81 469 ARG A N 1
ATOM 3763 C CA . ARG A 1 469 ? 26.287 -14.618 -0.203 1.00 95.81 469 ARG A CA 1
ATOM 3764 C C . ARG A 1 469 ? 25.864 -15.420 1.021 1.00 95.81 469 ARG A C 1
ATOM 3766 O O . ARG A 1 469 ? 26.204 -16.601 1.119 1.00 95.81 469 ARG A O 1
ATOM 3773 N N . PHE A 1 470 ? 25.100 -14.806 1.923 1.00 96.12 470 PHE A N 1
ATOM 3774 C CA . PHE A 1 470 ? 24.575 -15.486 3.101 1.00 96.12 470 PHE A CA 1
ATOM 3775 C C . PHE A 1 470 ? 23.636 -16.633 2.709 1.00 96.12 470 PHE A C 1
ATOM 3777 O O . PHE A 1 470 ? 23.832 -17.758 3.164 1.00 96.12 470 PHE A O 1
ATOM 3784 N N . ILE A 1 471 ? 22.669 -16.388 1.820 1.00 97.62 471 ILE A N 1
ATOM 3785 C CA . ILE A 1 471 ? 21.722 -17.403 1.329 1.00 97.62 471 ILE A CA 1
ATOM 3786 C C . ILE A 1 471 ? 22.462 -18.577 0.686 1.00 97.62 471 ILE A C 1
ATOM 3788 O O . ILE A 1 471 ? 22.141 -19.730 0.970 1.00 97.62 471 ILE A O 1
ATOM 3792 N N . LEU A 1 472 ? 23.486 -18.310 -0.130 1.00 96.12 472 LEU A N 1
ATOM 3793 C CA . LEU A 1 472 ? 24.287 -19.365 -0.750 1.00 96.12 472 LEU A CA 1
ATOM 3794 C C . LEU A 1 472 ? 24.998 -20.243 0.296 1.00 96.12 472 LEU A C 1
ATOM 3796 O O . LEU A 1 472 ? 25.062 -21.463 0.146 1.00 96.12 472 LEU A O 1
ATOM 3800 N N . ARG A 1 473 ? 25.526 -19.646 1.372 1.00 95.00 473 ARG A N 1
ATOM 3801 C CA . ARG A 1 473 ? 26.144 -20.398 2.479 1.00 95.00 473 ARG A CA 1
ATOM 3802 C C . ARG A 1 473 ? 25.111 -21.153 3.306 1.00 95.00 473 ARG A C 1
ATOM 3804 O O . ARG A 1 473 ? 25.354 -22.305 3.645 1.00 95.00 473 ARG A O 1
ATOM 3811 N N . PHE A 1 474 ? 23.955 -20.547 3.557 1.00 95.25 474 PHE A N 1
ATOM 3812 C CA . PHE A 1 474 ? 22.836 -21.188 4.240 1.00 95.25 474 PHE A CA 1
ATOM 3813 C C . PHE A 1 474 ? 22.361 -22.434 3.479 1.00 95.25 474 PHE A C 1
ATOM 3815 O O . PHE A 1 474 ? 22.249 -23.506 4.063 1.00 95.25 474 PHE A O 1
ATOM 3822 N N . ALA A 1 475 ? 22.170 -22.337 2.159 1.00 95.94 475 ALA A N 1
ATOM 3823 C CA . ALA A 1 475 ? 21.846 -23.485 1.312 1.00 95.94 475 ALA A CA 1
ATOM 3824 C C . ALA A 1 475 ? 22.936 -24.571 1.372 1.00 95.94 475 ALA A C 1
ATOM 3826 O O . ALA A 1 475 ? 22.627 -25.752 1.520 1.00 95.94 475 ALA A O 1
ATOM 3827 N N . GLY A 1 476 ? 24.214 -24.176 1.350 1.00 93.50 476 GLY A N 1
ATOM 3828 C CA . GLY A 1 476 ? 25.342 -25.095 1.515 1.00 93.50 476 GLY A CA 1
ATOM 3829 C C . GLY A 1 476 ? 25.362 -25.820 2.868 1.00 93.50 476 GLY A C 1
ATOM 3830 O O . GLY A 1 476 ? 25.715 -27.000 2.913 1.00 93.50 476 GLY A O 1
ATOM 3831 N N . ALA A 1 477 ? 24.936 -25.157 3.949 1.00 91.69 477 ALA A N 1
ATOM 3832 C CA . ALA A 1 477 ? 24.770 -25.771 5.268 1.00 91.69 477 ALA A CA 1
ATOM 3833 C C . ALA A 1 477 ? 23.643 -26.812 5.299 1.00 91.69 477 ALA A C 1
ATOM 3835 O O . ALA A 1 477 ? 23.737 -27.797 6.023 1.00 91.69 477 ALA A O 1
ATOM 3836 N N . LEU A 1 478 ? 22.620 -26.637 4.459 1.00 92.88 478 LEU A N 1
ATOM 3837 C CA . LEU A 1 478 ? 21.566 -27.629 4.229 1.00 92.88 478 LEU A CA 1
ATOM 3838 C C . LEU A 1 478 ? 21.976 -28.732 3.234 1.00 92.88 478 LEU A C 1
ATOM 3840 O O . LEU A 1 478 ? 21.189 -29.636 2.957 1.00 92.88 478 LEU A O 1
ATOM 3844 N N . GLY A 1 479 ? 23.188 -28.667 2.671 1.00 93.25 479 GLY A N 1
ATOM 3845 C CA . GLY A 1 479 ? 23.657 -29.599 1.644 1.00 93.25 479 GLY A CA 1
ATOM 3846 C C . GLY A 1 479 ? 22.975 -29.417 0.285 1.00 93.25 479 GLY A C 1
ATOM 3847 O O . GLY A 1 479 ? 22.933 -30.365 -0.497 1.00 93.25 479 GLY A O 1
ATOM 3848 N N . LEU A 1 480 ? 22.433 -28.226 0.009 1.00 95.56 480 LEU A N 1
ATOM 3849 C CA . LEU A 1 480 ? 21.683 -27.925 -1.207 1.00 95.56 480 LEU A CA 1
ATOM 3850 C C . LEU A 1 480 ? 22.551 -27.185 -2.242 1.00 95.56 480 LEU A C 1
ATOM 3852 O O . LEU A 1 480 ? 23.234 -26.217 -1.891 1.00 95.56 480 LEU A O 1
ATOM 3856 N N . PRO A 1 481 ? 22.517 -27.594 -3.523 1.00 95.81 481 PRO A N 1
ATOM 3857 C CA . PRO A 1 481 ? 23.112 -26.828 -4.616 1.00 95.81 481 PRO A CA 1
ATOM 3858 C C . PRO A 1 481 ? 22.323 -25.541 -4.918 1.00 95.81 481 PRO A C 1
ATOM 3860 O O . PRO A 1 481 ? 21.161 -25.392 -4.544 1.00 95.81 481 PRO A O 1
ATOM 3863 N N . ALA A 1 482 ? 22.955 -24.594 -5.621 1.00 94.75 482 ALA A N 1
ATOM 3864 C CA . ALA A 1 482 ? 22.365 -23.280 -5.898 1.00 94.75 482 ALA A CA 1
ATOM 3865 C C . ALA A 1 482 ? 21.116 -23.326 -6.803 1.00 94.75 482 ALA A C 1
ATOM 3867 O O . ALA A 1 482 ? 20.242 -22.472 -6.683 1.00 94.75 482 ALA A O 1
ATOM 3868 N N . ASP A 1 483 ? 20.986 -24.348 -7.654 1.00 95.25 483 ASP A N 1
ATOM 3869 C CA . ASP A 1 483 ? 19.797 -24.585 -8.491 1.00 95.25 483 ASP A CA 1
ATOM 3870 C C . ASP A 1 483 ? 18.565 -25.059 -7.696 1.00 95.25 483 ASP A C 1
ATOM 3872 O O . ASP A 1 483 ? 17.452 -25.091 -8.221 1.00 95.25 483 ASP A O 1
ATOM 3876 N N . LYS A 1 484 ? 18.736 -25.369 -6.404 1.00 97.12 484 LYS A N 1
ATOM 3877 C CA . LYS A 1 484 ? 17.655 -25.633 -5.446 1.00 97.12 484 LYS A CA 1
ATOM 3878 C C . LYS A 1 484 ? 17.245 -24.393 -4.647 1.00 97.12 484 LYS A C 1
ATOM 3880 O O . LYS A 1 484 ? 16.414 -24.517 -3.748 1.00 97.12 484 LYS A O 1
ATOM 3885 N N . ILE A 1 485 ? 17.795 -23.216 -4.956 1.00 98.62 485 ILE A N 1
ATOM 3886 C CA . ILE A 1 485 ? 17.429 -21.945 -4.319 1.00 98.62 485 ILE A CA 1
ATOM 3887 C C . ILE A 1 485 ? 16.359 -21.245 -5.163 1.00 98.62 485 ILE A C 1
ATOM 3889 O O . ILE A 1 485 ? 16.579 -20.899 -6.326 1.00 98.62 485 ILE A O 1
ATOM 3893 N N . ILE A 1 486 ? 15.202 -21.007 -4.550 1.00 98.75 486 ILE A N 1
ATOM 3894 C CA . ILE A 1 486 ? 14.049 -20.337 -5.154 1.00 98.75 486 ILE A CA 1
ATOM 3895 C C . ILE A 1 486 ? 13.781 -19.067 -4.354 1.00 98.75 486 ILE A C 1
ATOM 3897 O O . ILE A 1 486 ? 13.523 -19.127 -3.157 1.00 98.75 486 ILE A O 1
ATOM 3901 N N . ILE A 1 487 ? 13.840 -17.908 -4.995 1.00 98.81 487 ILE A N 1
ATOM 3902 C CA . ILE A 1 487 ? 13.703 -16.604 -4.345 1.00 98.81 487 ILE A CA 1
ATOM 3903 C C . ILE A 1 487 ? 12.389 -15.985 -4.789 1.00 98.81 487 ILE A C 1
ATOM 3905 O O . ILE A 1 487 ? 12.157 -15.815 -5.979 1.00 98.81 487 ILE A O 1
ATOM 3909 N N . TRP A 1 488 ? 11.524 -15.663 -3.838 1.00 98.69 488 TRP A N 1
ATOM 3910 C CA . TRP A 1 488 ? 10.123 -15.362 -4.085 1.00 98.69 488 TRP A CA 1
ATOM 3911 C C . TRP A 1 488 ? 9.729 -14.032 -3.455 1.00 98.69 488 TRP A C 1
ATOM 3913 O O . TRP A 1 488 ? 9.915 -13.808 -2.255 1.00 98.69 488 TRP A O 1
ATOM 3923 N N . GLY A 1 489 ? 9.096 -13.163 -4.241 1.00 98.25 489 GLY A N 1
ATOM 3924 C CA . GLY A 1 489 ? 8.530 -11.928 -3.717 1.00 98.25 489 GLY A CA 1
ATOM 3925 C C . GLY A 1 489 ? 7.564 -11.237 -4.669 1.00 98.25 489 GLY A C 1
ATOM 3926 O O . GLY A 1 489 ? 7.564 -11.466 -5.877 1.00 98.25 489 GLY A O 1
ATOM 3927 N N . SER A 1 490 ? 6.737 -10.358 -4.103 1.00 97.88 490 SER A N 1
ATOM 3928 C CA . SER A 1 490 ? 5.782 -9.532 -4.848 1.00 97.88 490 SER A CA 1
ATOM 3929 C C . SER A 1 490 ? 6.126 -8.055 -4.755 1.00 97.88 490 SER A C 1
ATOM 3931 O O . SER A 1 490 ? 6.604 -7.623 -3.702 1.00 97.88 490 SER A O 1
ATOM 3933 N N . SER A 1 491 ? 5.795 -7.263 -5.779 1.00 96.44 491 SER A N 1
ATOM 3934 C CA . SER A 1 491 ? 6.055 -5.819 -5.790 1.00 96.44 491 SER A CA 1
ATOM 3935 C C . SER A 1 491 ? 7.531 -5.573 -5.453 1.00 96.44 491 SER A C 1
ATOM 3937 O O . SER A 1 491 ? 8.406 -6.128 -6.126 1.00 96.44 491 SER A O 1
ATOM 3939 N N . GLY A 1 492 ? 7.828 -4.828 -4.384 1.00 97.75 492 GLY A N 1
ATOM 3940 C CA . GLY A 1 492 ? 9.202 -4.543 -3.975 1.00 97.75 492 GLY A CA 1
ATOM 3941 C C . GLY A 1 492 ? 10.001 -5.793 -3.599 1.00 97.75 492 GLY A C 1
ATOM 3942 O O . GLY A 1 492 ? 11.182 -5.888 -3.917 1.00 97.75 492 GLY A O 1
ATOM 3943 N N . GLY A 1 493 ? 9.343 -6.810 -3.037 1.00 98.19 493 GLY A N 1
ATOM 3944 C CA . GLY A 1 493 ? 9.971 -8.109 -2.796 1.00 98.19 493 GLY A CA 1
ATOM 3945 C C . GLY A 1 493 ? 10.270 -8.865 -4.095 1.00 98.19 493 GLY A C 1
ATOM 3946 O O . GLY A 1 493 ? 11.208 -9.651 -4.141 1.00 98.19 493 GLY A O 1
ATOM 3947 N N . GLY A 1 494 ? 9.503 -8.617 -5.163 1.00 98.62 494 GLY A N 1
ATOM 3948 C CA . GLY A 1 494 ? 9.744 -9.187 -6.491 1.00 98.62 494 GLY A CA 1
ATOM 3949 C C . GLY A 1 494 ? 10.972 -8.574 -7.164 1.00 98.62 494 GLY A C 1
ATOM 3950 O O . GLY A 1 494 ? 11.791 -9.305 -7.717 1.00 98.62 494 GLY A O 1
ATOM 3951 N N . PHE A 1 495 ? 11.162 -7.258 -7.024 1.00 98.81 495 PHE A N 1
ATOM 3952 C CA . PHE A 1 495 ? 12.417 -6.594 -7.390 1.00 98.81 495 PHE A CA 1
ATOM 3953 C C . PHE A 1 495 ? 13.600 -7.234 -6.656 1.00 98.81 495 PHE A C 1
ATOM 3955 O O . PHE A 1 495 ? 14.595 -7.616 -7.270 1.00 98.81 495 PHE A O 1
ATOM 3962 N N . SER A 1 496 ? 13.483 -7.410 -5.338 1.00 98.62 496 SER A N 1
ATOM 3963 C CA . SER A 1 496 ? 14.555 -7.994 -4.532 1.00 98.62 496 SER A CA 1
ATOM 3964 C C . SER A 1 496 ? 14.798 -9.466 -4.872 1.00 98.62 496 SER A C 1
ATOM 3966 O O . SER A 1 496 ? 15.945 -9.902 -4.860 1.00 98.62 496 SER A O 1
ATOM 3968 N N . ALA A 1 497 ? 13.767 -10.218 -5.270 1.00 98.81 497 ALA A N 1
ATOM 3969 C CA . ALA A 1 497 ? 13.928 -11.591 -5.738 1.00 98.81 497 ALA A CA 1
ATOM 3970 C C . ALA A 1 497 ? 14.770 -11.653 -7.019 1.00 98.81 497 ALA A C 1
ATOM 3972 O O . ALA A 1 497 ? 15.716 -12.439 -7.100 1.00 98.81 497 ALA A O 1
ATOM 3973 N N . LEU A 1 498 ? 14.481 -10.771 -7.983 1.00 98.81 498 LEU A N 1
ATOM 3974 C CA . LEU A 1 498 ? 15.283 -10.614 -9.198 1.00 98.81 498 LEU A CA 1
ATOM 3975 C C . LEU A 1 498 ? 16.713 -10.161 -8.875 1.00 98.81 498 LEU A C 1
ATOM 3977 O O . LEU A 1 498 ? 17.657 -10.664 -9.480 1.00 98.81 498 LEU A O 1
ATOM 3981 N N . SER A 1 499 ? 16.880 -9.255 -7.911 1.00 98.44 499 SER A N 1
ATOM 3982 C CA . SER A 1 499 ? 18.181 -8.732 -7.480 1.00 98.44 499 SER A CA 1
ATOM 3983 C C . SER A 1 499 ? 19.054 -9.823 -6.844 1.00 98.44 499 SER A C 1
ATOM 3985 O O . SER A 1 499 ? 20.219 -9.987 -7.203 1.00 98.44 499 SER A O 1
ATOM 3987 N N . LEU A 1 500 ? 18.511 -10.633 -5.933 1.00 98.50 500 LEU A N 1
ATOM 3988 C CA . LEU A 1 500 ? 19.279 -11.716 -5.312 1.00 98.50 500 LEU A CA 1
ATOM 3989 C C . LEU A 1 500 ? 19.590 -12.833 -6.317 1.00 98.50 500 LEU A C 1
ATOM 3991 O O . LEU A 1 500 ? 20.721 -13.311 -6.369 1.00 98.50 500 LEU A O 1
ATOM 3995 N N . ALA A 1 501 ? 18.630 -13.222 -7.162 1.00 98.06 501 ALA A N 1
ATOM 3996 C CA . ALA A 1 501 ? 18.858 -14.273 -8.155 1.00 98.06 501 ALA A CA 1
ATOM 3997 C C . ALA A 1 501 ? 19.851 -13.850 -9.245 1.00 98.06 501 ALA A C 1
ATOM 3999 O O . ALA A 1 501 ? 20.544 -14.707 -9.791 1.00 98.06 501 ALA A O 1
ATOM 4000 N N . SER A 1 502 ? 19.987 -12.548 -9.531 1.00 97.00 502 SER A N 1
ATOM 4001 C CA . SER A 1 502 ? 21.014 -12.072 -10.462 1.00 97.00 502 SER A CA 1
ATOM 4002 C C . SER A 1 502 ? 22.439 -12.316 -9.945 1.00 97.00 502 SER A C 1
ATOM 4004 O O . SER A 1 502 ? 23.359 -12.365 -10.759 1.00 97.00 502 SER A O 1
ATOM 4006 N N . ARG A 1 503 ? 22.608 -12.478 -8.622 1.00 95.56 503 ARG A N 1
ATOM 4007 C CA . ARG A 1 503 ? 23.887 -12.666 -7.907 1.00 95.56 503 ARG A CA 1
ATOM 4008 C C . ARG A 1 503 ? 24.154 -14.110 -7.482 1.00 95.56 503 ARG A C 1
ATOM 4010 O O . ARG A 1 503 ? 25.301 -14.476 -7.243 1.00 95.56 503 ARG A O 1
ATOM 4017 N N . ILE A 1 504 ? 23.114 -14.937 -7.388 1.00 96.94 504 ILE A N 1
ATOM 4018 C CA . ILE A 1 504 ? 23.234 -16.365 -7.080 1.00 96.94 504 ILE A CA 1
ATOM 4019 C C . ILE A 1 504 ? 23.068 -17.150 -8.377 1.00 96.94 504 ILE A C 1
ATOM 4021 O O . ILE A 1 504 ? 21.951 -17.361 -8.849 1.00 96.94 504 ILE A O 1
ATOM 4025 N N . GLU A 1 505 ? 24.184 -17.581 -8.960 1.00 93.81 505 GLU A N 1
ATOM 4026 C CA . GLU A 1 505 ? 24.168 -18.382 -10.183 1.00 93.81 505 GLU A CA 1
ATOM 4027 C C . GLU A 1 505 ? 23.291 -19.631 -10.030 1.00 93.81 505 GLU A C 1
ATOM 4029 O O . GLU A 1 505 ? 23.362 -20.334 -9.021 1.00 93.81 505 GLU A O 1
ATOM 4034 N N . LYS A 1 506 ? 22.496 -19.921 -11.066 1.00 95.56 506 LYS A N 1
ATOM 4035 C CA . LYS A 1 506 ? 21.525 -21.030 -11.137 1.00 95.56 506 LYS A CA 1
ATOM 4036 C C . LYS A 1 506 ? 20.288 -20.903 -10.240 1.00 95.56 506 LYS A C 1
ATOM 4038 O O . LYS A 1 506 ? 19.391 -21.731 -10.370 1.00 95.56 506 LYS A O 1
ATOM 4043 N N . ALA A 1 507 ? 20.182 -19.884 -9.386 1.00 97.56 507 ALA A N 1
ATOM 4044 C CA . ALA A 1 507 ? 18.967 -19.672 -8.601 1.00 97.56 507 ALA A CA 1
ATOM 4045 C C . ALA A 1 507 ? 17.768 -19.300 -9.493 1.00 97.56 507 ALA A C 1
ATOM 4047 O O . ALA A 1 507 ? 17.918 -18.757 -10.593 1.00 97.56 507 ALA A O 1
ATOM 4048 N N . THR A 1 508 ? 16.559 -19.555 -8.988 1.00 98.44 508 THR A N 1
ATOM 4049 C CA . THR A 1 508 ? 15.304 -19.166 -9.648 1.00 98.44 508 THR A CA 1
ATOM 4050 C C . THR A 1 508 ? 14.649 -18.005 -8.907 1.00 98.44 508 THR A C 1
ATOM 4052 O O . THR A 1 508 ? 14.317 -18.139 -7.734 1.00 98.44 508 THR A O 1
ATOM 4055 N N . ALA A 1 509 ? 14.411 -16.883 -9.586 1.00 98.69 509 ALA A N 1
ATOM 4056 C CA . ALA A 1 509 ? 13.547 -15.813 -9.093 1.00 98.69 509 ALA A CA 1
ATOM 4057 C C . ALA A 1 509 ? 12.089 -16.053 -9.496 1.00 98.69 509 ALA A C 1
ATOM 4059 O O . ALA A 1 509 ? 11.800 -16.325 -10.659 1.00 98.69 509 ALA A O 1
ATOM 4060 N N . VAL A 1 510 ? 11.176 -15.867 -8.549 1.00 98.75 510 VAL A N 1
ATOM 4061 C CA . VAL A 1 510 ? 9.728 -15.794 -8.740 1.00 98.75 510 VAL A CA 1
ATOM 4062 C C . VAL A 1 510 ? 9.290 -14.387 -8.352 1.00 98.75 510 VAL A C 1
ATOM 4064 O O . VAL A 1 510 ? 9.270 -14.029 -7.172 1.00 98.75 510 VAL A O 1
ATOM 4067 N N . ALA A 1 511 ? 8.980 -13.575 -9.358 1.00 98.62 511 ALA A N 1
ATOM 4068 C CA . ALA A 1 511 ? 8.709 -12.154 -9.202 1.00 98.62 511 ALA A CA 1
ATOM 4069 C C . ALA A 1 511 ? 7.257 -11.849 -9.587 1.00 98.62 511 ALA A C 1
ATOM 4071 O O . ALA A 1 511 ? 6.886 -11.919 -10.759 1.00 98.62 511 ALA A O 1
ATOM 4072 N N . ILE A 1 512 ? 6.429 -11.518 -8.593 1.00 98.44 512 ILE A N 1
ATOM 4073 C CA . ILE A 1 512 ? 5.001 -11.238 -8.782 1.00 98.44 512 ILE A CA 1
ATOM 4074 C C . ILE A 1 512 ? 4.762 -9.730 -8.843 1.00 98.44 512 ILE A C 1
ATOM 4076 O O . ILE A 1 512 ? 5.073 -9.032 -7.879 1.00 98.44 512 ILE A O 1
ATOM 4080 N N . ASN A 1 513 ? 4.162 -9.218 -9.923 1.00 97.38 513 ASN A N 1
ATOM 4081 C CA . ASN A 1 513 ? 3.823 -7.792 -10.078 1.00 97.38 513 ASN A CA 1
ATOM 4082 C C . ASN A 1 513 ? 4.988 -6.868 -9.669 1.00 97.38 513 ASN A C 1
ATOM 4084 O O . ASN A 1 513 ? 4.817 -5.920 -8.902 1.00 97.38 513 ASN A O 1
ATOM 4088 N N . ALA A 1 514 ? 6.207 -7.239 -10.061 1.00 98.12 514 ALA A N 1
ATOM 4089 C CA . ALA A 1 514 ? 7.425 -6.673 -9.501 1.00 98.12 514 ALA A CA 1
ATOM 4090 C C . ALA A 1 514 ? 7.725 -5.289 -10.081 1.00 98.12 514 ALA A C 1
ATOM 4092 O O . ALA A 1 514 ? 7.538 -5.060 -11.277 1.00 98.12 514 ALA A O 1
ATOM 4093 N N . GLN A 1 515 ? 8.279 -4.390 -9.263 1.00 98.31 515 GLN A N 1
ATOM 4094 C CA . GLN A 1 515 ? 9.107 -3.330 -9.835 1.00 98.31 515 GLN A CA 1
ATOM 4095 C C . GLN A 1 515 ? 10.378 -3.958 -10.419 1.00 98.31 515 GLN A C 1
ATOM 4097 O O . GLN A 1 515 ? 10.887 -4.963 -9.923 1.00 98.31 515 GLN A O 1
ATOM 4102 N N . THR A 1 516 ? 10.907 -3.353 -11.474 1.00 98.25 516 THR A N 1
ATOM 4103 C CA . THR A 1 516 ? 12.158 -3.785 -12.128 1.00 98.25 516 THR A CA 1
ATOM 4104 C C . THR A 1 516 ? 13.145 -2.633 -12.308 1.00 98.25 516 THR A C 1
ATOM 4106 O O . THR A 1 516 ? 14.321 -2.865 -12.569 1.00 98.25 516 THR A O 1
ATOM 4109 N N . ASP A 1 517 ? 12.693 -1.401 -12.089 1.00 97.75 517 ASP A N 1
ATOM 4110 C CA . ASP A 1 517 ? 13.499 -0.188 -12.021 1.00 97.75 517 ASP A CA 1
ATOM 4111 C C . ASP A 1 517 ? 12.935 0.671 -10.890 1.00 97.75 517 ASP A C 1
ATOM 4113 O O . ASP A 1 517 ? 11.762 1.037 -10.922 1.00 97.75 517 ASP A O 1
ATOM 4117 N N . ILE A 1 518 ? 13.746 0.970 -9.878 1.00 97.25 518 ILE A N 1
ATOM 4118 C CA . ILE A 1 518 ? 13.297 1.743 -8.714 1.00 97.25 518 ILE A CA 1
ATOM 4119 C C . ILE A 1 518 ? 12.832 3.145 -9.120 1.00 97.25 518 ILE A C 1
ATOM 4121 O O . ILE A 1 518 ? 11.845 3.637 -8.581 1.00 97.25 518 ILE A O 1
ATOM 4125 N N . PHE A 1 519 ? 13.492 3.781 -10.090 1.00 94.88 519 PHE A N 1
ATOM 4126 C CA . PHE A 1 519 ? 13.179 5.152 -10.498 1.00 94.88 519 PHE A CA 1
ATOM 4127 C C . PHE A 1 519 ? 12.024 5.246 -11.495 1.00 94.88 519 PHE A C 1
ATOM 4129 O O . PHE A 1 519 ? 11.534 6.344 -11.745 1.00 94.88 519 PHE A O 1
ATOM 4136 N N . ALA A 1 520 ? 11.569 4.115 -12.041 1.00 90.12 520 ALA A N 1
ATOM 4137 C CA . ALA A 1 520 ? 10.356 4.059 -12.851 1.00 90.12 520 ALA A CA 1
ATOM 4138 C C . ALA A 1 520 ? 9.086 3.854 -12.010 1.00 90.12 520 ALA A C 1
ATOM 4140 O O . ALA A 1 520 ? 8.001 3.822 -12.579 1.00 90.12 520 ALA A O 1
ATOM 4141 N N . TYR A 1 521 ? 9.209 3.693 -10.688 1.00 90.38 521 TYR A N 1
ATOM 4142 C CA . TYR A 1 521 ? 8.072 3.441 -9.810 1.00 90.38 521 TYR A CA 1
ATOM 4143 C C . TYR A 1 521 ? 7.191 4.692 -9.649 1.00 90.38 521 TYR A C 1
ATOM 4145 O O . TYR A 1 521 ? 7.685 5.783 -9.377 1.00 90.38 521 TYR A O 1
ATOM 4153 N N . GLU A 1 522 ? 5.871 4.545 -9.781 1.00 80.31 522 GLU A N 1
ATOM 4154 C CA . GLU A 1 522 ? 4.922 5.673 -9.760 1.00 80.31 522 GLU A CA 1
ATOM 4155 C C . GLU A 1 522 ? 4.851 6.416 -8.417 1.00 80.31 522 GLU A C 1
ATOM 4157 O O . GLU A 1 522 ? 4.436 7.576 -8.365 1.00 80.31 522 GLU A O 1
ATOM 4162 N N . PHE A 1 523 ? 5.258 5.773 -7.317 1.00 76.75 523 PHE A N 1
ATOM 4163 C CA . PHE A 1 523 ? 5.205 6.375 -5.989 1.00 76.75 523 PHE A CA 1
ATOM 4164 C C . PHE A 1 523 ? 6.523 7.061 -5.629 1.00 76.75 523 PHE A C 1
ATOM 4166 O O . PHE A 1 523 ? 7.531 6.420 -5.332 1.00 76.75 523 PHE A O 1
ATOM 4173 N N . PHE A 1 524 ? 6.467 8.389 -5.547 1.00 78.25 524 PHE A N 1
ATOM 4174 C CA . PHE A 1 524 ? 7.614 9.246 -5.252 1.00 78.25 524 PHE A CA 1
ATOM 4175 C C . PHE A 1 524 ? 8.193 9.069 -3.836 1.00 78.25 524 PHE A C 1
ATOM 4177 O O . PHE A 1 524 ? 9.409 9.072 -3.666 1.00 78.25 524 PHE A O 1
ATOM 4184 N N . LYS A 1 525 ? 7.353 8.878 -2.803 1.00 83.25 525 LYS A N 1
ATOM 4185 C CA . LYS A 1 525 ? 7.818 8.836 -1.399 1.00 83.25 525 LYS A CA 1
ATOM 4186 C C . LYS A 1 525 ? 8.859 7.727 -1.139 1.00 83.25 525 LYS A C 1
ATOM 4188 O O . LYS A 1 525 ? 9.911 8.048 -0.590 1.00 83.25 525 LYS A O 1
ATOM 4193 N N . PRO A 1 526 ? 8.635 6.457 -1.536 1.00 88.69 526 PRO A N 1
ATOM 4194 C CA . PRO A 1 526 ? 9.658 5.417 -1.414 1.00 88.69 526 PRO A CA 1
ATOM 4195 C C . PRO A 1 526 ? 10.962 5.727 -2.161 1.00 88.69 526 PRO A C 1
ATOM 4197 O O . PRO A 1 526 ? 12.037 5.413 -1.656 1.00 88.69 526 PRO A O 1
ATOM 4200 N N . ILE A 1 527 ? 10.882 6.368 -3.333 1.00 92.31 527 ILE A N 1
ATOM 4201 C CA . ILE A 1 527 ? 12.063 6.743 -4.126 1.00 92.31 527 ILE A CA 1
ATOM 4202 C C . ILE A 1 527 ? 12.904 7.779 -3.378 1.00 92.31 527 ILE A C 1
ATOM 4204 O O . ILE A 1 527 ? 14.114 7.605 -3.244 1.00 92.31 527 ILE A O 1
ATOM 4208 N N . GLU A 1 528 ? 12.280 8.837 -2.857 1.00 93.25 528 GLU A N 1
ATOM 4209 C CA . GLU A 1 528 ? 13.005 9.861 -2.100 1.00 93.25 528 GLU A CA 1
ATOM 4210 C C . GLU A 1 528 ? 13.577 9.319 -0.795 1.00 93.25 528 GLU A C 1
ATOM 4212 O O . GLU A 1 528 ? 14.730 9.604 -0.479 1.00 93.25 528 GLU A O 1
ATOM 4217 N N . ALA A 1 529 ? 12.829 8.476 -0.078 1.00 93.19 529 ALA A N 1
ATOM 4218 C CA . ALA A 1 529 ? 13.328 7.841 1.136 1.00 93.19 529 ALA A CA 1
ATOM 4219 C C . ALA A 1 529 ? 14.589 7.004 0.854 1.00 93.19 529 ALA A C 1
ATOM 4221 O O . ALA A 1 529 ? 15.550 7.077 1.618 1.00 93.19 529 ALA A O 1
ATOM 4222 N N . VAL A 1 530 ? 14.637 6.279 -0.269 1.00 95.75 530 VAL A N 1
ATOM 4223 C CA . VAL A 1 530 ? 15.833 5.540 -0.700 1.00 95.75 530 VAL A CA 1
ATOM 4224 C C . VAL A 1 530 ? 16.967 6.471 -1.120 1.00 95.75 530 VAL A C 1
ATOM 4226 O O . VAL A 1 530 ? 18.103 6.269 -0.697 1.00 95.75 530 VAL A O 1
ATOM 4229 N N . LYS A 1 531 ? 16.704 7.513 -1.915 1.00 95.81 531 LYS A N 1
ATOM 4230 C CA . LYS A 1 531 ? 17.747 8.486 -2.284 1.00 95.81 531 LYS A CA 1
ATOM 4231 C C . LYS A 1 531 ? 18.385 9.101 -1.041 1.00 95.81 531 LYS A C 1
ATOM 4233 O O . LYS A 1 531 ? 19.607 9.161 -0.950 1.00 95.81 531 LYS A O 1
ATOM 4238 N N . GLN A 1 532 ? 17.564 9.500 -0.075 1.00 96.38 532 GLN A N 1
ATOM 4239 C CA . GLN A 1 532 ? 18.006 10.122 1.165 1.00 96.38 532 GLN A CA 1
ATOM 4240 C C . GLN A 1 532 ? 18.768 9.150 2.066 1.00 96.38 532 GLN A C 1
ATOM 4242 O O . GLN A 1 532 ? 19.894 9.445 2.461 1.00 96.38 532 GLN A O 1
ATOM 4247 N N . ASN A 1 533 ? 18.166 8.004 2.385 1.00 96.75 533 ASN A N 1
ATOM 4248 C CA . ASN A 1 533 ? 18.653 7.130 3.453 1.00 96.75 533 ASN A CA 1
ATOM 4249 C C . ASN A 1 533 ? 19.596 6.027 2.956 1.00 96.75 533 ASN A C 1
ATOM 4251 O O . ASN A 1 533 ? 20.453 5.579 3.713 1.00 96.75 533 ASN A O 1
ATOM 4255 N N . CYS A 1 534 ? 19.484 5.605 1.694 1.00 97.62 534 CYS A N 1
ATOM 4256 C CA . CYS A 1 534 ? 20.376 4.603 1.107 1.00 97.62 534 CYS A CA 1
ATOM 4257 C C . CYS A 1 534 ? 21.526 5.244 0.328 1.00 97.62 534 CYS A C 1
ATOM 4259 O O . CYS A 1 534 ? 22.625 4.706 0.336 1.00 97.62 534 CYS A O 1
ATOM 4261 N N . PHE A 1 535 ? 21.305 6.380 -0.339 1.00 97.25 535 PHE A N 1
ATOM 4262 C CA . PHE A 1 535 ? 22.280 6.957 -1.274 1.00 97.25 535 PHE A CA 1
ATOM 4263 C C . PHE A 1 535 ? 22.675 8.397 -0.946 1.00 97.25 535 PHE A C 1
ATOM 4265 O O . PHE A 1 535 ? 23.011 9.153 -1.851 1.00 97.25 535 PHE A O 1
ATOM 4272 N N . SER A 1 536 ? 22.642 8.800 0.326 1.00 93.81 536 SER A N 1
ATOM 4273 C CA . SER A 1 536 ? 23.190 10.088 0.779 1.00 93.81 536 SER A CA 1
ATOM 4274 C C . SER A 1 536 ? 22.656 11.313 0.002 1.00 93.81 536 SER A C 1
ATOM 4276 O O . SER A 1 536 ? 23.406 12.242 -0.291 1.00 93.81 536 SER A O 1
ATOM 4278 N N . ASN A 1 537 ? 21.363 11.314 -0.352 1.00 92.19 537 ASN A N 1
ATOM 4279 C CA . ASN A 1 537 ? 20.676 12.333 -1.168 1.00 92.19 537 ASN A CA 1
ATOM 4280 C C . ASN A 1 537 ? 21.208 12.513 -2.604 1.00 92.19 537 ASN A C 1
ATOM 4282 O O . ASN A 1 537 ? 20.981 13.554 -3.225 1.00 92.19 537 ASN A O 1
ATOM 4286 N N . GLN A 1 538 ? 21.886 11.514 -3.169 1.00 93.19 538 GLN A N 1
ATOM 4287 C CA . GLN A 1 538 ? 22.332 11.567 -4.561 1.00 93.19 538 GLN A CA 1
ATOM 4288 C C . GLN A 1 538 ? 21.153 11.623 -5.551 1.00 93.19 538 GLN A C 1
ATOM 4290 O O . GLN A 1 538 ? 20.035 11.167 -5.282 1.00 93.19 538 GLN A O 1
ATOM 4295 N N . THR A 1 539 ? 21.403 12.192 -6.733 1.00 92.75 539 THR A N 1
ATOM 4296 C CA . THR A 1 539 ? 20.391 12.286 -7.794 1.00 92.75 539 THR A CA 1
ATOM 4297 C C . THR A 1 539 ? 20.104 10.915 -8.406 1.00 92.75 539 THR A C 1
ATOM 4299 O O . THR A 1 539 ? 20.961 10.032 -8.420 1.00 92.75 539 THR A O 1
ATOM 4302 N N . ALA A 1 540 ? 18.905 10.733 -8.971 1.00 91.19 540 ALA A N 1
ATOM 4303 C CA . ALA A 1 540 ? 18.552 9.487 -9.656 1.00 91.19 540 ALA A CA 1
ATOM 4304 C C . ALA A 1 540 ? 19.540 9.157 -10.788 1.00 91.19 540 ALA A C 1
ATOM 4306 O O . ALA A 1 540 ? 19.928 8.003 -10.946 1.00 91.19 540 ALA A O 1
ATOM 4307 N N . GLN A 1 541 ? 20.002 10.175 -11.524 1.00 92.50 541 GLN A N 1
ATOM 4308 C CA . GLN A 1 541 ? 21.019 10.019 -12.562 1.00 92.50 541 GLN A CA 1
ATOM 4309 C C . GLN A 1 541 ? 22.332 9.470 -11.987 1.00 92.50 541 GLN A C 1
ATOM 4311 O O . GLN A 1 541 ? 22.799 8.428 -12.441 1.00 92.50 541 GLN A O 1
ATOM 4316 N N . HIS A 1 542 ? 22.877 10.109 -10.947 1.00 96.00 542 HIS A N 1
ATOM 4317 C CA . HIS A 1 542 ? 24.109 9.656 -10.299 1.00 96.00 542 HIS A CA 1
ATOM 4318 C C . HIS A 1 542 ? 23.975 8.213 -9.790 1.00 96.00 542 HIS A C 1
ATOM 4320 O O . HIS A 1 542 ? 24.850 7.374 -10.008 1.00 96.00 542 HIS A O 1
ATOM 4326 N N . ILE A 1 543 ? 22.841 7.885 -9.164 1.00 97.75 543 ILE A N 1
ATOM 4327 C CA . ILE A 1 543 ? 22.595 6.534 -8.654 1.00 97.75 543 ILE A CA 1
ATOM 4328 C C . ILE A 1 543 ? 22.529 5.520 -9.803 1.00 97.75 543 ILE A C 1
ATOM 4330 O O . ILE A 1 543 ? 23.099 4.436 -9.708 1.00 97.75 543 ILE A O 1
ATOM 4334 N N . GLN A 1 544 ? 21.878 5.854 -10.915 1.00 95.12 544 GLN A N 1
ATOM 4335 C CA . GLN A 1 544 ? 21.807 4.969 -12.077 1.00 95.12 544 GLN A CA 1
ATOM 4336 C C . GLN A 1 544 ? 23.154 4.756 -12.778 1.00 95.12 544 GLN A C 1
ATOM 4338 O O . GLN A 1 544 ? 23.349 3.688 -13.373 1.00 95.12 544 GLN A O 1
ATOM 4343 N N . GLU A 1 545 ? 24.036 5.754 -12.746 1.00 95.88 545 GLU A N 1
ATOM 4344 C CA . GLU A 1 545 ? 25.381 5.711 -13.327 1.00 95.88 545 GLU A CA 1
ATOM 4345 C C . GLU A 1 545 ? 26.330 4.861 -12.472 1.00 95.88 545 GLU A C 1
ATOM 4347 O O . GLU A 1 545 ? 27.003 3.977 -13.001 1.00 95.88 545 GLU A O 1
ATOM 4352 N N . HIS A 1 546 ? 26.331 5.053 -11.149 1.00 97.00 546 HIS A N 1
ATOM 4353 C CA . HIS A 1 546 ? 27.288 4.399 -10.248 1.00 97.00 546 HIS A CA 1
ATOM 4354 C C . HIS A 1 546 ? 26.772 3.108 -9.594 1.00 97.00 546 HIS A C 1
ATOM 4356 O O . HIS A 1 546 ? 27.563 2.228 -9.262 1.00 97.00 546 HIS A O 1
ATOM 4362 N N . PHE A 1 547 ? 25.454 2.957 -9.445 1.00 97.50 547 PHE A N 1
ATOM 4363 C CA . PHE A 1 547 ? 24.809 1.818 -8.779 1.00 97.50 547 PHE A CA 1
ATOM 4364 C C . PHE A 1 547 ? 23.761 1.131 -9.665 1.00 97.50 547 PHE A C 1
ATOM 4366 O O . PHE A 1 547 ? 22.896 0.420 -9.161 1.00 97.50 547 PHE A O 1
ATOM 4373 N N . GLY A 1 548 ? 23.829 1.307 -10.989 1.00 96.81 548 GLY A N 1
ATOM 4374 C CA . GLY A 1 548 ? 22.825 0.827 -11.946 1.00 96.81 548 GLY A CA 1
ATOM 4375 C C . GLY A 1 548 ? 22.317 -0.609 -11.711 1.00 96.81 548 GLY A C 1
ATOM 4376 O O . GLY A 1 548 ? 21.107 -0.784 -11.573 1.00 96.81 548 GLY A O 1
ATOM 4377 N N . PRO A 1 549 ? 23.190 -1.630 -11.603 1.00 96.31 549 PRO A N 1
ATOM 4378 C CA . PRO A 1 549 ? 22.778 -3.008 -11.302 1.00 96.31 549 PRO A CA 1
ATOM 4379 C C . PRO A 1 549 ? 22.094 -3.213 -9.937 1.00 96.31 549 PRO A C 1
ATOM 4381 O O . PRO A 1 549 ? 21.425 -4.223 -9.745 1.00 96.31 549 PRO A O 1
ATOM 4384 N N . ARG A 1 550 ? 22.233 -2.286 -8.979 1.00 97.19 550 ARG A N 1
ATOM 4385 C CA . ARG A 1 550 ? 21.523 -2.352 -7.688 1.00 97.19 550 ARG A CA 1
ATOM 4386 C C . ARG A 1 550 ? 20.087 -1.844 -7.772 1.00 97.19 550 ARG A C 1
ATOM 4388 O O . ARG A 1 550 ? 19.264 -2.274 -6.976 1.00 97.19 550 ARG A O 1
ATOM 4395 N N . VAL A 1 551 ? 19.787 -0.946 -8.711 1.00 97.94 551 VAL A N 1
ATOM 4396 C CA . VAL A 1 551 ? 18.501 -0.220 -8.780 1.00 97.94 551 VAL A CA 1
ATOM 4397 C C . VAL A 1 551 ? 17.674 -0.530 -10.032 1.00 97.94 551 VAL A C 1
ATOM 4399 O O . VAL A 1 551 ? 16.514 -0.136 -10.111 1.00 97.94 551 VAL A O 1
ATOM 4402 N N . ASN A 1 552 ? 18.245 -1.243 -11.007 1.00 98.19 552 ASN A N 1
ATOM 4403 C CA . ASN A 1 552 ? 17.586 -1.593 -12.263 1.00 98.19 552 ASN A CA 1
ATOM 4404 C C . ASN A 1 552 ? 17.930 -3.036 -12.678 1.00 98.19 552 ASN A C 1
ATOM 4406 O O . ASN A 1 552 ? 19.090 -3.392 -12.905 1.00 98.19 552 ASN A O 1
ATOM 4410 N N . MET A 1 553 ? 16.899 -3.871 -12.799 1.00 98.25 553 MET A N 1
ATOM 4411 C CA . MET A 1 553 ? 17.027 -5.303 -13.063 1.00 98.25 553 MET A CA 1
ATOM 4412 C C . MET A 1 553 ? 17.410 -5.616 -14.508 1.00 98.25 553 MET A C 1
ATOM 4414 O O . MET A 1 553 ? 18.106 -6.601 -14.732 1.00 98.25 553 MET A O 1
ATOM 4418 N N . ALA A 1 554 ? 17.084 -4.765 -15.485 1.00 96.88 554 ALA A N 1
ATOM 4419 C CA . ALA A 1 554 ? 17.616 -4.926 -16.840 1.00 96.88 554 ALA A CA 1
ATOM 4420 C C . ALA A 1 554 ? 19.150 -4.776 -16.854 1.00 96.88 554 ALA A C 1
ATOM 4422 O O . ALA A 1 554 ? 19.853 -5.551 -17.505 1.00 96.88 554 ALA A O 1
ATOM 4423 N N . LYS A 1 555 ? 19.695 -3.831 -16.069 1.00 96.81 555 LYS A N 1
ATOM 4424 C CA . LYS A 1 555 ? 21.149 -3.688 -15.881 1.00 96.81 555 LYS A CA 1
ATOM 4425 C C . LYS A 1 555 ? 21.738 -4.881 -15.120 1.00 96.81 555 LYS A C 1
ATOM 4427 O O . LYS A 1 555 ? 22.758 -5.416 -15.550 1.00 96.81 555 LYS A O 1
ATOM 4432 N N . ALA A 1 556 ? 21.092 -5.320 -14.037 1.00 96.50 556 ALA A N 1
ATOM 4433 C CA . ALA A 1 556 ? 21.566 -6.435 -13.208 1.00 96.50 556 ALA A CA 1
ATOM 4434 C C . ALA A 1 556 ? 21.617 -7.777 -13.958 1.00 96.50 556 ALA A C 1
ATOM 4436 O O . ALA A 1 556 ? 22.525 -8.577 -13.747 1.00 96.50 556 ALA A O 1
ATOM 4437 N N . TRP A 1 557 ? 20.667 -8.018 -14.863 1.00 96.38 557 TRP A N 1
ATOM 4438 C CA . TRP A 1 557 ? 20.561 -9.277 -15.603 1.00 96.38 557 TRP A CA 1
ATOM 4439 C C . TRP A 1 557 ? 21.337 -9.284 -16.927 1.00 96.38 557 TRP A C 1
ATOM 4441 O O . TRP A 1 557 ? 21.476 -10.339 -17.546 1.00 96.38 557 TRP A O 1
ATOM 4451 N N . LYS A 1 558 ? 21.941 -8.156 -17.336 1.00 91.50 558 LYS A N 1
ATOM 4452 C CA . LYS A 1 558 ? 22.695 -8.044 -18.597 1.00 91.50 558 LYS A CA 1
ATOM 4453 C C . LYS A 1 558 ? 23.832 -9.063 -18.718 1.00 91.50 558 LYS A C 1
ATOM 4455 O O . LYS A 1 558 ? 24.084 -9.547 -19.822 1.00 91.50 558 LYS A O 1
ATOM 4460 N N . SER A 1 559 ? 24.508 -9.414 -17.623 1.00 81.12 559 SER A N 1
ATOM 4461 C CA . SER A 1 559 ? 25.578 -10.429 -17.576 1.00 81.12 559 SER A CA 1
ATOM 4462 C C . SER A 1 559 ? 25.139 -11.767 -16.974 1.00 81.12 559 SER A C 1
ATOM 4464 O O . SER A 1 559 ? 25.914 -12.720 -17.004 1.00 81.12 559 SER A O 1
ATOM 4466 N N . ASN A 1 560 ? 23.905 -11.886 -16.472 1.00 88.56 560 ASN A N 1
ATOM 4467 C CA . ASN A 1 560 ? 23.424 -13.135 -15.892 1.00 88.56 560 ASN A CA 1
ATOM 4468 C C . ASN A 1 560 ? 23.105 -14.157 -16.999 1.00 88.56 560 ASN A C 1
ATOM 4470 O O . ASN A 1 560 ? 22.315 -13.891 -17.912 1.00 88.56 560 ASN A O 1
ATOM 4474 N N . ARG A 1 561 ? 23.732 -15.336 -16.930 1.00 84.44 561 ARG A N 1
ATOM 4475 C CA . ARG A 1 561 ? 23.593 -16.404 -17.940 1.00 84.44 561 ARG A CA 1
ATOM 4476 C C . ARG A 1 561 ? 23.051 -17.722 -17.395 1.00 84.44 561 ARG A C 1
ATOM 4478 O O . ARG A 1 561 ? 22.680 -18.577 -18.187 1.00 84.44 561 ARG A O 1
ATOM 4485 N N . SER A 1 562 ? 22.997 -17.891 -16.077 1.00 91.88 562 SER A N 1
ATOM 4486 C CA . SER A 1 562 ? 22.678 -19.178 -15.448 1.00 91.88 562 SER A CA 1
ATOM 4487 C C . SER A 1 562 ? 21.415 -19.153 -14.593 1.00 91.88 562 SER A C 1
ATOM 4489 O O . SER A 1 562 ? 20.795 -20.197 -14.423 1.00 91.88 562 SER A O 1
ATOM 4491 N N . SER A 1 563 ? 21.010 -17.994 -14.071 1.00 95.81 563 SER A N 1
ATOM 4492 C CA . SER A 1 563 ? 19.812 -17.879 -13.238 1.00 95.81 563 SER A CA 1
ATOM 4493 C C . SER A 1 563 ? 18.547 -17.831 -14.093 1.00 95.81 563 SER A C 1
ATOM 4495 O O . SER A 1 563 ? 18.574 -17.431 -15.265 1.00 95.81 563 SER A O 1
ATOM 4497 N N . ARG A 1 564 ? 17.426 -18.220 -13.485 1.00 96.81 564 ARG A N 1
ATOM 4498 C CA . ARG A 1 564 ? 16.098 -18.273 -14.106 1.00 96.81 564 ARG A CA 1
ATOM 4499 C C . ARG A 1 564 ? 15.183 -17.216 -13.498 1.00 96.81 564 ARG A C 1
ATOM 4501 O O . ARG A 1 564 ? 15.224 -16.980 -12.295 1.00 96.81 564 ARG A O 1
ATOM 4508 N N . ALA A 1 565 ? 14.343 -16.600 -14.327 1.00 98.00 565 ALA A N 1
ATOM 4509 C CA . ALA A 1 565 ? 13.328 -15.645 -13.883 1.00 98.00 565 ALA A CA 1
ATOM 4510 C C . ALA A 1 565 ? 11.941 -16.143 -14.296 1.00 98.00 565 ALA A C 1
ATOM 4512 O O . ALA A 1 565 ? 11.709 -16.426 -15.471 1.00 98.00 565 ALA A O 1
ATOM 4513 N N . ILE A 1 566 ? 11.041 -16.251 -13.325 1.00 98.44 566 ILE A N 1
ATOM 4514 C CA . ILE A 1 566 ? 9.621 -16.537 -13.507 1.00 98.44 566 ILE A CA 1
ATOM 4515 C C . ILE A 1 566 ? 8.865 -15.271 -13.102 1.00 98.44 566 ILE A C 1
ATOM 4517 O O . ILE A 1 566 ? 8.805 -14.918 -11.923 1.00 98.44 566 ILE A O 1
ATOM 4521 N N . LEU A 1 567 ? 8.326 -14.562 -14.090 1.00 98.56 567 LEU A N 1
ATOM 4522 C CA . LEU A 1 567 ? 7.580 -13.322 -13.907 1.00 98.56 567 LEU A CA 1
ATOM 4523 C C . LEU A 1 567 ? 6.088 -13.637 -13.888 1.00 98.56 567 LEU A C 1
ATOM 4525 O O . LEU A 1 567 ? 5.566 -14.229 -14.827 1.00 98.56 567 LEU A O 1
ATOM 4529 N N . ILE A 1 568 ? 5.385 -13.241 -12.836 1.00 98.25 568 ILE A N 1
ATOM 4530 C CA . ILE A 1 568 ? 3.938 -13.437 -12.723 1.00 98.25 568 ILE A CA 1
ATOM 4531 C C . ILE A 1 568 ? 3.306 -12.060 -12.681 1.00 98.25 568 ILE A C 1
ATOM 4533 O O . ILE A 1 568 ? 3.444 -11.334 -11.699 1.00 98.25 568 ILE A O 1
ATOM 4537 N N . GLN A 1 569 ? 2.637 -11.682 -13.762 1.00 97.44 569 GLN A N 1
ATOM 4538 C CA . GLN A 1 569 ? 2.209 -10.310 -13.963 1.00 97.44 569 GLN A CA 1
ATOM 4539 C C . GLN A 1 569 ? 0.709 -10.224 -14.208 1.00 97.44 569 GLN A C 1
ATOM 4541 O O . GLN A 1 569 ? 0.168 -10.787 -15.158 1.00 97.44 569 GLN A O 1
ATOM 4546 N N . ASN A 1 570 ? 0.037 -9.442 -13.374 1.00 93.12 570 ASN A N 1
ATOM 4547 C CA . ASN A 1 570 ? -1.329 -9.028 -13.601 1.00 93.12 570 ASN A CA 1
ATOM 4548 C C . ASN A 1 570 ? -1.338 -7.965 -14.702 1.00 93.12 570 ASN A C 1
ATOM 4550 O O . ASN A 1 570 ? -0.822 -6.862 -14.522 1.00 93.12 570 ASN A O 1
ATOM 4554 N N . LYS A 1 571 ? -1.959 -8.270 -15.837 1.00 89.12 571 LYS A N 1
ATOM 4555 C CA . LYS A 1 571 ? -2.126 -7.349 -16.966 1.00 89.12 571 LYS A CA 1
ATOM 4556 C C . LYS A 1 571 ? -2.903 -6.092 -16.582 1.00 89.12 571 LYS A C 1
ATOM 4558 O O . LYS A 1 571 ? -2.699 -5.039 -17.176 1.00 89.12 571 LYS A O 1
ATOM 4563 N N . LEU A 1 572 ? -3.802 -6.199 -15.601 1.00 86.88 572 LEU A N 1
ATOM 4564 C CA . LEU A 1 572 ? -4.601 -5.068 -15.144 1.00 86.88 572 LEU A CA 1
ATOM 4565 C C . LEU A 1 572 ? -3.824 -4.170 -14.160 1.00 86.88 572 LEU A C 1
ATOM 4567 O O . LEU A 1 572 ? -4.310 -3.097 -13.804 1.00 86.88 572 LEU A O 1
ATOM 4571 N N . ASP A 1 573 ? -2.647 -4.570 -13.686 1.00 85.94 573 ASP A N 1
ATOM 4572 C CA . ASP A 1 573 ? -1.739 -3.706 -12.930 1.00 85.94 573 ASP A CA 1
ATOM 4573 C C . ASP A 1 573 ? -1.015 -2.746 -13.891 1.00 85.94 573 ASP A C 1
ATOM 4575 O O . ASP A 1 573 ? 0.103 -3.003 -14.320 1.00 85.94 573 ASP A O 1
ATOM 4579 N N . ALA A 1 574 ? -1.719 -1.700 -14.338 1.00 83.50 574 ALA A N 1
ATOM 4580 C CA . ALA A 1 574 ? -1.361 -0.940 -15.535 1.00 83.50 574 ALA A CA 1
ATOM 4581 C C . ALA A 1 574 ? 0.045 -0.324 -15.487 1.00 83.50 574 ALA A C 1
ATOM 4583 O O . ALA A 1 574 ? 0.785 -0.442 -16.466 1.00 83.50 574 ALA A O 1
ATOM 4584 N N . HIS A 1 575 ? 0.413 0.300 -14.363 1.00 87.06 575 HIS A N 1
ATOM 4585 C CA . HIS A 1 575 ? 1.725 0.918 -14.202 1.00 87.06 575 HIS A CA 1
ATOM 4586 C C . HIS A 1 575 ? 2.833 -0.140 -14.206 1.00 87.06 575 HIS A C 1
ATOM 4588 O O . HIS A 1 575 ? 3.719 -0.080 -15.056 1.00 87.06 575 HIS A O 1
ATOM 4594 N N . HIS A 1 576 ? 2.757 -1.168 -13.354 1.00 92.75 576 HIS A N 1
ATOM 4595 C CA . HIS A 1 576 ? 3.781 -2.218 -13.323 1.00 92.75 576 HIS A CA 1
ATOM 4596 C C . HIS A 1 576 ? 3.840 -3.012 -14.617 1.00 92.75 576 HIS A C 1
ATOM 4598 O O . HIS A 1 576 ? 4.930 -3.321 -15.086 1.00 92.75 576 HIS A O 1
ATOM 4604 N N . TYR A 1 577 ? 2.702 -3.290 -15.248 1.00 93.62 577 TYR A N 1
ATOM 4605 C CA . TYR A 1 577 ? 2.670 -3.973 -16.533 1.00 93.62 577 TYR A CA 1
ATOM 4606 C C . TYR A 1 577 ? 3.412 -3.169 -17.611 1.00 93.62 577 TYR A C 1
ATOM 4608 O O . TYR A 1 577 ? 4.244 -3.725 -18.330 1.00 93.62 577 TYR A O 1
ATOM 4616 N N . ALA A 1 578 ? 3.137 -1.865 -17.718 1.00 88.94 578 ALA A N 1
ATOM 4617 C CA . ALA A 1 578 ? 3.693 -1.012 -18.765 1.00 88.94 578 ALA A CA 1
ATOM 4618 C C . ALA A 1 578 ? 5.129 -0.542 -18.488 1.00 88.94 578 ALA A C 1
ATOM 4620 O O . ALA A 1 578 ? 5.951 -0.557 -19.399 1.00 88.94 578 ALA A O 1
ATOM 4621 N N . CYS A 1 579 ? 5.430 -0.127 -17.257 1.00 93.12 579 CYS A N 1
ATOM 4622 C CA . CYS A 1 579 ? 6.683 0.538 -16.889 1.00 93.12 579 CYS A CA 1
ATOM 4623 C C . CYS A 1 579 ? 7.728 -0.410 -16.286 1.00 93.12 579 CYS A C 1
ATOM 4625 O O . CYS A 1 579 ? 8.910 -0.077 -16.295 1.00 93.12 579 CYS A O 1
ATOM 4627 N N . HIS A 1 580 ? 7.326 -1.586 -15.787 1.00 97.12 580 HIS A N 1
ATOM 4628 C CA . HIS A 1 580 ? 8.252 -2.538 -15.165 1.00 97.12 580 HIS A CA 1
ATOM 4629 C C . HIS A 1 580 ? 8.335 -3.869 -15.909 1.00 97.12 580 HIS A C 1
ATOM 4631 O O . HIS A 1 580 ? 9.420 -4.270 -16.331 1.00 97.12 580 HIS A O 1
ATOM 4637 N N . PHE A 1 581 ? 7.207 -4.551 -16.093 1.00 97.81 581 PHE A N 1
ATOM 4638 C CA . PHE A 1 581 ? 7.162 -5.873 -16.701 1.00 97.81 581 PHE A CA 1
ATOM 4639 C C . PHE A 1 581 ? 7.567 -5.838 -18.170 1.00 97.81 581 PHE A C 1
ATOM 4641 O O . PHE A 1 581 ? 8.538 -6.499 -18.512 1.00 97.81 581 PHE A O 1
ATOM 4648 N N . LYS A 1 582 ? 6.870 -5.079 -19.031 1.00 95.75 582 LYS A N 1
ATOM 4649 C CA . LYS A 1 582 ? 7.157 -5.082 -20.477 1.00 95.75 582 LYS A CA 1
ATOM 4650 C C . LYS A 1 582 ? 8.618 -4.739 -20.796 1.00 95.75 582 LYS A C 1
ATOM 4652 O O . LYS A 1 582 ? 9.257 -5.567 -21.441 1.00 95.75 582 LYS A O 1
ATOM 4657 N N . PRO A 1 583 ? 9.186 -3.617 -20.301 1.00 94.75 583 PRO A N 1
ATOM 4658 C CA . PRO A 1 583 ? 10.554 -3.249 -20.651 1.00 94.75 583 PRO A CA 1
ATOM 4659 C C . PRO A 1 583 ? 11.565 -4.283 -20.153 1.00 94.75 583 PRO A C 1
ATOM 4661 O O . PRO A 1 583 ? 12.519 -4.606 -20.849 1.00 94.75 583 PRO A O 1
ATOM 4664 N N . TYR A 1 584 ? 11.355 -4.847 -18.960 1.00 97.69 584 TYR A N 1
ATOM 4665 C CA . TYR A 1 584 ? 12.248 -5.873 -18.430 1.00 97.69 584 TYR A CA 1
ATOM 4666 C C . TYR A 1 584 ? 12.102 -7.211 -19.165 1.00 97.69 584 TYR A C 1
ATOM 4668 O O . TYR A 1 584 ? 13.102 -7.841 -19.500 1.00 97.69 584 TYR A O 1
ATOM 4676 N N . TRP A 1 585 ? 10.877 -7.638 -19.462 1.00 97.62 585 TRP A N 1
ATOM 4677 C CA . TRP A 1 585 ? 10.602 -8.895 -20.152 1.00 97.62 585 TRP A CA 1
ATOM 4678 C C . TRP A 1 585 ? 11.190 -8.916 -21.564 1.00 97.62 585 TRP A C 1
ATOM 4680 O O . TRP A 1 585 ? 11.808 -9.905 -21.956 1.00 97.62 585 TRP A O 1
ATOM 4690 N N . GLU A 1 586 ? 11.110 -7.798 -22.286 1.00 95.62 586 GLU A N 1
ATOM 4691 C CA . GLU A 1 586 ? 11.772 -7.625 -23.583 1.00 95.62 586 GLU A CA 1
ATOM 4692 C C . GLU A 1 586 ? 13.297 -7.801 -23.472 1.00 95.62 586 GLU A C 1
ATOM 4694 O O . GLU A 1 586 ? 13.901 -8.476 -24.306 1.00 95.62 586 GLU A O 1
ATOM 4699 N N . THR A 1 587 ? 13.932 -7.295 -22.404 1.00 95.00 587 THR A N 1
ATOM 4700 C CA . THR A 1 587 ? 15.386 -7.484 -22.193 1.00 95.00 587 THR A CA 1
ATOM 4701 C C . THR A 1 587 ? 15.784 -8.933 -21.918 1.00 95.00 587 THR A C 1
ATOM 4703 O O . THR A 1 587 ? 16.936 -9.300 -22.143 1.00 95.00 587 THR A O 1
ATOM 4706 N N . LEU A 1 588 ? 14.838 -9.764 -21.471 1.00 95.12 588 LEU A N 1
ATOM 4707 C CA . LEU A 1 588 ? 15.020 -11.205 -21.298 1.00 95.12 588 LEU A CA 1
ATOM 4708 C C . LEU A 1 588 ? 14.690 -12.002 -22.574 1.00 95.12 588 LEU A C 1
ATOM 4710 O O . LEU A 1 588 ? 14.714 -13.228 -22.540 1.00 95.12 588 LEU A O 1
ATOM 4714 N N . GLY A 1 589 ? 14.384 -11.339 -23.697 1.00 94.38 589 GLY A N 1
ATOM 4715 C CA . GLY A 1 589 ? 13.999 -11.991 -24.954 1.00 94.38 589 GLY A CA 1
ATOM 4716 C C . GLY A 1 589 ? 12.541 -12.454 -24.985 1.00 94.38 589 GLY A C 1
ATOM 4717 O O . GLY A 1 589 ? 12.210 -13.395 -25.703 1.00 94.38 589 GLY A O 1
ATOM 4718 N N . GLY A 1 590 ? 11.685 -11.846 -24.167 1.00 93.38 590 GLY A N 1
ATOM 4719 C CA . GLY A 1 590 ? 10.264 -12.142 -24.076 1.00 93.38 590 GLY A CA 1
ATOM 4720 C C . GLY A 1 590 ? 9.380 -11.346 -25.039 1.00 93.38 590 GLY A C 1
ATOM 4721 O O . GLY A 1 590 ? 9.774 -10.297 -25.543 1.00 93.38 590 GLY A O 1
ATOM 4722 N N . THR A 1 591 ? 8.151 -11.821 -25.263 1.00 90.06 591 THR A N 1
ATOM 4723 C CA . THR A 1 591 ? 7.126 -11.132 -26.071 1.00 90.06 591 THR A CA 1
ATOM 4724 C C . THR A 1 591 ? 5.955 -10.632 -25.217 1.00 90.06 591 THR A C 1
ATOM 4726 O O . THR A 1 591 ? 5.751 -11.066 -24.081 1.00 90.06 591 THR A O 1
ATOM 4729 N N . ALA A 1 592 ? 5.133 -9.734 -25.771 1.00 79.88 592 ALA A N 1
ATOM 4730 C CA . ALA A 1 592 ? 3.990 -9.141 -25.067 1.00 79.88 592 ALA A CA 1
ATOM 4731 C C . ALA A 1 592 ? 2.918 -10.155 -24.604 1.00 79.88 592 ALA A C 1
ATOM 4733 O O . ALA A 1 592 ? 2.115 -9.828 -23.727 1.00 79.88 592 ALA A O 1
ATOM 4734 N N . GLU A 1 593 ? 2.901 -11.361 -25.179 1.00 82.12 593 GLU A N 1
ATOM 4735 C CA . GLU A 1 593 ? 1.951 -12.437 -24.861 1.00 82.12 593 GLU A CA 1
ATOM 4736 C C . GLU A 1 593 ? 2.332 -13.228 -23.597 1.00 82.12 593 GLU A C 1
ATOM 4738 O O . GLU A 1 593 ? 1.492 -13.931 -23.033 1.00 82.12 593 GLU A O 1
ATOM 4743 N N . GLY A 1 594 ? 3.565 -13.070 -23.106 1.00 91.00 594 GLY A N 1
ATOM 4744 C CA . GLY A 1 594 ? 4.123 -13.897 -22.036 1.00 91.00 594 GLY A CA 1
ATOM 4745 C C . GLY A 1 594 ? 4.675 -15.222 -22.570 1.00 91.00 594 GLY A C 1
ATOM 4746 O O . GLY A 1 594 ? 5.101 -15.301 -23.718 1.00 91.00 594 GLY A O 1
ATOM 4747 N N . GLY A 1 595 ? 4.694 -16.261 -21.735 1.00 94.19 595 GLY A N 1
ATOM 4748 C CA . GLY A 1 595 ? 5.268 -17.567 -22.069 1.00 94.19 595 GLY A CA 1
ATOM 4749 C C . GLY A 1 595 ? 6.779 -17.632 -21.848 1.00 94.19 595 GLY A C 1
ATOM 4750 O O . GLY A 1 595 ? 7.326 -16.884 -21.037 1.00 94.19 595 GLY A O 1
ATOM 4751 N N . ALA A 1 596 ? 7.450 -18.556 -22.533 1.00 94.25 596 ALA A N 1
ATOM 4752 C CA . ALA A 1 596 ? 8.900 -18.702 -22.452 1.00 94.25 596 ALA A CA 1
ATOM 4753 C C . ALA A 1 596 ? 9.627 -17.558 -23.187 1.00 94.25 596 ALA A C 1
ATOM 4755 O O . ALA A 1 596 ? 9.142 -17.055 -24.202 1.00 94.25 596 ALA A O 1
ATOM 4756 N N . SER A 1 597 ? 10.797 -17.154 -22.689 1.00 94.06 597 SER A N 1
ATOM 4757 C CA . SER A 1 597 ? 11.712 -16.272 -23.426 1.00 94.06 597 SER A CA 1
ATOM 4758 C C . SER A 1 597 ? 12.279 -16.973 -24.663 1.00 94.06 597 SER A C 1
ATOM 4760 O O . SER A 1 597 ? 12.231 -18.196 -24.774 1.00 94.06 597 SER A O 1
ATOM 4762 N N . ALA A 1 598 ? 12.878 -16.211 -25.582 1.00 90.50 598 ALA A N 1
ATOM 4763 C CA . ALA A 1 598 ? 13.497 -16.748 -26.796 1.00 90.50 598 ALA A CA 1
ATOM 4764 C C . ALA A 1 598 ? 14.567 -17.831 -26.535 1.00 90.50 598 ALA A C 1
ATOM 4766 O O . ALA A 1 598 ? 14.743 -18.724 -27.359 1.00 90.50 598 ALA A O 1
ATOM 4767 N N . ASP A 1 599 ? 15.269 -17.772 -25.398 1.00 88.19 599 ASP A N 1
ATOM 4768 C CA . ASP A 1 599 ? 16.250 -18.781 -24.968 1.00 88.19 599 ASP A CA 1
ATOM 4769 C C . ASP A 1 599 ? 15.638 -19.920 -24.119 1.00 88.19 599 ASP A C 1
ATOM 4771 O O . ASP A 1 599 ? 16.368 -20.791 -23.649 1.00 88.19 599 ASP A O 1
ATOM 4775 N N . GLY A 1 600 ? 14.321 -19.901 -23.879 1.00 89.69 600 GLY A N 1
ATOM 4776 C CA . GLY A 1 600 ? 13.579 -20.844 -23.029 1.00 89.69 600 GLY A CA 1
ATOM 4777 C C . GLY A 1 600 ? 13.819 -20.682 -21.522 1.00 89.69 600 GLY A C 1
ATOM 4778 O O . GLY A 1 600 ? 13.069 -21.197 -20.696 1.00 89.69 600 GLY A O 1
ATOM 4779 N N . ARG A 1 601 ? 14.850 -19.938 -21.116 1.00 91.44 601 ARG A N 1
ATOM 4780 C CA . ARG A 1 601 ? 15.318 -19.902 -19.727 1.00 91.44 601 ARG A CA 1
ATOM 4781 C C . ARG A 1 601 ? 14.337 -19.221 -18.783 1.00 91.44 601 ARG A C 1
ATOM 4783 O O . ARG A 1 601 ? 14.215 -19.634 -17.630 1.00 91.44 601 ARG A O 1
ATOM 4790 N N . HIS A 1 602 ? 13.671 -18.171 -19.242 1.00 96.06 602 HIS A N 1
ATOM 4791 C CA . HIS A 1 602 ? 12.760 -17.356 -18.449 1.00 96.06 602 HIS A CA 1
ATOM 4792 C C . HIS A 1 602 ? 11.309 -17.649 -18.827 1.00 96.06 602 HIS A C 1
ATOM 4794 O O . HIS A 1 602 ? 11.022 -18.111 -19.928 1.00 96.06 602 HIS A O 1
ATOM 4800 N N . TYR A 1 603 ? 10.379 -17.367 -17.918 1.00 97.19 603 TYR A N 1
ATOM 4801 C CA . TYR A 1 603 ? 8.956 -17.574 -18.173 1.00 97.19 603 TYR A CA 1
ATOM 4802 C C . TYR A 1 603 ? 8.123 -16.418 -17.626 1.00 97.19 603 TYR A C 1
ATOM 4804 O O . TYR A 1 603 ? 8.344 -15.979 -16.500 1.00 97.19 603 TYR A O 1
ATOM 4812 N N . ALA A 1 604 ? 7.134 -15.962 -18.388 1.00 97.88 604 ALA A N 1
ATOM 4813 C CA . ALA A 1 604 ? 6.176 -14.952 -17.970 1.00 97.88 604 ALA A CA 1
ATOM 4814 C C . ALA A 1 604 ? 4.745 -15.509 -17.961 1.00 97.88 604 ALA A C 1
ATOM 4816 O O . ALA A 1 604 ? 4.171 -15.822 -19.002 1.00 97.88 604 ALA A O 1
ATOM 4817 N N . TRP A 1 605 ? 4.128 -15.578 -16.783 1.00 96.75 605 TRP A N 1
ATOM 4818 C CA . TRP A 1 605 ? 2.700 -15.836 -16.637 1.00 96.75 605 TRP A CA 1
ATOM 4819 C C . TRP A 1 605 ? 1.940 -14.513 -16.530 1.00 96.75 605 TRP A C 1
ATOM 4821 O O . TRP A 1 605 ? 1.931 -13.864 -15.484 1.00 96.75 605 TRP A O 1
ATOM 4831 N N . ILE A 1 606 ? 1.278 -14.123 -17.620 1.00 94.75 606 ILE A N 1
ATOM 4832 C CA . ILE A 1 606 ? 0.388 -12.962 -17.636 1.00 94.75 606 ILE A CA 1
ATOM 4833 C C . ILE A 1 606 ? -1.031 -13.421 -17.287 1.00 94.75 606 ILE A C 1
ATOM 4835 O O . ILE A 1 606 ? -1.612 -14.249 -17.985 1.00 94.75 606 ILE A O 1
ATOM 4839 N N . TYR A 1 607 ? -1.600 -12.868 -16.220 1.00 89.31 607 TYR A N 1
ATOM 4840 C CA . TYR A 1 607 ? -2.978 -13.127 -15.794 1.00 89.31 607 TYR A CA 1
ATOM 4841 C C . TYR A 1 607 ? -3.766 -11.819 -15.694 1.00 89.31 607 TYR A C 1
ATOM 4843 O O . TYR A 1 607 ? -3.220 -10.736 -15.885 1.00 89.31 607 TYR A O 1
ATOM 4851 N N . SER A 1 608 ? -5.070 -11.896 -15.445 1.00 85.69 608 SER A N 1
ATOM 4852 C CA . SER A 1 608 ? -5.907 -10.716 -15.217 1.00 85.69 608 SER A CA 1
ATOM 4853 C C . SER A 1 608 ? -6.657 -10.872 -13.907 1.00 85.69 608 SER A C 1
ATOM 4855 O O . SER A 1 608 ? -7.413 -11.821 -13.733 1.00 85.69 608 SER A O 1
ATOM 4857 N N . ASP A 1 609 ? -6.441 -9.932 -12.997 1.00 77.50 609 ASP A N 1
ATOM 4858 C CA . ASP A 1 609 ? -7.118 -9.875 -11.707 1.00 77.50 609 ASP A CA 1
ATOM 4859 C C . ASP A 1 609 ? -7.543 -8.434 -11.419 1.00 77.50 609 ASP A C 1
ATOM 4861 O O . ASP A 1 609 ? -6.754 -7.483 -11.502 1.00 77.50 609 ASP A O 1
ATOM 4865 N N . SER A 1 610 ? -8.817 -8.254 -11.084 1.00 71.38 610 SER A N 1
ATOM 4866 C CA . SER A 1 610 ? -9.406 -6.942 -10.836 1.00 71.38 610 SER A CA 1
ATOM 4867 C C . SER A 1 610 ? -8.771 -6.204 -9.655 1.00 71.38 610 SER A C 1
ATOM 4869 O O . SER A 1 610 ? -8.882 -4.985 -9.602 1.00 71.38 610 SER A O 1
ATOM 4871 N N . ARG A 1 611 ? -8.076 -6.884 -8.733 1.00 73.25 611 ARG A N 1
ATOM 4872 C CA . ARG A 1 611 ? -7.355 -6.270 -7.602 1.00 73.25 611 ARG A CA 1
ATOM 4873 C C . ARG A 1 611 ? -6.158 -5.429 -8.037 1.00 73.25 611 ARG A C 1
ATOM 4875 O O . ARG A 1 611 ? -5.798 -4.503 -7.319 1.00 73.25 611 ARG A O 1
ATOM 4882 N N . GLY A 1 612 ? -5.574 -5.703 -9.205 1.00 84.75 612 GLY A N 1
ATOM 4883 C CA . GLY A 1 612 ? -4.470 -4.901 -9.730 1.00 84.75 612 GLY A CA 1
ATOM 4884 C C . GLY A 1 612 ? -3.120 -5.157 -9.136 1.00 84.75 612 GLY A C 1
ATOM 4885 O O . GLY A 1 612 ? -2.676 -6.304 -9.125 1.00 84.75 612 GLY A O 1
ATOM 4886 N N . HIS A 1 613 ? -2.501 -4.074 -8.660 1.00 85.75 613 HIS A N 1
ATOM 4887 C CA . HIS A 1 613 ? -1.284 -4.134 -7.877 1.00 85.75 613 HIS A CA 1
ATOM 4888 C C . HIS A 1 613 ? -1.576 -4.762 -6.513 1.00 85.75 613 HIS A C 1
ATOM 4890 O O . HIS A 1 613 ? -1.897 -4.092 -5.531 1.00 85.75 613 HIS A O 1
ATOM 4896 N N . ALA A 1 614 ? -1.524 -6.087 -6.476 1.00 80.88 614 ALA A N 1
ATOM 4897 C CA . ALA A 1 614 ? -1.733 -6.896 -5.289 1.00 80.88 614 ALA A CA 1
ATOM 4898 C C . ALA A 1 614 ? -0.737 -8.064 -5.287 1.00 80.88 614 ALA A C 1
ATOM 4900 O O . ALA A 1 614 ? -0.292 -8.488 -6.358 1.00 80.88 614 ALA A O 1
ATOM 4901 N N . PRO A 1 615 ? -0.384 -8.609 -4.111 1.00 85.38 615 PRO A N 1
ATOM 4902 C CA . PRO A 1 615 ? 0.322 -9.880 -4.055 1.00 85.38 615 PRO A CA 1
ATOM 4903 C C . PRO A 1 615 ? -0.548 -11.005 -4.629 1.00 85.38 615 PRO A C 1
ATOM 4905 O O . PRO A 1 615 ? -1.784 -10.916 -4.682 1.00 85.38 615 PRO A O 1
ATOM 4908 N N . GLU A 1 616 ? 0.112 -12.085 -5.028 1.00 92.00 616 GLU A N 1
ATOM 4909 C CA . GLU A 1 616 ? -0.546 -13.308 -5.455 1.00 92.00 616 GLU A CA 1
ATOM 4910 C C . GLU A 1 616 ? -1.486 -13.829 -4.354 1.00 92.00 616 GLU A C 1
ATOM 4912 O O . GLU A 1 616 ? -1.163 -13.760 -3.165 1.00 92.00 616 GLU A O 1
ATOM 4917 N N . PRO A 1 617 ? -2.681 -14.311 -4.719 1.00 89.25 617 PRO A N 1
ATOM 4918 C CA . PRO A 1 617 ? -3.540 -15.016 -3.790 1.00 89.25 617 PRO A CA 1
ATOM 4919 C C . PRO A 1 617 ? -2.983 -16.435 -3.557 1.00 89.25 617 PRO A C 1
ATOM 4921 O O . PRO A 1 617 ? -2.310 -17.000 -4.421 1.00 89.25 617 PRO A O 1
ATOM 4924 N N . GLU A 1 618 ? -3.278 -17.031 -2.399 1.00 89.25 618 GLU A N 1
ATOM 4925 C CA . GLU A 1 618 ? -2.757 -18.356 -2.010 1.00 89.25 618 GLU A CA 1
ATOM 4926 C C . GLU A 1 618 ? -3.071 -19.444 -3.052 1.00 89.25 618 GLU A C 1
ATOM 4928 O O . GLU A 1 618 ? -2.275 -20.355 -3.273 1.00 89.25 618 GLU A O 1
ATOM 4933 N N . GLN A 1 619 ? -4.207 -19.319 -3.740 1.00 92.50 619 GLN A N 1
ATOM 4934 C CA . GLN A 1 619 ? -4.663 -20.264 -4.753 1.00 92.50 619 GLN A CA 1
ATOM 4935 C C . GLN A 1 619 ? -3.728 -20.367 -5.963 1.00 92.50 619 GLN A C 1
ATOM 4937 O O . GLN A 1 619 ? -3.820 -21.362 -6.660 1.00 92.50 619 GLN A O 1
ATOM 4942 N N . MET A 1 620 ? -2.848 -19.388 -6.213 1.00 94.31 620 MET A N 1
ATOM 4943 C CA . MET A 1 620 ? -1.882 -19.447 -7.321 1.00 94.31 620 MET A CA 1
ATOM 4944 C C . MET A 1 620 ? -0.615 -20.245 -6.981 1.00 94.31 620 MET A C 1
ATOM 4946 O O . MET A 1 620 ? 0.177 -20.539 -7.874 1.00 94.31 620 MET A O 1
ATOM 4950 N N . ILE A 1 621 ? -0.373 -20.569 -5.703 1.00 95.75 621 ILE A N 1
ATOM 4951 C CA . ILE A 1 621 ? 0.858 -21.255 -5.277 1.00 95.75 621 ILE A CA 1
ATOM 4952 C C . ILE A 1 621 ? 1.080 -22.572 -6.046 1.00 95.75 621 ILE A C 1
ATOM 4954 O O . ILE A 1 621 ? 2.194 -22.757 -6.542 1.00 95.75 621 ILE A O 1
ATOM 4958 N N . PRO A 1 622 ? 0.087 -23.473 -6.203 1.00 96.25 622 PRO A N 1
ATOM 4959 C CA . PRO A 1 622 ? 0.288 -24.737 -6.912 1.00 96.25 622 PRO A CA 1
ATOM 4960 C C . PRO A 1 622 ? 0.748 -24.556 -8.364 1.00 96.25 622 PRO A C 1
ATOM 4962 O O . PRO A 1 622 ? 1.669 -25.242 -8.808 1.00 96.25 622 PRO A O 1
ATOM 4965 N N . GLU A 1 623 ? 0.164 -23.611 -9.101 1.00 95.56 623 GLU A N 1
ATOM 4966 C CA . GLU A 1 623 ? 0.528 -23.329 -10.491 1.00 95.56 623 GLU A CA 1
ATOM 4967 C C . GLU A 1 623 ? 1.934 -22.738 -10.595 1.00 95.56 623 GLU A C 1
ATOM 4969 O O . GLU A 1 623 ? 2.703 -23.122 -11.475 1.00 95.56 623 GLU A O 1
ATOM 4974 N N . ILE A 1 624 ? 2.310 -21.850 -9.673 1.00 96.62 624 ILE A N 1
ATOM 4975 C CA . ILE A 1 624 ? 3.661 -21.281 -9.644 1.00 96.62 624 ILE A CA 1
ATOM 4976 C C . ILE A 1 624 ? 4.696 -22.366 -9.321 1.00 96.62 624 ILE A C 1
ATOM 4978 O O . ILE A 1 624 ? 5.743 -22.433 -9.965 1.00 96.62 624 ILE A O 1
ATOM 4982 N N . LEU A 1 625 ? 4.398 -23.259 -8.371 1.00 96.69 625 LEU A N 1
ATOM 4983 C CA . LEU A 1 625 ? 5.242 -24.420 -8.072 1.00 96.69 625 LEU A CA 1
ATOM 4984 C C . LEU A 1 625 ? 5.392 -25.341 -9.287 1.00 96.69 625 LEU A C 1
ATOM 4986 O O . LEU A 1 625 ? 6.480 -25.863 -9.526 1.00 96.69 625 LEU A O 1
ATOM 4990 N N . ASN A 1 626 ? 4.337 -25.507 -10.087 1.00 94.81 626 ASN A N 1
ATOM 4991 C CA . ASN A 1 626 ? 4.426 -26.250 -11.338 1.00 94.81 626 ASN A CA 1
ATOM 4992 C C . ASN A 1 626 ? 5.392 -25.574 -12.328 1.00 94.81 626 ASN A C 1
ATOM 4994 O O . ASN A 1 626 ? 6.257 -26.246 -12.878 1.00 94.81 626 ASN A O 1
ATOM 4998 N N . LEU A 1 627 ? 5.317 -24.247 -12.497 1.00 94.12 627 LEU A N 1
ATOM 4999 C CA . LEU A 1 627 ? 6.240 -23.495 -13.362 1.00 94.12 627 LEU A CA 1
ATOM 5000 C C . LEU A 1 627 ? 7.704 -23.619 -12.915 1.00 94.12 627 LEU A C 1
ATOM 5002 O O . LEU A 1 627 ? 8.592 -23.762 -13.757 1.00 94.12 627 LEU A O 1
ATOM 5006 N N . ILE A 1 628 ? 7.958 -23.599 -11.602 1.00 94.19 628 ILE A N 1
ATOM 5007 C CA . ILE A 1 628 ? 9.301 -23.801 -11.036 1.00 94.19 628 ILE A CA 1
ATOM 5008 C C . ILE A 1 628 ? 9.858 -25.177 -11.429 1.00 94.19 628 ILE A C 1
ATOM 5010 O O . ILE A 1 628 ? 11.027 -25.280 -11.792 1.00 94.19 628 ILE A O 1
ATOM 5014 N N . ASN A 1 629 ? 9.025 -26.219 -11.386 1.00 89.00 629 ASN A N 1
ATOM 5015 C CA . ASN A 1 629 ? 9.438 -27.597 -11.663 1.00 89.00 629 ASN A CA 1
ATOM 5016 C C . ASN A 1 629 ? 9.552 -27.932 -13.159 1.00 89.00 629 ASN A C 1
ATOM 5018 O O . ASN A 1 629 ? 10.086 -28.986 -13.500 1.00 89.00 629 ASN A O 1
ATOM 5022 N N . GLN A 1 630 ? 9.053 -27.074 -14.051 1.00 83.81 630 GLN A N 1
ATOM 5023 C CA . GLN A 1 630 ? 9.210 -27.264 -15.493 1.00 83.81 630 GLN A CA 1
ATOM 5024 C C . GLN A 1 630 ? 10.663 -27.051 -15.916 1.00 83.81 630 GLN A C 1
ATOM 5026 O O . GLN A 1 630 ? 11.302 -26.085 -15.486 1.00 83.81 630 GLN A O 1
ATOM 5031 N N . ASP A 1 631 ? 11.152 -27.926 -16.797 1.00 72.00 631 ASP A N 1
ATOM 5032 C CA . ASP A 1 631 ? 12.437 -27.740 -17.466 1.00 72.00 631 ASP A CA 1
ATOM 5033 C C . ASP A 1 631 ? 12.351 -26.487 -18.359 1.00 72.00 631 ASP A C 1
ATOM 5035 O O . ASP A 1 631 ? 11.467 -26.428 -19.225 1.00 72.00 631 ASP A O 1
ATOM 5039 N N . PRO A 1 632 ? 13.224 -25.478 -18.162 1.00 65.88 632 PRO A N 1
ATOM 5040 C CA . PRO A 1 632 ? 13.230 -24.273 -18.986 1.00 65.88 632 PRO A CA 1
ATOM 5041 C C . PRO A 1 632 ? 13.309 -24.577 -20.494 1.00 65.88 632 PRO A C 1
ATOM 5043 O O . PRO A 1 632 ? 12.697 -23.874 -21.289 1.00 65.88 632 PRO A O 1
ATOM 5046 N N . PHE A 1 633 ? 13.961 -25.667 -20.912 1.00 57.25 633 PHE A N 1
ATOM 5047 C CA . PHE A 1 633 ? 14.090 -26.011 -22.335 1.00 57.25 633 PHE A CA 1
ATOM 5048 C C . PHE A 1 633 ? 12.882 -26.763 -22.922 1.00 57.25 633 PHE A C 1
ATOM 5050 O O . PHE A 1 633 ? 12.837 -26.988 -24.130 1.00 57.25 633 PHE A O 1
ATOM 5057 N N . MET A 1 634 ? 11.899 -27.139 -22.096 1.00 47.59 634 MET A N 1
ATOM 5058 C CA . MET A 1 634 ? 10.696 -27.884 -22.507 1.00 47.59 634 MET A CA 1
ATOM 5059 C C . MET A 1 634 ? 9.385 -27.134 -22.221 1.00 47.59 634 MET A C 1
ATOM 5061 O O . MET A 1 634 ? 8.304 -27.684 -22.446 1.00 47.59 634 MET A O 1
ATOM 5065 N N . ALA A 1 635 ? 9.441 -25.897 -21.714 1.00 50.53 635 ALA A N 1
ATOM 5066 C CA . ALA A 1 635 ? 8.252 -25.109 -21.398 1.00 50.53 635 ALA A CA 1
ATOM 5067 C C . ALA A 1 635 ? 7.443 -24.798 -22.677 1.00 50.53 635 ALA A C 1
ATOM 5069 O O . ALA A 1 635 ? 7.790 -23.913 -23.457 1.00 50.53 635 ALA A O 1
ATOM 5070 N N . SER A 1 636 ? 6.366 -25.556 -22.915 1.00 45.16 636 SER A N 1
ATOM 5071 C CA . SER A 1 636 ? 5.497 -25.382 -24.086 1.00 45.16 636 SER A CA 1
ATOM 5072 C C . SER A 1 636 ? 4.759 -24.037 -24.048 1.00 45.16 636 SER A C 1
ATOM 5074 O O . SER A 1 636 ? 4.375 -23.565 -22.980 1.00 45.16 636 SER A O 1
ATOM 5076 N N . THR A 1 637 ? 4.457 -23.476 -25.218 1.00 45.34 637 THR A N 1
ATOM 5077 C CA . THR A 1 637 ? 3.634 -22.268 -25.433 1.00 45.34 637 THR A CA 1
ATOM 5078 C C . THR A 1 637 ? 2.165 -22.399 -24.993 1.00 45.34 637 THR A C 1
ATOM 5080 O O . THR A 1 637 ? 1.385 -21.462 -25.159 1.00 45.34 637 THR A O 1
ATOM 5083 N N . VAL A 1 638 ? 1.748 -23.538 -24.430 1.00 40.50 638 VAL A N 1
ATOM 5084 C CA . VAL A 1 638 ? 0.357 -23.784 -24.032 1.00 40.50 638 VAL A CA 1
ATOM 5085 C C . VAL A 1 638 ? 0.132 -23.368 -22.577 1.00 40.50 638 VAL A C 1
ATOM 5087 O O . VAL A 1 638 ? 0.649 -23.986 -21.648 1.00 40.50 638 VAL A O 1
ATOM 5090 N N . MET A 1 639 ? -0.681 -22.323 -22.386 1.00 39.91 639 MET A N 1
ATOM 5091 C CA . MET A 1 639 ? -1.109 -21.823 -21.075 1.00 39.91 639 MET A CA 1
ATOM 5092 C C . MET A 1 639 ? -1.658 -22.936 -20.158 1.00 39.91 639 MET A C 1
ATOM 5094 O O . MET A 1 639 ? -2.489 -23.737 -20.603 1.00 39.91 639 MET A O 1
ATOM 5098 N N . PRO A 1 640 ? -1.343 -22.927 -18.849 1.00 38.75 640 PRO A N 1
ATOM 5099 C CA . PRO A 1 640 ? -2.152 -23.625 -17.858 1.00 38.75 640 PRO A CA 1
ATOM 5100 C C . PRO A 1 640 ? -3.550 -22.994 -17.836 1.00 38.75 640 PRO A C 1
ATOM 5102 O O . PRO A 1 640 ? -3.706 -21.816 -17.512 1.00 38.75 640 PRO A O 1
ATOM 5105 N N . ARG A 1 641 ? -4.585 -23.759 -18.201 1.00 35.75 641 ARG A N 1
ATOM 5106 C CA . ARG A 1 641 ? -5.979 -23.320 -18.052 1.00 35.75 641 ARG A CA 1
ATOM 5107 C C . ARG A 1 641 ? -6.286 -23.185 -16.561 1.00 35.75 641 ARG A C 1
ATOM 5109 O O . ARG A 1 641 ? -6.452 -24.195 -15.881 1.00 35.75 641 ARG A O 1
ATOM 5116 N N . THR A 1 642 ? -6.402 -21.961 -16.059 1.00 36.91 642 THR A N 1
ATOM 5117 C CA . THR A 1 642 ? -7.038 -21.712 -14.765 1.00 36.91 642 THR A CA 1
ATOM 5118 C C . THR A 1 642 ? -8.497 -22.151 -14.866 1.00 36.91 642 THR A C 1
ATOM 5120 O O . THR A 1 642 ? -9.269 -21.632 -15.674 1.00 36.91 642 THR A O 1
ATOM 5123 N N . ARG A 1 643 ? -8.889 -23.145 -14.062 1.00 32.03 643 ARG A N 1
ATOM 5124 C CA . ARG A 1 643 ? -10.307 -23.392 -13.796 1.00 32.03 643 ARG A CA 1
ATOM 5125 C C . ARG A 1 643 ? -10.840 -22.136 -13.118 1.00 32.03 643 ARG A C 1
ATOM 5127 O O . ARG A 1 643 ? -10.413 -21.806 -12.016 1.00 32.03 643 ARG A O 1
ATOM 5134 N N . ALA A 1 644 ? -11.726 -21.424 -13.806 1.00 30.98 644 ALA A N 1
ATOM 5135 C CA . ALA A 1 644 ? -12.526 -20.381 -13.196 1.00 30.98 644 ALA A CA 1
ATOM 5136 C C . ALA A 1 644 ? -13.226 -20.980 -11.969 1.00 30.98 644 ALA A C 1
ATOM 5138 O O . ALA A 1 644 ? -13.961 -21.961 -12.091 1.00 30.98 644 ALA A O 1
ATOM 5139 N N . ALA A 1 645 ? -12.957 -20.411 -10.796 1.00 32.16 645 ALA A N 1
ATOM 5140 C CA . ALA A 1 645 ? -13.791 -20.606 -9.627 1.00 32.16 645 ALA A CA 1
ATOM 5141 C C . ALA A 1 645 ? -15.123 -19.893 -9.901 1.00 32.16 645 ALA A C 1
ATOM 5143 O O . ALA A 1 645 ? -15.275 -18.709 -9.615 1.00 32.16 645 ALA A O 1
ATOM 5144 N N . ASN A 1 646 ? -16.040 -20.606 -10.551 1.00 31.83 646 ASN A N 1
ATOM 5145 C CA . ASN A 1 646 ? -17.464 -20.390 -10.368 1.00 31.83 646 ASN A CA 1
ATOM 5146 C C . ASN A 1 646 ? -17.867 -21.248 -9.170 1.00 31.83 646 ASN A C 1
ATOM 5148 O O . ASN A 1 646 ? -17.977 -22.461 -9.330 1.00 31.83 646 ASN A O 1
ATOM 5152 N N . GLU A 1 647 ? -17.995 -20.616 -8.004 1.00 29.98 647 GLU A N 1
ATOM 5153 C CA . GLU A 1 647 ? -18.988 -20.881 -6.946 1.00 29.98 647 GLU A CA 1
ATOM 5154 C C . GLU A 1 647 ? -18.875 -19.823 -5.841 1.00 29.98 647 GLU A C 1
ATOM 5156 O O . GLU A 1 647 ? -17.739 -19.553 -5.380 1.00 29.98 647 GLU A O 1
#

Foldseek 3Di:
DDDDPDDPPLPQFPDAFEEEEAEACLVVVLCVDPLNVRRYDYQYYQYLAALLQLLFAADDDDPLLLLLQPPVLSVNQVCQRHSVVLVCVLVTDGQAYEYEHPSLQFKKFADPVRHIGTPGPSCVVSVVVVPDDPVRIGGRLDPVSVVSNLSSVVVSLVSCVVSVNNVRYAYALAAFAQAAPVRHGDPPVADSVNSVSRRVSSVVSVVSVCVRDPPLSYDDDDSQQQHWYCPQPVHTTSRRGDPVNSVSVSVSVVPDDSRVVVVPPVPDDDDDDWDKAFPAWDWDDDDQKIKIATDIDGPDQWWKKKFKDWLNHTPDTDDTDSGRMDIDGNVQDFGFIKMKMWTQDPVRDIYIDIHATDGTNADEDELVCLQVLPQDPDQFYFYDFPPFTKTKGKQAADQQAFEEEFEDDFADLVRHDPPDWPCSVVSVVVLGRGIYMTIGQRLCVLDSLQRAQLNQAAPVDGRLLRVLSSVCSNCVSSVHDLLSYEQEYEASSLCSQLLSLLNRFNYEGEYELYAQAQVLDPDPSNSQCCCVRHYVVDDPVVCCVSVVLSGGSLVSCVPHDGYEYEYEYAVSLPSSLVRGVVVSQVSQQHDNVWQAHPVLRYGYHYDHDSNHRDDDDSVCSVVVVVVSPDDSVPGDPDDDDDDPPDD

Radius of gyration: 28.65 Å; chains: 1; bounding box: 68×78×64 Å

Secondary structure (DSSP, 8-state):
-------------SSPEEEEEES-HHHHHHTTSHHHHHHEEEEEEE-S--GGGTTSBPPP--GGGGG--SHHHHHHHHHHHHTHHHHHTTT---SEEEE--GGGGSEEEE-TTSBEEEE-HHHHHTTGGGTS-GGGEE-TTSHHHHHHHHHHHHHHHHHHHHTT-GGGEEEEE----SSBTTS---TTTS-HHHHHHHHHHHHHHHHHHHHHS-GGGEEE--GGGGPBPTT-TT-S-TTSB-HHHHHHHHHHHHHSSSSTTHHHH-SS--------EEEEEEEEEETTEEEEEEEEE-SS--EEEEEEEETTEEEEEEEEES-SEEEEE-TT--EEEEEEEEEE-TTS-EEEEEPPPEEESPEEEEHHHHHTT-----SEEEEE-SS-EEEEEEE---TT--EEEEE-----TTT-PSS--SSHHHHHTT-SSSEEEEE--GGGGG-TT-S--TT-B-SSSBHHHHHHHHHHHHHHHTT--GGGEEEEEETHHHHHHHHHHHHSTT-EEEEES--SBGGG-S-HHHHHHHHHHTSTT--HHHHHHHSHHHHBHHHHHTT--S-EEEEEEETT-HHIIIIIIHHHHHHTT--TT-EE-TTSS-EEEEE--TT-S-PPPGGGHHHHHHHHHS-GGG--S----------

pLDDT: mean 87.45, std 16.0, range [25.5, 98.81]